Protein AF-A0A2E2Y4X9-F1 (afdb_monomer_lite)

Foldseek 3Di:
DDDDDDDDDDDDDDPDDDDDDDCVVCVVVVVVVCVVVVCCVVVLVVLQVQLVVLQVVLVVCVLVVVLVSSLVSLVSSCVSPVLPLVSLQVNLLSCVVVVVLVSSLVSLVVSCVPDDDLVVLLVSLLSNLSSCLSVLNLVVNVVSLVVNQVSCVVVVHCPPPQLVVQLCNLLSSLQSNLSNLPPLVVSLVSLQVSQVLLVGDQLLQLPQLNLLLLQLLVCVVVVVLVSNLVSLVRNLVSLVVSLVVLCVVLVDDPPADPVLVVVVVVSNLVSLLVSLLSLLSNLVSCVSVVVNVVSVVSCVSNVVSVHHSVPRDNPSVCSVSNCSLRVPPPDDNCSLSSLLSSLSSCVSVLRLSSSLSSLVRSLVVLVVVLVVLVVVLVVVCVVDPDSSVSVVVNLVSLLVSLSSLLSNLSSCVSVVNNVSSVVSQVSSVVSVDHRDDVSD

pLDDT: mean 87.09, std 14.37, range [34.72, 98.44]

Secondary structure (DSSP, 8-state):
---------------S------GGGGHHHHHHHHHHHHHHHHTSHHHHHHHHHHHHHHHHHHHTT-HHHHHHHHHHHHHH-TT-HHHHHHHHHHHHHTT-HHHHHHHHHHHHTT---HHHHHHHHHHHHHHHHHTT-HHHHHHHHHHHHHHHHHTT-STTS-HHHHHHHHHHHHHHHHHTT-SHHHHHHHHHHHHHHTT-HHHHH-TTHHHHHHHHHHHHHTT-HHHHHHHHHHHHHHHHHHHHHHHHHT---TTS-HHHHHHHHHHHHHHHHHHHHHHHHHHHHHHHTT-HHHHHHHHHHHHHTT--TTTS--GGGGHHHHHHTT--TTS---HHHHHHHHHHHHHHTT-HHHHHHHHHHHHHHHHHHHHHHHHHHHHHHTT-S--HHHHHHHHHHHHHHHHHHHHHHHHHHHTT-HHHHHHHHHHHHHTT---SGGG-

Sequence (440 aa):
MESMNESSSNQHLPTEPGEGAPWSRYYPSLGAILLVVWPLLSYGLIDTERARWQHAAARVAWEQGDLEKALELLDRAVELDPDNISAMADRAGWQGELGEHEKSRQDLESILERVGSLEQEIQLRQQLCDALLHLDRPDEVIRQWEMIGKAVAGYGGQENWHLQQQVLLLNNRAYQVALTGQQLQRVIEEADQAIALLGGVGIAWDYNGAPNYLAACQAYLEQHHGQALAFSSQATRHASKFLDSWERQFEPRSNWKASERKRHGEQQETMRRYVASVYKLHAMVLEKTGQVEKRDEALGKIRELGQQPDQLEGVIGRLDEIRLLMSLQGTLDLRDTVLDTRGFALLKNQQPNLALMDLLVAVRLCDARWHEMTVSIDQERNLAVDPAPLDRKEQQMTRQLAILLYHRSLAYEAVHQPARAREDLERVRNLGFTPGIGLF

Structure (mmCIF, N/CA/C/O backbone):
data_AF-A0A2E2Y4X9-F1
#
_entry.id   AF-A0A2E2Y4X9-F1
#
loop_
_atom_site.group_PDB
_atom_site.id
_atom_site.type_symbol
_atom_site.label_atom_id
_atom_site.label_alt_id
_atom_site.label_comp_id
_atom_site.label_asym_id
_atom_site.label_entity_id
_atom_site.label_seq_id
_atom_site.pdbx_PDB_ins_code
_atom_site.Cartn_x
_atom_site.Cartn_y
_atom_site.Cartn_z
_atom_site.occupancy
_atom_site.B_iso_or_equiv
_atom_site.auth_seq_id
_atom_site.auth_comp_id
_atom_site.auth_asym_id
_atom_site.auth_atom_id
_atom_site.pdbx_PDB_model_num
ATOM 1 N N . MET A 1 1 ? 37.306 71.933 -32.334 1.00 37.00 1 MET A N 1
ATOM 2 C CA . MET A 1 1 ? 38.577 72.564 -31.916 1.00 37.00 1 MET A CA 1
ATOM 3 C C . MET A 1 1 ? 39.060 71.723 -30.753 1.00 37.00 1 MET A C 1
ATOM 5 O O . MET A 1 1 ? 38.328 71.673 -29.781 1.00 37.00 1 MET A O 1
ATOM 9 N N . GLU A 1 2 ? 40.095 70.895 -30.811 1.00 40.69 2 GLU A N 1
ATOM 10 C CA . GLU A 1 2 ? 41.296 70.753 -31.657 1.00 40.69 2 GLU A CA 1
ATOM 11 C C . GLU A 1 2 ? 41.490 69.240 -31.905 1.00 40.69 2 GLU A C 1
ATOM 13 O O . GLU A 1 2 ? 41.341 68.441 -30.988 1.00 40.69 2 GLU A O 1
ATOM 18 N N . SER A 1 3 ? 41.442 68.757 -33.147 1.00 34.72 3 SER A N 1
ATOM 19 C CA . SER A 1 3 ? 42.568 68.553 -34.079 1.00 34.72 3 SER A CA 1
ATOM 20 C C . SER A 1 3 ? 43.689 67.644 -33.560 1.00 34.72 3 SER A C 1
ATOM 22 O O . SER A 1 3 ? 44.545 68.053 -32.781 1.00 34.72 3 SER A O 1
ATOM 24 N N . MET A 1 4 ? 43.670 66.426 -34.109 1.00 36.84 4 MET A N 1
ATOM 25 C CA . MET A 1 4 ? 44.790 65.511 -34.323 1.00 36.84 4 MET A CA 1
ATOM 26 C C . MET A 1 4 ? 46.090 66.238 -34.694 1.00 36.84 4 MET A C 1
ATOM 28 O O . MET A 1 4 ? 46.060 67.166 -35.502 1.00 36.84 4 MET A O 1
ATOM 32 N N . ASN A 1 5 ? 47.231 65.722 -34.228 1.00 36.16 5 ASN A N 1
ATOM 33 C CA . ASN A 1 5 ? 48.408 65.666 -35.087 1.00 36.16 5 ASN A CA 1
ATOM 34 C C . ASN A 1 5 ? 49.276 64.437 -34.791 1.00 36.16 5 ASN A C 1
ATOM 36 O O . ASN A 1 5 ? 49.454 64.027 -33.645 1.00 36.16 5 ASN A O 1
ATOM 40 N N . GLU A 1 6 ? 49.745 63.855 -35.882 1.00 39.44 6 GLU A N 1
ATOM 41 C CA . GLU A 1 6 ? 50.422 62.576 -36.032 1.00 39.44 6 GLU A CA 1
ATOM 42 C C . GLU A 1 6 ? 51.848 62.592 -35.460 1.00 39.44 6 GLU A C 1
ATOM 44 O O . GLU A 1 6 ? 52.572 63.582 -35.569 1.00 39.44 6 GLU A O 1
ATOM 49 N N . SER A 1 7 ? 52.311 61.446 -34.951 1.00 34.81 7 SER A N 1
ATOM 50 C CA . SER A 1 7 ? 53.719 61.082 -35.104 1.00 34.81 7 SER A CA 1
ATOM 51 C C . SER A 1 7 ? 53.803 59.683 -35.704 1.00 34.81 7 SER A C 1
ATOM 53 O O . SER A 1 7 ? 53.398 58.667 -35.140 1.00 34.81 7 SER A O 1
ATOM 55 N N . SER A 1 8 ? 54.264 59.675 -36.945 1.00 43.44 8 SER A N 1
ATOM 56 C CA . SER A 1 8 ? 54.559 58.518 -37.762 1.00 43.44 8 SER A CA 1
ATOM 57 C C . SER A 1 8 ? 55.748 57.749 -37.185 1.00 43.44 8 SER A C 1
ATOM 59 O O . SER A 1 8 ? 56.869 58.260 -37.170 1.00 43.44 8 SER A O 1
ATOM 61 N N . SER A 1 9 ? 55.531 56.496 -36.794 1.00 37.97 9 SER A N 1
ATOM 62 C CA . SER A 1 9 ? 56.592 55.492 -36.729 1.00 37.97 9 SER A CA 1
ATOM 63 C C . SER A 1 9 ? 56.244 54.386 -37.711 1.00 37.97 9 SER A C 1
ATOM 65 O O . SER A 1 9 ? 55.386 53.538 -37.475 1.00 37.97 9 SER A O 1
ATOM 67 N N . ASN A 1 10 ? 56.889 54.486 -38.866 1.00 45.47 10 ASN A N 1
ATOM 68 C CA . ASN A 1 10 ? 56.883 53.521 -39.947 1.00 45.47 10 ASN A CA 1
ATOM 69 C C . ASN A 1 10 ? 57.460 52.195 -39.414 1.00 45.47 10 ASN A C 1
ATOM 71 O O . ASN A 1 10 ? 58.678 52.029 -39.355 1.00 45.47 10 ASN A O 1
ATOM 75 N N . GLN A 1 11 ? 56.614 51.255 -38.988 1.00 42.12 11 GLN A N 1
ATOM 76 C CA . GLN A 1 11 ? 57.046 49.877 -38.758 1.00 42.12 11 GLN A CA 1
ATOM 77 C C . GLN A 1 11 ? 56.769 49.074 -40.021 1.00 42.12 11 GLN A C 1
ATOM 79 O O . GLN A 1 11 ? 55.640 48.680 -40.307 1.00 42.12 11 GLN A O 1
ATOM 84 N N . HIS A 1 12 ? 57.834 48.879 -40.797 1.00 44.56 12 HIS A N 1
ATOM 85 C CA . HIS A 1 12 ? 57.900 47.901 -41.870 1.00 44.56 12 HIS A CA 1
ATOM 86 C C . HIS A 1 12 ? 57.302 46.565 -41.407 1.00 44.56 12 HIS A C 1
ATOM 88 O O . HIS A 1 12 ? 57.803 45.944 -40.471 1.00 44.56 12 HIS A O 1
ATOM 94 N N . LEU A 1 13 ? 56.253 46.111 -42.096 1.00 38.69 13 LEU A N 1
ATOM 95 C CA . LEU A 1 13 ? 55.858 44.705 -42.095 1.00 38.69 13 LEU A CA 1
ATOM 96 C C . LEU A 1 13 ? 57.061 43.881 -42.589 1.00 38.69 13 LEU A C 1
ATOM 98 O O . LEU A 1 13 ? 57.549 44.157 -43.692 1.00 38.69 13 LEU A O 1
ATOM 102 N N . PRO A 1 14 ? 57.559 42.893 -41.821 1.00 44.88 14 PRO A N 1
ATOM 103 C CA . PRO A 1 14 ? 58.607 42.010 -42.304 1.00 44.88 14 PRO A CA 1
ATOM 104 C C . PRO A 1 14 ? 58.056 41.218 -43.488 1.00 44.88 14 PRO A C 1
ATOM 106 O O . PRO A 1 14 ? 57.099 40.456 -43.363 1.00 44.88 14 PRO A O 1
ATOM 109 N N . THR A 1 15 ? 58.649 41.445 -44.651 1.00 52.34 15 THR A N 1
ATOM 110 C CA . THR A 1 15 ? 58.346 40.772 -45.910 1.00 52.34 15 THR A CA 1
ATOM 111 C C . THR A 1 15 ? 59.417 39.725 -46.177 1.00 52.34 15 THR A C 1
ATOM 113 O O . THR A 1 15 ? 60.144 39.858 -47.141 1.00 52.34 15 THR A O 1
ATOM 116 N N . GLU A 1 16 ? 59.514 38.687 -45.339 1.00 46.81 16 GLU A N 1
ATOM 117 C CA . GLU A 1 16 ? 60.146 37.406 -45.704 1.00 46.81 16 GLU A CA 1
ATOM 118 C C . GLU A 1 16 ? 59.533 36.254 -44.881 1.00 46.81 16 GLU A C 1
ATOM 120 O O . GLU A 1 16 ? 59.313 36.414 -43.675 1.00 46.81 16 GLU A O 1
ATOM 125 N N . PRO A 1 17 ? 59.240 35.085 -45.487 1.00 44.44 17 PRO A N 1
ATOM 126 C CA . PRO A 1 17 ? 58.847 33.897 -44.746 1.00 44.44 17 PRO A CA 1
ATOM 127 C C . PRO A 1 17 ? 60.089 33.355 -44.035 1.00 44.44 17 PRO A C 1
ATOM 129 O O . PRO A 1 17 ? 60.881 32.623 -44.623 1.00 44.44 17 PRO A O 1
ATOM 132 N N . GLY A 1 18 ? 60.276 33.738 -42.770 1.00 46.88 18 GLY A N 1
ATOM 133 C CA . GLY A 1 18 ? 61.299 33.134 -41.922 1.00 46.88 18 GLY A CA 1
ATOM 134 C C . GLY A 1 18 ? 61.140 31.616 -41.943 1.00 46.88 18 GLY A C 1
ATOM 135 O O . GLY A 1 18 ? 60.029 31.121 -41.737 1.00 46.88 18 GLY A O 1
ATOM 136 N N . GLU A 1 19 ? 62.234 30.912 -42.249 1.00 52.84 19 GLU A N 1
ATOM 137 C CA . GLU A 1 19 ? 62.344 29.452 -42.276 1.00 52.84 19 GLU A CA 1
ATOM 138 C C . GLU A 1 19 ? 61.435 28.832 -41.215 1.00 52.84 19 GLU A C 1
ATOM 140 O O . GLU A 1 19 ? 61.597 29.080 -40.016 1.00 52.84 19 GLU A O 1
ATOM 145 N N . GLY A 1 20 ? 60.417 28.095 -41.671 1.00 54.69 20 GLY A N 1
ATOM 146 C CA . GLY A 1 20 ? 59.398 27.520 -40.806 1.00 54.69 20 GLY A CA 1
ATOM 147 C C . GLY A 1 20 ? 60.073 26.733 -39.696 1.00 54.69 20 GLY A C 1
ATOM 148 O O . GLY A 1 20 ? 60.664 25.685 -39.949 1.00 54.69 20 GLY A O 1
ATOM 149 N N . ALA A 1 21 ? 60.034 27.274 -38.479 1.00 58.91 21 ALA A N 1
ATOM 150 C CA . ALA A 1 21 ? 60.683 26.657 -37.339 1.00 58.91 21 ALA A CA 1
ATOM 151 C C . ALA A 1 21 ? 60.278 25.175 -37.263 1.00 58.91 21 ALA A C 1
ATOM 153 O O . ALA A 1 21 ? 59.090 24.864 -37.417 1.00 58.91 21 ALA A O 1
ATOM 154 N N . PRO A 1 22 ? 61.240 24.263 -37.055 1.00 71.25 22 PRO A N 1
ATOM 155 C CA . PRO A 1 22 ? 61.004 22.844 -37.241 1.00 71.25 22 PRO A CA 1
ATOM 156 C C . PRO A 1 22 ? 59.879 22.384 -36.315 1.00 71.25 22 PRO A C 1
ATOM 158 O O . PRO A 1 22 ? 59.839 22.755 -35.138 1.00 71.25 22 PRO A O 1
ATOM 161 N N . TRP A 1 23 ? 58.970 21.555 -36.841 1.00 62.00 23 TRP A N 1
ATOM 162 C CA . TRP A 1 23 ? 57.824 20.998 -36.105 1.00 62.00 23 TRP A CA 1
ATOM 163 C C . TRP A 1 23 ? 58.221 20.349 -34.768 1.00 62.00 23 TRP A C 1
ATOM 165 O O . TRP A 1 23 ? 57.402 20.248 -33.856 1.00 62.00 23 TRP A O 1
ATOM 175 N N . SER A 1 24 ? 59.504 20.007 -34.615 1.00 71.56 24 SER A N 1
ATOM 176 C CA . SER A 1 24 ? 60.103 19.516 -33.382 1.00 71.56 24 SER A CA 1
ATOM 177 C C . SER A 1 24 ? 59.931 20.417 -32.163 1.00 71.56 24 SER A C 1
ATOM 179 O O . SER A 1 24 ? 59.843 19.896 -31.052 1.00 71.56 24 SER A O 1
ATOM 181 N N . ARG A 1 25 ? 59.789 21.739 -32.336 1.00 76.25 25 ARG A N 1
ATOM 182 C CA . ARG A 1 25 ? 59.506 22.649 -31.211 1.00 76.25 25 ARG A CA 1
ATOM 183 C C . ARG A 1 25 ? 58.137 22.412 -30.569 1.00 76.25 25 ARG A C 1
ATOM 185 O O . ARG A 1 25 ? 57.936 22.786 -29.420 1.00 76.25 25 ARG A O 1
ATOM 192 N N . TYR A 1 26 ? 57.208 21.796 -31.303 1.00 78.62 26 TYR A N 1
ATOM 193 C CA . TYR A 1 26 ? 55.863 21.483 -30.828 1.00 78.62 26 TYR A CA 1
ATOM 194 C C . TYR A 1 26 ? 55.744 20.066 -30.261 1.00 78.62 26 TYR A C 1
ATOM 196 O O . TYR A 1 26 ? 54.732 19.767 -29.636 1.00 78.62 26 TYR A O 1
ATOM 204 N N . TYR A 1 27 ? 56.750 19.194 -30.425 1.00 82.19 27 TYR A N 1
ATOM 205 C CA . TYR A 1 27 ? 56.712 17.822 -29.896 1.00 82.19 27 TYR A CA 1
ATOM 206 C C . TYR A 1 27 ? 56.492 17.729 -28.379 1.00 82.19 27 TYR A C 1
ATOM 208 O O . TYR A 1 27 ? 55.724 16.859 -27.975 1.00 82.19 27 TYR A O 1
ATOM 216 N N . PRO A 1 28 ? 57.054 18.607 -27.524 1.00 81.69 28 PRO A N 1
ATOM 217 C CA . PRO A 1 28 ? 56.751 18.583 -26.093 1.00 81.69 28 PRO A CA 1
ATOM 218 C C . PRO A 1 28 ? 55.282 18.921 -25.808 1.00 81.69 28 PRO A C 1
ATOM 220 O O . PRO A 1 28 ? 54.646 18.272 -24.984 1.00 81.69 28 PRO A O 1
ATOM 223 N N . SER A 1 29 ? 54.720 19.900 -26.526 1.00 81.12 29 SER A N 1
ATOM 224 C CA . SER A 1 29 ? 53.316 20.309 -26.395 1.00 81.12 29 SER A CA 1
ATOM 225 C C . SER A 1 29 ? 52.356 19.253 -26.946 1.00 81.12 29 SER A C 1
ATOM 227 O O . SER A 1 29 ? 51.363 18.941 -26.301 1.00 81.12 29 SER A O 1
ATOM 229 N N . LEU A 1 30 ? 52.668 18.653 -28.099 1.00 80.56 30 LEU A N 1
ATOM 230 C CA . LEU A 1 30 ? 51.920 17.533 -28.680 1.00 80.56 30 LEU A CA 1
ATOM 231 C C . LEU A 1 30 ? 51.992 16.290 -27.790 1.00 80.56 30 LEU A C 1
ATOM 233 O O . LEU A 1 30 ? 50.978 15.635 -27.589 1.00 80.56 30 LEU A O 1
ATOM 237 N N . GLY A 1 31 ? 53.159 15.996 -27.212 1.00 82.25 31 GLY A N 1
ATOM 238 C CA . GLY A 1 31 ? 53.335 14.922 -26.238 1.00 82.25 31 GLY A CA 1
ATOM 239 C C . GLY A 1 31 ? 52.526 15.156 -24.962 1.00 82.25 31 GLY A C 1
ATOM 240 O O . GLY A 1 31 ? 51.877 14.235 -24.482 1.00 82.25 31 GLY A O 1
ATOM 241 N N . ALA A 1 32 ? 52.485 16.390 -24.452 1.00 80.75 32 ALA A N 1
ATOM 242 C CA . ALA A 1 32 ? 51.657 16.753 -23.301 1.00 80.75 32 ALA A CA 1
ATOM 243 C C . ALA A 1 32 ? 50.150 16.668 -23.607 1.00 80.75 32 ALA A C 1
ATOM 245 O O . ALA A 1 32 ? 49.394 16.145 -22.793 1.00 80.75 32 ALA A O 1
ATOM 246 N N . ILE A 1 33 ? 49.714 17.117 -24.791 1.00 82.88 33 ILE A N 1
ATOM 247 C CA . ILE A 1 33 ? 48.323 16.965 -25.245 1.00 82.88 33 ILE A CA 1
ATOM 248 C C . ILE A 1 33 ? 47.978 15.482 -25.379 1.00 82.88 33 ILE A C 1
ATOM 250 O O . ILE A 1 33 ? 46.949 15.060 -24.869 1.00 82.88 33 ILE A O 1
ATOM 254 N N . LEU A 1 34 ? 48.840 14.671 -25.998 1.00 80.19 34 LEU A N 1
ATOM 255 C CA . LEU A 1 34 ? 48.631 13.228 -26.118 1.00 80.19 34 LEU A CA 1
ATOM 256 C C . LEU A 1 34 ? 48.607 12.541 -24.749 1.00 80.19 34 LEU A C 1
ATOM 258 O O . LEU A 1 34 ? 47.780 11.668 -24.555 1.00 80.19 34 LEU A O 1
ATOM 262 N N . LEU A 1 35 ? 49.409 12.959 -23.768 1.00 80.75 35 LEU A N 1
ATOM 263 C CA . LEU A 1 35 ? 49.343 12.411 -22.406 1.00 80.75 35 LEU A CA 1
ATOM 264 C C . LEU A 1 35 ? 48.004 12.676 -21.700 1.00 80.75 35 LEU A C 1
ATOM 266 O O . LEU A 1 35 ? 47.634 11.904 -20.822 1.00 80.75 35 LEU A O 1
ATOM 270 N N . VAL A 1 36 ? 47.273 13.728 -22.081 1.00 75.81 36 VAL A N 1
ATOM 271 C CA . VAL A 1 36 ? 45.937 14.041 -21.541 1.00 75.81 36 VAL A CA 1
ATOM 272 C C . VAL A 1 36 ? 44.829 13.417 -22.394 1.00 75.81 36 VAL A C 1
ATOM 274 O O . VAL A 1 36 ? 43.899 12.815 -21.869 1.00 75.81 36 VAL A O 1
ATOM 277 N N . VAL A 1 37 ? 44.932 13.529 -23.717 1.00 76.25 37 VAL A N 1
ATOM 278 C CA . VAL A 1 37 ? 43.901 13.111 -24.676 1.00 76.25 37 VAL A CA 1
ATOM 279 C C . VAL A 1 37 ? 43.929 11.601 -24.917 1.00 76.25 37 VAL A C 1
ATOM 281 O O . VAL A 1 37 ? 42.878 10.997 -25.101 1.00 76.25 37 VAL A O 1
ATOM 284 N N . TRP A 1 38 ? 45.100 10.961 -24.874 1.00 75.38 38 TRP A N 1
ATOM 285 C CA . TRP A 1 38 ? 45.220 9.518 -25.081 1.00 75.38 38 TRP A CA 1
ATOM 286 C C . TRP A 1 38 ? 44.513 8.716 -23.989 1.00 75.38 38 TRP A C 1
ATOM 288 O O . TRP A 1 38 ? 43.743 7.838 -24.359 1.00 75.38 38 TRP A O 1
ATOM 298 N N . PRO A 1 39 ? 44.654 8.999 -22.678 1.00 72.00 39 PRO A N 1
ATOM 299 C CA . PRO A 1 39 ? 43.827 8.349 -21.662 1.00 72.00 39 PRO A CA 1
ATOM 300 C C . PRO A 1 39 ? 42.327 8.604 -21.862 1.00 72.00 39 PRO A C 1
ATOM 302 O O . PRO A 1 39 ? 41.534 7.677 -21.747 1.00 72.00 39 PRO A O 1
ATOM 305 N N . LEU A 1 40 ? 41.929 9.825 -22.238 1.00 64.31 40 LEU A N 1
ATOM 306 C CA . LEU A 1 40 ? 40.520 10.153 -22.494 1.00 64.31 40 LEU A CA 1
ATOM 307 C C . LEU A 1 40 ? 39.923 9.344 -23.660 1.00 64.31 40 LEU A C 1
ATOM 309 O O . LEU A 1 40 ? 38.771 8.925 -23.587 1.00 64.31 40 LEU A O 1
ATOM 313 N N . LEU A 1 41 ? 40.711 9.098 -24.711 1.00 67.06 41 LEU A N 1
ATOM 314 C CA . LEU A 1 41 ? 40.311 8.292 -25.868 1.00 67.06 41 LEU A CA 1
ATOM 315 C C . LEU A 1 41 ? 40.436 6.780 -25.622 1.00 67.06 41 LEU A C 1
ATOM 317 O O . LEU A 1 41 ? 39.603 6.015 -26.088 1.00 67.06 41 LEU A O 1
ATOM 321 N N . SER A 1 42 ? 41.480 6.337 -24.915 1.00 65.00 42 SER A N 1
ATOM 322 C CA . SER A 1 42 ? 41.811 4.910 -24.748 1.00 65.00 42 SER A CA 1
ATOM 323 C C . SER A 1 42 ? 41.061 4.222 -23.610 1.00 65.00 42 SER A C 1
ATOM 325 O O . SER A 1 42 ? 40.866 3.013 -23.680 1.00 65.00 42 SER A O 1
ATOM 327 N N . TYR A 1 43 ? 40.605 4.968 -22.598 1.00 65.81 43 TYR A N 1
ATOM 328 C CA . TYR A 1 43 ? 39.771 4.443 -21.509 1.00 65.81 43 TYR A CA 1
ATOM 329 C C . TYR A 1 43 ? 38.270 4.661 -21.740 1.00 65.81 43 TYR A C 1
ATOM 331 O O . TYR A 1 43 ? 37.493 4.543 -20.800 1.00 65.81 43 TYR A O 1
ATOM 339 N N . GLY A 1 44 ? 37.852 5.026 -22.959 1.00 70.19 44 GLY A N 1
ATOM 340 C CA . GLY A 1 44 ? 36.435 5.214 -23.288 1.00 70.19 44 GLY A CA 1
ATOM 341 C C . GLY A 1 44 ? 35.753 6.372 -22.550 1.00 70.19 44 GLY A C 1
ATOM 342 O O . GLY A 1 44 ? 34.543 6.511 -22.643 1.00 70.19 44 GLY A O 1
ATOM 343 N N . LEU A 1 45 ? 36.499 7.244 -21.855 1.00 74.75 45 LEU A N 1
ATOM 344 C CA . LEU A 1 45 ? 35.943 8.350 -21.058 1.00 74.75 45 LEU A CA 1
ATOM 345 C C . LEU A 1 45 ? 35.067 9.291 -21.896 1.00 74.75 45 LEU A C 1
ATOM 347 O O . LEU A 1 45 ? 34.070 9.809 -21.401 1.00 74.75 45 LEU A O 1
ATOM 351 N N . ILE A 1 46 ? 35.410 9.497 -23.170 1.00 81.19 46 ILE A N 1
ATOM 352 C CA . ILE A 1 46 ? 34.580 10.285 -24.091 1.00 81.19 46 ILE A CA 1
ATOM 353 C C . ILE A 1 46 ? 33.269 9.564 -24.418 1.00 81.19 46 ILE A C 1
ATOM 355 O O . ILE A 1 46 ? 32.231 10.220 -24.471 1.00 81.19 46 ILE A O 1
ATOM 359 N N . ASP A 1 47 ? 33.297 8.245 -24.609 1.00 85.44 47 ASP A N 1
ATOM 360 C CA . ASP A 1 47 ? 32.096 7.458 -24.897 1.00 85.44 47 ASP A CA 1
ATOM 361 C C . ASP A 1 47 ? 31.200 7.346 -23.659 1.00 85.44 47 ASP A C 1
ATOM 363 O O . ASP A 1 47 ? 30.002 7.583 -23.780 1.00 85.44 47 ASP A O 1
ATOM 367 N N . THR A 1 48 ? 31.765 7.152 -22.461 1.00 87.25 48 THR A N 1
ATOM 368 C CA . THR A 1 48 ? 31.041 7.213 -21.178 1.00 87.25 48 THR A CA 1
ATOM 369 C C . THR A 1 48 ? 30.371 8.571 -20.964 1.00 87.25 48 THR A C 1
ATOM 371 O O . THR A 1 48 ? 29.185 8.645 -20.641 1.00 87.25 48 THR A O 1
ATOM 374 N N . GLU A 1 49 ? 31.090 9.681 -21.157 1.00 88.19 49 GLU A N 1
ATOM 375 C CA . GLU A 1 49 ? 30.483 11.010 -21.017 1.00 88.19 49 GLU A CA 1
ATOM 376 C C . GLU A 1 49 ? 29.422 11.251 -22.093 1.00 88.19 49 GLU A C 1
ATOM 378 O O . GLU A 1 49 ? 28.328 11.728 -21.793 1.00 88.19 49 GLU A O 1
ATOM 383 N N . ARG A 1 50 ? 29.685 10.870 -23.347 1.00 90.38 50 ARG A N 1
ATOM 384 C CA . ARG A 1 50 ? 28.700 10.960 -24.429 1.00 90.38 50 ARG A CA 1
ATOM 385 C C . ARG A 1 50 ? 27.461 10.120 -24.120 1.00 90.38 50 ARG A C 1
ATOM 387 O O . ARG A 1 50 ? 26.361 10.611 -24.355 1.00 90.38 50 ARG A O 1
ATOM 394 N N . ALA A 1 51 ? 27.611 8.924 -23.557 1.00 93.38 51 ALA A N 1
ATOM 395 C CA . ALA A 1 51 ? 26.507 8.084 -23.112 1.00 93.38 51 ALA A CA 1
ATOM 396 C C . ALA A 1 51 ? 25.667 8.785 -22.039 1.00 93.38 51 ALA A C 1
ATOM 398 O O . ALA A 1 51 ? 24.444 8.807 -22.149 1.00 93.38 51 ALA A O 1
ATOM 399 N N . ARG A 1 52 ? 26.293 9.447 -21.055 1.00 91.81 52 ARG A N 1
ATOM 400 C CA . ARG A 1 52 ? 25.571 10.256 -20.053 1.00 91.81 52 ARG A CA 1
ATOM 401 C C . ARG A 1 52 ? 24.797 11.413 -20.681 1.00 91.81 52 ARG A C 1
ATOM 403 O O . ARG A 1 52 ? 23.659 11.658 -20.293 1.00 91.81 52 ARG A O 1
ATOM 410 N N . TRP A 1 53 ? 25.374 12.103 -21.665 1.00 93.19 53 TRP A N 1
ATOM 411 C CA . TRP A 1 53 ? 24.668 13.160 -22.398 1.00 93.19 53 TRP A CA 1
ATOM 412 C C . TRP A 1 53 ? 23.489 12.618 -23.207 1.00 93.19 53 TRP A C 1
ATOM 414 O O . TRP A 1 53 ? 22.425 13.232 -23.201 1.00 93.19 53 TRP A O 1
ATOM 424 N N . GLN A 1 54 ? 23.657 11.475 -23.879 1.00 95.75 54 GLN A N 1
ATOM 425 C CA . GLN A 1 54 ? 22.572 10.801 -24.597 1.00 95.75 54 GLN A CA 1
ATOM 426 C C . GLN A 1 54 ? 21.461 10.376 -23.631 1.00 95.75 54 GLN A C 1
ATOM 428 O O . GLN A 1 54 ? 20.299 10.667 -23.884 1.00 95.75 54 GLN A O 1
ATOM 433 N N . HIS A 1 55 ? 21.814 9.794 -22.482 1.00 96.56 55 HIS A N 1
ATOM 434 C CA . HIS A 1 55 ? 20.871 9.419 -21.428 1.00 96.56 55 HIS A CA 1
ATOM 435 C C . HIS A 1 55 ? 20.101 10.628 -20.881 1.00 96.56 55 HIS A C 1
ATOM 437 O O . HIS A 1 55 ? 18.876 10.601 -20.801 1.00 96.56 55 HIS A O 1
ATOM 443 N N . ALA A 1 56 ? 20.786 11.730 -20.573 1.00 94.00 56 ALA A N 1
ATOM 444 C CA . ALA A 1 56 ? 20.131 12.958 -20.126 1.00 94.00 56 ALA A CA 1
ATOM 445 C C . ALA A 1 56 ? 19.200 13.541 -21.204 1.00 94.00 56 ALA A C 1
ATOM 447 O O . ALA A 1 56 ? 18.070 13.924 -20.904 1.00 94.00 56 ALA A O 1
ATOM 448 N N . ALA A 1 57 ? 19.641 13.569 -22.465 1.00 94.69 57 ALA A N 1
ATOM 449 C CA . ALA A 1 57 ? 18.818 14.012 -23.587 1.00 94.69 57 ALA A CA 1
ATOM 450 C C . ALA A 1 57 ? 17.593 13.109 -23.790 1.00 94.69 57 ALA A C 1
ATOM 452 O O . ALA A 1 57 ? 16.519 13.607 -24.125 1.00 94.69 57 ALA A O 1
ATOM 453 N N . ALA A 1 58 ? 17.741 11.804 -23.554 1.00 95.88 58 ALA A N 1
ATOM 454 C CA . ALA A 1 58 ? 16.651 10.848 -23.612 1.00 95.88 58 ALA A CA 1
ATOM 455 C C . ALA A 1 58 ? 15.576 11.165 -22.572 1.00 95.88 58 ALA A C 1
ATOM 457 O O . ALA A 1 58 ? 14.398 11.194 -22.910 1.00 95.88 58 ALA A O 1
ATOM 458 N N . ARG A 1 59 ? 15.978 11.488 -21.333 1.00 92.88 59 ARG A N 1
ATOM 459 C CA . ARG A 1 59 ? 15.038 11.899 -20.278 1.00 92.88 59 ARG A CA 1
ATOM 460 C C . ARG A 1 59 ? 14.280 13.151 -20.692 1.00 92.88 59 ARG A C 1
ATOM 462 O O . ARG A 1 59 ? 13.064 13.154 -20.628 1.00 92.88 59 ARG A O 1
ATOM 469 N N . VAL A 1 60 ? 14.965 14.162 -21.221 1.00 90.50 60 VAL A N 1
ATOM 470 C CA . VAL A 1 60 ? 14.298 15.378 -21.716 1.00 90.50 60 VAL A CA 1
ATOM 471 C C . VAL A 1 60 ? 13.313 15.070 -22.852 1.00 90.50 60 VAL A C 1
ATOM 473 O O . VAL A 1 60 ? 12.208 15.603 -22.861 1.00 90.50 60 VAL A O 1
ATOM 476 N N . ALA A 1 61 ? 13.680 14.205 -23.803 1.00 90.44 61 ALA A N 1
ATOM 477 C CA . ALA A 1 61 ? 12.781 13.796 -24.886 1.00 90.44 61 ALA A CA 1
ATOM 478 C C . ALA A 1 61 ? 11.547 13.045 -24.356 1.00 90.44 61 ALA A C 1
ATOM 480 O O . ALA A 1 61 ? 10.428 13.341 -24.773 1.00 90.44 61 ALA A O 1
ATOM 481 N N . TRP A 1 62 ? 11.741 12.149 -23.383 1.00 89.25 62 TRP A N 1
ATOM 482 C CA . TRP A 1 62 ? 10.660 11.438 -22.700 1.00 89.25 62 TRP A CA 1
ATOM 483 C C . TRP A 1 62 ? 9.699 12.411 -22.017 1.00 89.25 62 TRP A C 1
ATOM 485 O O . TRP A 1 62 ? 8.485 12.324 -22.180 1.00 89.25 62 TRP A O 1
ATOM 495 N N . GLU A 1 63 ? 10.242 13.397 -21.304 1.00 83.25 63 GLU A N 1
ATOM 496 C CA . GLU A 1 63 ? 9.459 14.435 -20.634 1.00 83.25 63 GLU A CA 1
ATOM 497 C C . GLU A 1 63 ? 8.667 15.313 -21.613 1.00 83.25 63 GLU A C 1
ATOM 499 O O . GLU A 1 63 ? 7.592 15.794 -21.264 1.00 83.25 63 GLU A O 1
ATOM 504 N N . GLN A 1 64 ? 9.167 15.492 -22.836 1.00 84.56 64 GLN A N 1
ATOM 505 C CA . GLN A 1 64 ? 8.485 16.212 -23.917 1.00 84.56 64 GLN A CA 1
ATOM 506 C C . GLN A 1 64 ? 7.443 15.356 -24.656 1.00 84.56 64 GLN A C 1
ATOM 508 O O . GLN A 1 64 ? 6.747 15.873 -25.530 1.00 84.56 64 GLN A O 1
ATOM 513 N N . GLY A 1 65 ? 7.326 14.068 -24.319 1.00 85.56 65 GLY A N 1
ATOM 514 C CA . GLY A 1 65 ? 6.430 13.121 -24.981 1.00 85.56 65 GLY A CA 1
ATOM 515 C C . GLY A 1 65 ? 6.943 12.600 -26.327 1.00 85.56 65 GLY A C 1
ATOM 516 O O . GLY A 1 65 ? 6.187 11.951 -27.044 1.00 85.56 65 GLY A O 1
ATOM 517 N N . ASP A 1 66 ? 8.207 12.861 -26.680 1.00 91.25 66 ASP A N 1
ATOM 518 C CA . ASP A 1 66 ? 8.866 12.310 -27.872 1.00 91.25 66 ASP A CA 1
ATOM 519 C C . ASP A 1 66 ? 9.473 10.939 -27.523 1.00 91.25 66 ASP A C 1
ATOM 521 O O . ASP A 1 66 ? 10.685 10.785 -27.337 1.00 91.25 66 ASP A O 1
ATOM 525 N N . LEU A 1 67 ? 8.585 9.959 -27.322 1.00 91.69 67 LEU A N 1
ATOM 526 C CA . LEU A 1 67 ? 8.904 8.642 -26.759 1.00 91.69 67 LEU A CA 1
ATOM 527 C C . LEU A 1 67 ? 9.831 7.839 -27.683 1.00 91.69 67 LEU A C 1
ATOM 529 O O . LEU A 1 67 ? 10.770 7.196 -27.209 1.00 91.69 67 LEU A O 1
ATOM 533 N N . GLU A 1 68 ? 9.631 7.918 -29.001 1.00 93.12 68 GLU A N 1
ATOM 534 C CA . GLU A 1 68 ? 10.495 7.256 -29.981 1.00 93.12 68 GLU A CA 1
ATOM 535 C C . GLU A 1 68 ? 11.924 7.802 -29.935 1.00 93.12 68 GLU A C 1
ATOM 537 O O . GLU A 1 68 ? 12.890 7.033 -29.909 1.00 93.12 68 GLU A O 1
ATOM 542 N N . LYS A 1 69 ? 12.080 9.129 -29.883 1.00 94.31 69 LYS A N 1
ATOM 543 C CA . LYS A 1 69 ? 13.401 9.753 -29.777 1.00 94.31 69 LYS A CA 1
ATOM 544 C C . LYS A 1 69 ? 14.059 9.446 -28.440 1.00 94.31 69 LYS A C 1
ATOM 546 O O . LYS A 1 69 ? 15.271 9.242 -28.397 1.00 94.31 69 LYS A O 1
ATOM 551 N N . ALA A 1 70 ? 13.289 9.417 -27.356 1.00 95.62 70 ALA A N 1
ATOM 552 C CA . ALA A 1 70 ? 13.794 9.049 -26.041 1.00 95.62 70 ALA A CA 1
ATOM 553 C C . ALA A 1 70 ? 14.420 7.645 -26.061 1.00 95.62 70 ALA A C 1
ATOM 555 O O . ALA A 1 70 ? 15.562 7.481 -25.629 1.00 95.62 70 ALA A O 1
ATOM 556 N N . LEU A 1 71 ? 13.730 6.658 -26.642 1.00 95.44 71 LEU A N 1
ATOM 557 C CA . LEU A 1 71 ? 14.276 5.310 -26.804 1.00 95.44 71 LEU A CA 1
ATOM 558 C C . LEU A 1 71 ? 15.505 5.272 -27.721 1.00 95.44 71 LEU A C 1
ATOM 560 O O . LEU A 1 71 ? 16.500 4.656 -27.355 1.00 95.44 71 LEU A O 1
ATOM 564 N N . GLU A 1 72 ? 15.496 5.978 -28.857 1.00 95.75 72 GLU A N 1
ATOM 565 C CA . GLU A 1 72 ? 16.656 6.028 -29.765 1.00 95.75 72 GLU A CA 1
ATOM 566 C C . GLU A 1 72 ? 17.904 6.614 -29.0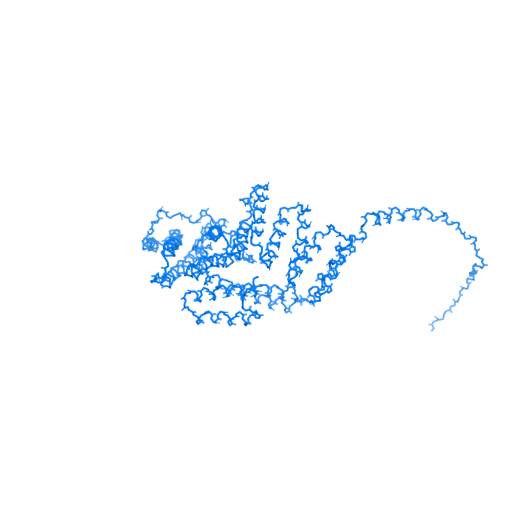72 1.00 95.75 72 GLU A C 1
ATOM 568 O O . GLU A 1 72 ? 19.033 6.158 -29.277 1.00 95.75 72 GLU A O 1
ATOM 573 N N . LEU A 1 73 ? 17.718 7.639 -28.236 1.00 97.31 73 LEU A N 1
ATOM 574 C CA . LEU A 1 73 ? 18.790 8.237 -27.441 1.00 97.31 73 LEU A CA 1
ATOM 575 C C . LEU A 1 73 ? 19.301 7.271 -26.360 1.00 97.31 73 LEU A C 1
ATOM 577 O O . LEU A 1 73 ? 20.508 7.224 -26.122 1.00 97.31 73 LEU A O 1
ATOM 581 N N . LEU A 1 74 ? 18.425 6.474 -25.740 1.00 96.50 74 LEU A N 1
ATOM 582 C CA . LEU A 1 74 ? 18.843 5.428 -24.805 1.00 96.50 74 LEU A CA 1
ATOM 583 C C . LEU A 1 74 ? 19.583 4.285 -25.491 1.00 96.50 74 LEU A C 1
ATOM 585 O O . LEU A 1 74 ? 20.600 3.842 -24.966 1.00 96.50 74 LEU A O 1
ATOM 589 N N . ASP A 1 75 ? 19.141 3.850 -26.669 1.00 95.50 75 ASP A N 1
ATOM 590 C CA . ASP A 1 75 ? 19.853 2.837 -27.450 1.00 95.50 75 ASP A CA 1
ATOM 591 C C . ASP A 1 75 ? 21.280 3.296 -27.751 1.00 95.50 75 ASP A C 1
ATOM 593 O O . ASP A 1 75 ? 22.236 2.579 -27.461 1.00 95.50 75 ASP A O 1
ATOM 597 N N . ARG A 1 76 ? 21.445 4.547 -28.195 1.00 95.69 76 ARG A N 1
ATOM 598 C CA . ARG A 1 76 ? 22.769 5.159 -28.381 1.00 95.69 76 ARG A CA 1
ATOM 599 C C . ARG A 1 76 ? 23.570 5.233 -27.084 1.00 95.69 76 ARG A C 1
ATOM 601 O O . ARG A 1 76 ? 24.781 5.041 -27.118 1.00 95.69 76 ARG A O 1
ATOM 608 N N . ALA A 1 77 ? 22.937 5.559 -25.957 1.00 95.94 77 ALA A N 1
ATOM 609 C CA . ALA A 1 77 ? 23.621 5.628 -24.667 1.00 95.94 77 ALA A CA 1
ATOM 610 C C . ALA A 1 77 ? 24.168 4.254 -24.248 1.00 95.94 77 ALA A C 1
ATOM 612 O O . ALA A 1 77 ? 25.330 4.162 -23.861 1.00 95.94 77 ALA A O 1
ATOM 613 N N . VAL A 1 78 ? 23.359 3.201 -24.383 1.00 94.12 78 VAL A N 1
ATOM 614 C CA . VAL A 1 78 ? 23.730 1.819 -24.045 1.00 94.12 78 VAL A CA 1
ATOM 615 C C . VAL A 1 78 ? 24.752 1.247 -25.035 1.00 94.12 78 VAL A C 1
ATOM 617 O O . VAL A 1 78 ? 25.635 0.498 -24.634 1.00 94.12 78 VAL A O 1
ATOM 620 N N . GLU A 1 79 ? 24.692 1.617 -26.318 1.00 93.75 79 GLU A N 1
ATOM 621 C CA . GLU A 1 79 ? 25.720 1.252 -27.306 1.00 93.75 79 GLU A CA 1
ATOM 622 C C . GLU A 1 79 ? 27.090 1.864 -26.983 1.00 93.75 79 GLU A C 1
ATOM 624 O O . GLU A 1 79 ? 28.120 1.223 -27.193 1.00 93.75 79 GLU A O 1
ATOM 629 N N . LEU A 1 80 ? 27.109 3.110 -26.499 1.00 92.94 80 LEU A N 1
ATOM 630 C CA . LEU A 1 80 ? 28.338 3.830 -26.156 1.00 92.94 80 LEU A CA 1
ATOM 631 C C . LEU A 1 80 ? 28.938 3.380 -24.830 1.00 92.94 80 LEU A C 1
ATOM 633 O O . LEU A 1 80 ? 30.158 3.322 -24.700 1.00 92.94 80 LEU A O 1
ATOM 637 N N . ASP A 1 81 ? 28.085 3.083 -23.856 1.00 90.88 81 ASP A N 1
ATOM 638 C CA . ASP A 1 81 ? 28.484 2.600 -22.543 1.00 90.88 81 ASP A CA 1
ATOM 639 C C . ASP A 1 81 ? 27.568 1.445 -22.107 1.00 90.88 81 ASP A C 1
ATOM 641 O O . ASP A 1 81 ? 26.561 1.668 -21.425 1.00 90.88 81 ASP A O 1
ATOM 645 N N . PRO A 1 82 ? 27.913 0.197 -22.483 1.00 89.25 82 PRO A N 1
ATOM 646 C CA . PRO A 1 82 ? 27.146 -0.992 -22.110 1.00 89.25 82 PRO A CA 1
ATOM 647 C C . PRO A 1 82 ? 27.133 -1.292 -20.606 1.00 89.25 82 PRO A C 1
ATOM 649 O O . PRO A 1 82 ? 26.439 -2.220 -20.190 1.00 89.25 82 PRO A O 1
ATOM 652 N N . ASP A 1 83 ? 27.921 -0.568 -19.805 1.00 86.81 83 ASP A N 1
ATOM 653 C CA . ASP A 1 83 ? 27.969 -0.676 -18.344 1.00 86.81 83 ASP A CA 1
ATOM 654 C C . ASP A 1 83 ? 27.171 0.442 -17.649 1.00 86.81 83 ASP A C 1
ATOM 656 O O . ASP A 1 83 ? 27.086 0.479 -16.416 1.00 86.81 83 ASP A O 1
ATOM 660 N N . ASN A 1 84 ? 26.525 1.334 -18.410 1.00 88.50 84 ASN A N 1
ATOM 661 C CA . ASN A 1 84 ? 25.648 2.360 -17.862 1.00 88.50 84 ASN A CA 1
ATOM 662 C C . ASN A 1 84 ? 24.310 1.759 -17.398 1.00 88.50 84 ASN A C 1
ATOM 664 O O . ASN A 1 84 ? 23.286 1.840 -18.083 1.00 88.50 84 ASN A O 1
ATOM 668 N N . ILE A 1 85 ? 24.321 1.201 -16.183 1.00 88.94 85 ILE A N 1
ATOM 669 C CA . ILE A 1 85 ? 23.154 0.585 -15.538 1.00 88.94 85 ILE A CA 1
ATOM 670 C C . ILE A 1 85 ? 21.950 1.535 -15.518 1.00 88.94 85 ILE A C 1
ATOM 672 O O . ILE A 1 85 ? 20.828 1.098 -15.752 1.00 88.94 85 ILE A O 1
ATOM 676 N N . SER A 1 86 ? 22.161 2.828 -15.265 1.00 89.50 86 SER A N 1
ATOM 677 C CA . SER A 1 86 ? 21.065 3.799 -15.188 1.00 89.50 86 SER A CA 1
ATOM 678 C C . SER A 1 86 ? 20.373 4.002 -16.537 1.00 89.50 86 SER A C 1
ATOM 680 O O . SER A 1 86 ? 19.149 4.057 -16.583 1.00 89.50 86 SER A O 1
ATOM 682 N N . ALA A 1 87 ? 21.132 4.080 -17.636 1.00 92.56 87 ALA A N 1
ATOM 683 C CA . ALA A 1 87 ? 20.554 4.192 -18.975 1.00 92.56 87 ALA A CA 1
ATOM 684 C C . ALA A 1 87 ? 19.809 2.912 -19.377 1.00 92.56 87 ALA A C 1
ATOM 686 O O . ALA A 1 87 ? 18.714 2.993 -19.929 1.00 92.56 87 ALA A O 1
ATOM 687 N N . MET A 1 88 ? 20.364 1.738 -19.059 1.00 93.50 88 MET A N 1
ATOM 688 C CA . MET A 1 88 ? 19.696 0.458 -19.319 1.00 93.50 88 MET A CA 1
ATOM 689 C C . MET A 1 88 ? 18.420 0.293 -18.483 1.00 93.50 88 MET A C 1
ATOM 691 O O . MET A 1 88 ? 17.413 -0.179 -19.001 1.00 93.50 88 MET A O 1
ATOM 695 N N . ALA A 1 89 ? 18.435 0.700 -17.210 1.00 92.25 89 ALA A N 1
ATOM 696 C CA . ALA A 1 89 ? 17.272 0.623 -16.327 1.00 92.25 89 ALA A CA 1
ATOM 697 C C . ALA A 1 89 ? 16.146 1.563 -16.786 1.00 92.25 89 ALA A C 1
ATOM 699 O O . ALA A 1 89 ? 14.992 1.141 -16.846 1.00 92.25 89 ALA A O 1
ATOM 700 N N . ASP A 1 90 ? 16.477 2.801 -17.172 1.00 93.50 90 ASP A N 1
ATOM 701 C CA . ASP A 1 90 ? 15.502 3.725 -17.763 1.00 93.50 90 ASP A CA 1
ATOM 702 C C . ASP A 1 90 ? 14.958 3.159 -19.083 1.00 93.50 90 ASP A C 1
ATOM 704 O O . ASP A 1 90 ? 13.750 3.201 -19.315 1.00 93.50 90 ASP A O 1
ATOM 708 N N . ARG A 1 91 ? 15.814 2.538 -19.911 1.00 95.62 91 ARG A N 1
ATOM 709 C CA . ARG A 1 91 ? 15.387 1.913 -21.173 1.00 95.62 91 ARG A CA 1
ATOM 710 C C . ARG A 1 91 ? 14.407 0.785 -20.930 1.00 95.62 91 ARG A C 1
ATOM 712 O O . ARG A 1 91 ? 13.346 0.769 -21.545 1.00 95.62 91 ARG A O 1
ATOM 719 N N . ALA A 1 92 ? 14.734 -0.117 -20.013 1.00 95.38 92 ALA A N 1
ATOM 720 C CA . ALA A 1 92 ? 13.862 -1.222 -19.668 1.00 95.38 92 ALA A CA 1
ATOM 721 C C . ALA A 1 92 ? 12.530 -0.739 -19.081 1.00 95.38 92 ALA A C 1
ATOM 723 O O . ALA A 1 92 ? 11.478 -1.276 -19.433 1.00 95.38 92 ALA A O 1
ATOM 724 N N . GLY A 1 93 ? 12.553 0.284 -18.221 1.00 92.19 93 GLY A N 1
ATOM 725 C CA . GLY A 1 93 ? 11.343 0.893 -17.669 1.00 92.19 93 GLY A CA 1
ATOM 726 C C . GLY A 1 93 ? 10.438 1.460 -18.763 1.00 92.19 93 GLY A C 1
ATOM 727 O O . GLY A 1 93 ? 9.268 1.094 -18.851 1.00 92.19 93 GLY A O 1
ATOM 728 N N . TRP A 1 94 ? 10.994 2.278 -19.657 1.00 93.69 94 TRP A N 1
ATOM 729 C CA . TRP A 1 94 ? 10.251 2.918 -20.748 1.00 93.69 94 TRP A CA 1
ATOM 730 C C . TRP A 1 94 ? 9.762 1.930 -21.806 1.00 93.69 94 TRP A C 1
ATOM 732 O O . TRP A 1 94 ? 8.634 2.042 -22.280 1.00 93.69 94 TRP A O 1
ATOM 742 N N . GLN A 1 95 ? 10.565 0.918 -22.138 1.00 94.94 95 GLN A N 1
ATOM 743 C CA . GLN A 1 95 ? 10.126 -0.214 -22.955 1.00 94.94 95 GLN A CA 1
ATOM 744 C C . GLN A 1 95 ? 8.921 -0.913 -22.318 1.00 94.94 95 GLN A C 1
ATOM 746 O O . GLN A 1 95 ? 7.958 -1.223 -23.013 1.00 94.94 95 GLN A O 1
ATOM 751 N N . GLY A 1 96 ? 8.944 -1.122 -20.997 1.00 91.25 96 GLY A N 1
ATOM 752 C CA . GLY A 1 96 ? 7.817 -1.672 -20.248 1.00 91.25 96 GLY A CA 1
ATOM 753 C C . GLY A 1 96 ? 6.554 -0.815 -20.369 1.00 91.25 96 GLY A C 1
ATOM 754 O O . GLY A 1 96 ? 5.493 -1.350 -20.679 1.00 91.25 96 GLY A O 1
ATOM 755 N N . GLU A 1 97 ? 6.670 0.507 -20.207 1.00 87.31 97 GLU A N 1
ATOM 756 C CA . GLU A 1 97 ? 5.547 1.449 -20.364 1.00 87.31 97 GLU A CA 1
ATOM 757 C C . GLU A 1 97 ? 4.962 1.455 -21.786 1.00 87.31 97 GLU A C 1
ATOM 759 O O . GLU A 1 97 ? 3.756 1.629 -21.967 1.00 87.31 97 GLU A O 1
ATOM 764 N N . LEU A 1 98 ? 5.797 1.208 -22.796 1.00 90.31 98 LEU A N 1
ATOM 765 C CA . LEU A 1 98 ? 5.400 1.118 -24.203 1.00 90.31 98 LEU A CA 1
ATOM 766 C C . LEU A 1 98 ? 4.901 -0.278 -24.618 1.00 90.31 98 LEU A C 1
ATOM 768 O O . LEU A 1 98 ? 4.570 -0.498 -25.784 1.00 90.31 98 LEU A O 1
ATOM 772 N N . GLY A 1 99 ? 4.828 -1.229 -23.683 1.00 90.88 99 GLY A N 1
ATOM 773 C CA . GLY A 1 99 ? 4.365 -2.594 -23.940 1.00 90.88 99 GLY A CA 1
ATOM 774 C C . GLY A 1 99 ? 5.431 -3.535 -24.513 1.00 90.88 99 GLY A C 1
ATOM 775 O O . GLY A 1 99 ? 5.140 -4.692 -24.826 1.00 90.88 99 GLY A O 1
ATOM 776 N N . GLU A 1 100 ? 6.683 -3.091 -24.629 1.00 95.50 100 GLU A N 1
ATOM 777 C CA . GLU A 1 100 ? 7.827 -3.890 -25.081 1.00 95.50 100 GLU A CA 1
ATOM 778 C C . GLU A 1 100 ? 8.410 -4.756 -23.943 1.00 95.50 100 GLU A C 1
ATOM 780 O O . GLU A 1 100 ? 9.621 -4.804 -23.710 1.00 95.50 100 GLU A O 1
ATOM 785 N N . HIS A 1 101 ? 7.540 -5.473 -23.224 1.00 95.88 101 HIS A N 1
ATOM 786 C CA . HIS A 1 101 ? 7.879 -6.181 -21.983 1.00 95.88 101 HIS A CA 1
ATOM 787 C C . HIS A 1 101 ? 8.984 -7.235 -22.142 1.00 95.88 101 HIS A C 1
ATOM 789 O O . HIS A 1 101 ? 9.760 -7.454 -21.219 1.00 95.88 101 HIS A O 1
ATOM 795 N N . GLU A 1 102 ? 9.098 -7.872 -23.310 1.00 97.44 102 GLU A N 1
ATOM 796 C CA . GLU A 1 102 ? 10.143 -8.871 -23.563 1.00 97.44 102 GLU A CA 1
ATOM 797 C C . GLU A 1 102 ? 11.540 -8.239 -23.682 1.00 97.44 102 GLU A C 1
ATOM 799 O O . GLU A 1 102 ? 12.508 -8.811 -23.186 1.00 97.44 102 GLU A O 1
ATOM 804 N N . LYS A 1 103 ? 11.653 -7.046 -24.286 1.00 96.12 103 LYS A N 1
ATOM 805 C CA . LYS A 1 103 ? 12.925 -6.305 -24.330 1.00 96.12 103 LYS A CA 1
ATOM 806 C C . LYS A 1 103 ? 13.284 -5.772 -22.944 1.00 96.12 103 LYS A C 1
ATOM 808 O O . LYS A 1 103 ? 14.408 -5.964 -22.494 1.00 96.12 103 LYS A O 1
ATOM 813 N N . SER A 1 104 ? 12.287 -5.230 -22.238 1.00 97.00 104 SER A N 1
ATOM 814 C CA . SER A 1 104 ? 12.421 -4.786 -20.849 1.00 97.00 104 SER A CA 1
ATOM 815 C C . SER A 1 104 ? 12.955 -5.907 -19.949 1.00 97.00 104 SER A C 1
ATOM 817 O O . SER A 1 104 ? 13.942 -5.723 -19.239 1.00 97.00 104 SER A O 1
ATOM 819 N N . ARG A 1 105 ? 12.372 -7.111 -20.052 1.00 97.50 105 ARG A N 1
ATOM 820 C CA . ARG A 1 105 ? 12.823 -8.317 -19.341 1.00 97.50 105 ARG A CA 1
ATOM 821 C C . ARG A 1 105 ? 14.296 -8.630 -19.621 1.00 97.50 105 ARG A C 1
ATOM 823 O O . ARG A 1 105 ? 15.049 -8.861 -18.680 1.00 97.50 105 ARG A O 1
ATOM 830 N N . GLN A 1 106 ? 14.703 -8.633 -20.893 1.00 95.00 106 GLN A N 1
ATOM 831 C CA . GLN A 1 106 ? 16.080 -8.940 -21.304 1.00 95.00 106 GLN A CA 1
ATOM 832 C C . GLN A 1 106 ? 17.086 -7.924 -20.754 1.00 95.00 106 GLN A C 1
ATOM 834 O O . GLN A 1 106 ? 18.122 -8.318 -20.215 1.00 95.00 106 GLN A O 1
ATOM 839 N N . ASP A 1 107 ? 16.765 -6.632 -20.837 1.00 94.50 107 ASP A N 1
ATOM 840 C CA . ASP A 1 107 ? 17.609 -5.576 -20.284 1.00 94.50 107 ASP A CA 1
ATOM 841 C C . ASP A 1 107 ? 17.739 -5.724 -18.763 1.00 94.50 107 ASP A C 1
ATOM 843 O O . ASP A 1 107 ? 18.857 -5.776 -18.251 1.00 94.50 107 ASP A O 1
ATOM 847 N N . LEU A 1 108 ? 16.629 -5.892 -18.037 1.00 96.12 108 LEU A N 1
ATOM 848 C CA . LEU A 1 108 ? 16.637 -6.051 -16.577 1.00 96.12 108 LEU A CA 1
ATOM 849 C C . LEU A 1 108 ? 17.446 -7.269 -16.123 1.00 96.12 108 LEU A C 1
ATOM 851 O O . LEU A 1 108 ? 18.223 -7.169 -15.173 1.00 96.12 108 LEU A O 1
ATOM 855 N N . GLU A 1 109 ? 17.313 -8.405 -16.807 1.00 94.94 109 GLU A N 1
ATOM 856 C CA . GLU A 1 109 ? 18.106 -9.604 -16.522 1.00 94.94 109 GLU A CA 1
ATOM 857 C C . GLU A 1 109 ? 19.601 -9.370 -16.741 1.00 94.94 109 GLU A C 1
ATOM 859 O O . GLU A 1 109 ? 20.406 -9.769 -15.900 1.00 94.94 109 GLU A O 1
ATOM 864 N N . SER A 1 110 ? 19.971 -8.672 -17.817 1.00 91.75 110 SER A N 1
ATOM 865 C CA . SER A 1 110 ? 21.373 -8.352 -18.100 1.00 91.75 110 SER A CA 1
ATOM 866 C C . SER A 1 110 ? 21.984 -7.407 -17.057 1.00 91.75 110 SER A C 1
ATOM 868 O O . SER A 1 110 ? 23.143 -7.574 -16.674 1.00 91.75 110 SER A O 1
ATOM 870 N N . ILE A 1 111 ? 21.202 -6.449 -16.541 1.00 92.75 111 ILE A N 1
ATOM 871 C CA . ILE A 1 111 ? 21.641 -5.532 -15.483 1.00 92.75 111 ILE A CA 1
ATOM 872 C C . ILE A 1 111 ? 21.832 -6.292 -14.167 1.00 92.75 111 ILE A C 1
ATOM 874 O O . ILE A 1 111 ? 22.803 -6.042 -13.451 1.00 92.75 111 ILE A O 1
ATOM 878 N N . LEU A 1 112 ? 20.930 -7.228 -13.844 1.00 92.38 112 LEU A N 1
ATOM 879 C CA . LEU A 1 112 ? 20.948 -7.987 -12.588 1.00 92.38 112 LEU A CA 1
ATOM 880 C C . LEU A 1 112 ? 22.242 -8.793 -12.376 1.00 92.38 112 LEU A C 1
ATOM 882 O O . LEU A 1 112 ? 22.603 -9.053 -11.230 1.00 92.38 112 LEU A O 1
ATOM 886 N N . GLU A 1 113 ? 22.974 -9.134 -13.440 1.00 86.06 113 GLU A N 1
ATOM 887 C CA . GLU A 1 113 ? 24.293 -9.783 -13.354 1.00 86.06 113 GLU A CA 1
ATOM 888 C C . GLU A 1 113 ? 25.398 -8.866 -12.795 1.00 86.06 113 GLU A C 1
ATOM 890 O O . GLU A 1 113 ? 26.442 -9.354 -12.358 1.00 86.06 113 GLU A O 1
ATOM 895 N N . ARG A 1 114 ? 25.185 -7.544 -12.805 1.00 85.44 114 ARG A N 1
ATOM 896 C CA . ARG A 1 114 ? 26.201 -6.515 -12.508 1.00 85.44 114 ARG A CA 1
ATOM 897 C C . ARG A 1 114 ? 25.848 -5.628 -11.311 1.00 85.44 114 ARG A C 1
ATOM 899 O O . ARG A 1 114 ? 26.518 -4.627 -11.066 1.00 85.44 114 ARG A O 1
ATOM 906 N N . VAL A 1 115 ? 24.795 -5.965 -10.570 1.00 83.50 115 VAL A N 1
ATOM 907 C CA . VAL A 1 115 ? 24.281 -5.125 -9.481 1.00 83.50 115 VAL A CA 1
ATOM 908 C C . VAL A 1 115 ? 25.268 -5.029 -8.317 1.00 83.50 115 VAL A C 1
ATOM 910 O O . VAL A 1 115 ? 25.797 -6.031 -7.843 1.00 83.50 115 VAL A O 1
ATOM 913 N N . GLY A 1 116 ? 25.486 -3.800 -7.837 1.00 81.75 116 GLY A N 1
ATOM 914 C CA . GLY A 1 116 ? 26.429 -3.504 -6.754 1.00 81.75 116 GLY A CA 1
ATOM 915 C C . GLY A 1 116 ? 25.797 -3.261 -5.380 1.00 81.75 116 GLY A C 1
ATOM 916 O O . GLY A 1 116 ? 26.528 -3.158 -4.393 1.00 81.75 116 GLY A O 1
ATOM 917 N N . SER A 1 117 ? 24.468 -3.141 -5.283 1.00 90.31 117 SER A N 1
ATOM 918 C CA . SER A 1 117 ? 23.778 -2.837 -4.023 1.00 90.31 117 SER A CA 1
ATOM 919 C C . SER A 1 117 ? 22.438 -3.561 -3.877 1.00 90.31 117 SER A C 1
ATOM 921 O O . SER A 1 117 ? 21.736 -3.815 -4.853 1.00 90.31 117 SER A O 1
ATOM 923 N N . LEU A 1 118 ? 22.059 -3.845 -2.627 1.00 91.12 118 LEU A N 1
ATOM 924 C CA . LEU A 1 118 ? 20.780 -4.478 -2.294 1.00 91.12 118 LEU A CA 1
ATOM 925 C C . LEU A 1 118 ? 19.576 -3.647 -2.758 1.00 91.12 118 LEU A C 1
ATOM 927 O O . LEU A 1 118 ? 18.599 -4.197 -3.252 1.00 91.12 118 LEU A O 1
ATOM 931 N N . GLU A 1 119 ? 19.643 -2.325 -2.600 1.00 91.12 119 GLU A N 1
ATOM 932 C CA . GLU A 1 119 ? 18.573 -1.411 -3.011 1.00 91.12 119 GLU A CA 1
ATOM 933 C C . GLU A 1 119 ? 18.326 -1.484 -4.521 1.00 91.12 119 GLU A C 1
ATOM 935 O O . GLU A 1 119 ? 17.189 -1.665 -4.957 1.00 91.12 119 GLU A O 1
ATOM 940 N N . GLN A 1 120 ? 19.402 -1.432 -5.310 1.00 90.75 120 GLN A N 1
ATOM 941 C CA . GLN A 1 120 ? 19.328 -1.543 -6.761 1.00 90.75 120 GLN A CA 1
ATOM 942 C C . GLN A 1 120 ? 18.830 -2.930 -7.189 1.00 90.75 120 GLN A C 1
ATOM 944 O O . GLN A 1 120 ? 18.022 -3.030 -8.109 1.00 90.75 120 GLN A O 1
ATOM 949 N N . GLU A 1 121 ? 19.245 -3.997 -6.497 1.00 93.81 121 GLU A N 1
ATOM 950 C CA . GLU A 1 121 ? 18.755 -5.352 -6.769 1.00 93.81 121 GLU A CA 1
ATOM 951 C C . GLU A 1 121 ? 17.241 -5.457 -6.548 1.00 93.81 121 GLU A C 1
ATOM 953 O O . GLU 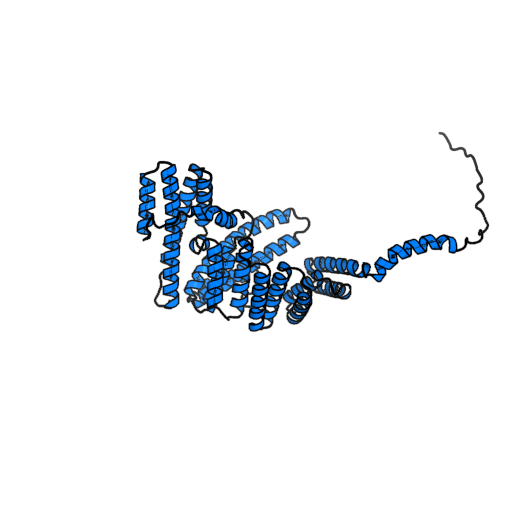A 1 121 ? 16.529 -5.993 -7.398 1.00 93.81 121 GLU A O 1
ATOM 958 N N . ILE A 1 122 ? 16.735 -4.927 -5.430 1.00 95.19 122 ILE A N 1
ATOM 959 C CA . ILE A 1 122 ? 15.301 -4.930 -5.117 1.00 95.19 122 ILE A CA 1
ATOM 960 C C . ILE A 1 122 ? 14.524 -4.163 -6.184 1.00 95.19 122 ILE A C 1
ATOM 962 O O . ILE A 1 122 ? 13.533 -4.683 -6.695 1.00 95.19 122 ILE A O 1
ATOM 966 N N . GLN A 1 123 ? 14.978 -2.958 -6.538 1.00 93.25 123 GLN A N 1
ATOM 967 C CA . GLN A 1 123 ? 14.312 -2.116 -7.529 1.00 93.25 123 GLN A CA 1
ATOM 968 C C . GLN A 1 123 ? 14.233 -2.807 -8.898 1.00 93.25 123 GLN A C 1
ATOM 970 O O . GLN A 1 123 ? 13.150 -2.909 -9.474 1.00 93.25 123 GLN A O 1
ATOM 975 N N . LEU A 1 124 ? 15.354 -3.329 -9.401 1.00 95.12 124 LEU A N 1
ATOM 976 C CA . LEU A 1 124 ? 15.409 -3.981 -10.712 1.00 95.12 124 LEU A CA 1
ATOM 977 C C . LEU A 1 124 ? 14.592 -5.275 -10.747 1.00 95.12 124 LEU A C 1
ATOM 979 O O . LEU A 1 124 ? 13.899 -5.543 -11.726 1.00 95.12 124 LEU A O 1
ATOM 983 N N . ARG A 1 125 ? 14.619 -6.075 -9.673 1.00 97.25 125 ARG A N 1
ATOM 984 C CA . ARG A 1 125 ? 13.786 -7.283 -9.588 1.00 97.25 125 ARG A CA 1
ATOM 985 C C . ARG A 1 125 ? 12.296 -6.951 -9.519 1.00 97.25 125 ARG A C 1
ATOM 987 O O . ARG A 1 125 ? 11.507 -7.691 -10.092 1.00 97.25 125 ARG A O 1
ATOM 994 N N . GLN A 1 126 ? 11.904 -5.856 -8.863 1.00 96.44 126 GLN A N 1
ATOM 995 C CA . GLN A 1 126 ? 10.511 -5.394 -8.860 1.00 96.44 126 GLN A CA 1
ATOM 996 C C . GLN A 1 126 ? 10.058 -4.964 -10.260 1.00 96.44 126 GLN A C 1
ATOM 998 O O . GLN A 1 126 ? 9.000 -5.410 -10.696 1.00 96.44 126 GLN A O 1
ATOM 1003 N N . GLN A 1 127 ? 10.880 -4.206 -10.993 1.00 95.19 127 GLN A N 1
ATOM 1004 C CA . GLN A 1 127 ? 10.605 -3.862 -12.396 1.00 95.19 127 GLN A CA 1
ATOM 1005 C C . GLN A 1 127 ? 10.527 -5.114 -13.285 1.00 95.19 127 GLN A C 1
ATOM 1007 O O . GLN A 1 127 ? 9.667 -5.216 -14.158 1.00 95.19 127 GLN A O 1
ATOM 1012 N N . LEU A 1 128 ? 11.386 -6.108 -13.032 1.00 97.50 128 LEU A N 1
ATOM 1013 C CA . LEU A 1 128 ? 11.359 -7.379 -13.754 1.00 97.50 128 LEU A CA 1
ATOM 1014 C C . LEU A 1 128 ? 10.065 -8.145 -13.468 1.00 97.50 128 LEU A C 1
ATOM 1016 O O . LEU A 1 128 ? 9.466 -8.692 -14.389 1.00 97.50 128 LEU A O 1
ATOM 1020 N N . CYS A 1 129 ? 9.596 -8.155 -12.219 1.00 97.75 129 CYS A N 1
ATOM 1021 C CA . CYS A 1 129 ? 8.291 -8.712 -11.875 1.00 97.75 129 CYS A CA 1
ATOM 1022 C C . CYS A 1 129 ? 7.152 -8.028 -12.642 1.00 97.75 129 CYS A C 1
ATOM 1024 O O . CYS A 1 129 ? 6.277 -8.739 -13.131 1.00 97.75 129 CYS A O 1
ATOM 1026 N N . ASP A 1 130 ? 7.167 -6.700 -12.793 1.00 94.88 130 ASP A N 1
ATOM 1027 C CA . ASP A 1 130 ? 6.145 -5.981 -13.568 1.00 94.88 130 ASP A CA 1
ATOM 1028 C C . ASP A 1 130 ? 6.144 -6.434 -15.038 1.00 94.88 130 ASP A C 1
ATOM 1030 O O . ASP A 1 130 ? 5.103 -6.821 -15.573 1.00 94.88 130 ASP A O 1
ATOM 1034 N N . ALA A 1 131 ? 7.318 -6.510 -15.676 1.00 96.00 131 ALA A N 1
ATOM 1035 C CA . ALA A 1 131 ? 7.438 -7.034 -17.039 1.00 96.00 131 ALA A CA 1
ATOM 1036 C C . ALA A 1 131 ? 6.943 -8.492 -17.150 1.00 96.00 131 ALA A C 1
ATOM 1038 O O . ALA A 1 131 ? 6.204 -8.838 -18.072 1.00 96.00 131 ALA A O 1
ATOM 1039 N N . LEU A 1 132 ? 7.299 -9.350 -16.189 1.00 97.50 132 LEU A N 1
ATOM 1040 C CA . LEU A 1 132 ? 6.884 -10.756 -16.150 1.00 97.50 132 LEU A CA 1
ATOM 1041 C C . LEU A 1 132 ? 5.372 -10.931 -15.943 1.00 97.50 132 LEU A C 1
ATOM 1043 O O . LEU A 1 132 ? 4.796 -11.877 -16.484 1.00 97.50 132 LEU A O 1
ATOM 1047 N N . LEU A 1 133 ? 4.722 -10.035 -15.195 1.00 95.50 133 LEU A N 1
ATOM 1048 C CA . LEU A 1 133 ? 3.266 -10.024 -15.035 1.00 95.50 133 LEU A CA 1
ATOM 1049 C C . LEU A 1 133 ? 2.567 -9.760 -16.372 1.00 95.50 133 LEU A C 1
ATOM 1051 O O . LEU A 1 133 ? 1.634 -10.484 -16.720 1.00 95.50 133 LEU A O 1
ATOM 1055 N N . HIS A 1 134 ? 3.055 -8.798 -17.160 1.00 94.19 134 HIS A N 1
ATOM 1056 C CA . HIS A 1 134 ? 2.520 -8.535 -18.499 1.00 94.19 134 HIS A CA 1
ATOM 1057 C C . HIS A 1 134 ? 2.807 -9.659 -19.507 1.00 94.19 134 HIS A C 1
ATOM 1059 O O . HIS A 1 134 ? 2.049 -9.843 -20.460 1.00 94.19 134 HIS A O 1
ATOM 1065 N N . LEU A 1 135 ? 3.871 -10.437 -19.289 1.00 95.88 135 LEU A N 1
ATOM 1066 C CA . LEU A 1 135 ? 4.227 -11.610 -20.096 1.00 95.88 135 LEU A CA 1
ATOM 1067 C C . LEU A 1 135 ? 3.531 -12.910 -19.645 1.00 95.88 135 LEU A C 1
ATOM 1069 O O . LEU A 1 135 ? 3.827 -13.971 -20.199 1.00 95.88 135 LEU A O 1
ATOM 1073 N N . ASP A 1 136 ? 2.636 -12.849 -18.652 1.00 95.38 136 ASP A N 1
ATOM 1074 C CA . ASP A 1 136 ? 1.948 -14.008 -18.062 1.00 95.38 136 ASP A CA 1
ATOM 1075 C C . ASP A 1 136 ? 2.932 -15.098 -17.576 1.00 95.38 136 ASP A C 1
ATOM 1077 O O . ASP A 1 136 ? 2.811 -16.292 -17.866 1.00 95.38 136 ASP A O 1
ATOM 1081 N N . ARG A 1 137 ? 3.969 -14.672 -16.836 1.00 97.25 137 ARG A N 1
ATOM 1082 C CA . ARG A 1 137 ? 5.014 -15.531 -16.244 1.00 97.25 137 ARG A CA 1
ATOM 1083 C C . ARG A 1 137 ? 4.933 -15.567 -14.706 1.00 97.25 137 ARG A C 1
ATOM 1085 O O . ARG A 1 137 ? 5.874 -15.154 -14.024 1.00 97.25 137 ARG A O 1
ATOM 1092 N N . PRO A 1 138 ? 3.842 -16.082 -14.110 1.00 96.62 138 PRO A N 1
ATOM 1093 C CA . PRO A 1 138 ? 3.606 -15.981 -12.666 1.00 96.62 138 PRO A CA 1
ATOM 1094 C C . PRO A 1 138 ? 4.654 -16.714 -11.814 1.00 96.62 138 PRO A C 1
ATOM 1096 O O . PRO A 1 138 ? 5.066 -16.218 -10.765 1.00 96.62 138 PRO A O 1
ATOM 1099 N N . ASP A 1 139 ? 5.144 -17.865 -12.278 1.00 97.56 139 ASP A N 1
ATOM 1100 C CA . ASP A 1 139 ? 6.156 -18.633 -11.546 1.00 97.56 139 ASP A CA 1
ATOM 1101 C C . ASP A 1 139 ? 7.501 -17.892 -11.488 1.00 97.56 139 ASP A C 1
ATOM 1103 O O . ASP A 1 139 ? 8.262 -18.050 -10.533 1.00 97.56 139 ASP A O 1
ATOM 1107 N N . GLU A 1 140 ? 7.807 -17.074 -12.498 1.00 98.19 140 GLU A N 1
ATOM 1108 C CA . GLU A 1 140 ? 9.017 -16.250 -12.526 1.00 98.19 140 GLU A CA 1
ATOM 1109 C C . GLU A 1 140 ? 8.909 -15.069 -11.567 1.00 98.19 140 GLU A C 1
ATOM 1111 O O . GLU A 1 140 ? 9.859 -14.824 -10.830 1.00 98.19 140 GLU A O 1
ATOM 1116 N N . VAL A 1 141 ? 7.744 -14.416 -11.486 1.00 98.31 141 VAL A N 1
ATOM 1117 C CA . VAL A 1 141 ? 7.469 -13.356 -10.495 1.00 98.31 141 VAL A CA 1
ATOM 1118 C C . VAL A 1 141 ? 7.741 -13.864 -9.077 1.00 98.31 141 VAL A C 1
ATOM 1120 O O . VAL A 1 141 ? 8.463 -13.236 -8.302 1.00 98.31 141 VAL A O 1
ATOM 1123 N N . ILE A 1 142 ? 7.221 -15.047 -8.740 1.00 97.69 142 ILE A N 1
ATOM 1124 C CA . ILE A 1 142 ? 7.438 -15.659 -7.423 1.00 97.69 142 ILE A CA 1
ATOM 1125 C C . ILE A 1 142 ? 8.927 -15.956 -7.200 1.00 97.69 142 ILE A C 1
ATOM 1127 O O . ILE A 1 142 ? 9.453 -15.640 -6.130 1.00 97.69 142 ILE A O 1
ATOM 1131 N N . ARG A 1 143 ? 9.629 -16.504 -8.205 1.00 97.94 143 ARG A N 1
ATOM 1132 C CA . ARG A 1 143 ? 11.079 -16.754 -8.121 1.00 97.94 143 ARG A CA 1
ATOM 1133 C C . ARG A 1 143 ? 11.872 -15.472 -7.870 1.00 97.94 143 ARG A C 1
ATOM 1135 O O . ARG A 1 143 ? 12.770 -15.485 -7.031 1.00 97.94 143 ARG A O 1
ATOM 1142 N N . GLN A 1 144 ? 11.537 -14.368 -8.535 1.00 98.19 144 GLN A N 1
ATOM 1143 C CA . GLN A 1 144 ? 12.209 -13.086 -8.303 1.00 98.19 144 GLN A CA 1
ATOM 1144 C C . GLN A 1 144 ? 12.006 -12.598 -6.862 1.00 98.19 144 GLN A C 1
ATOM 1146 O O . GLN A 1 144 ? 12.971 -12.201 -6.209 1.00 98.19 144 GLN A O 1
ATOM 1151 N N . TRP A 1 145 ? 10.799 -12.727 -6.304 1.00 97.50 145 TRP A N 1
ATOM 1152 C CA . TRP A 1 145 ? 10.537 -12.398 -4.897 1.00 97.50 145 TRP A CA 1
ATOM 1153 C C . TRP A 1 145 ? 11.249 -13.314 -3.895 1.00 97.50 145 TRP A C 1
ATOM 1155 O O . TRP A 1 145 ? 11.619 -12.878 -2.800 1.00 97.50 145 TRP A O 1
ATOM 1165 N N . GLU A 1 146 ? 11.481 -14.578 -4.246 1.00 96.69 146 GLU A N 1
ATOM 1166 C CA . GLU A 1 146 ? 12.339 -15.470 -3.462 1.00 96.69 146 GLU A CA 1
ATOM 1167 C C . GLU A 1 146 ? 13.809 -15.037 -3.505 1.00 96.69 146 GLU A C 1
ATOM 1169 O O . GLU A 1 146 ? 14.491 -15.104 -2.480 1.00 96.69 146 GLU A O 1
ATOM 1174 N N . MET A 1 147 ? 14.300 -14.563 -4.655 1.00 96.69 147 MET A N 1
ATOM 1175 C CA . MET A 1 147 ? 15.653 -14.009 -4.786 1.00 96.69 147 MET A CA 1
ATOM 1176 C C . MET A 1 147 ? 15.810 -12.719 -3.976 1.00 96.69 147 MET A C 1
ATOM 1178 O O . MET A 1 147 ? 16.770 -12.618 -3.215 1.00 96.69 147 MET A O 1
ATOM 1182 N N . ILE A 1 148 ? 14.830 -11.807 -4.032 1.00 96.56 148 ILE A N 1
ATOM 1183 C CA . ILE A 1 148 ? 14.784 -10.611 -3.174 1.00 96.56 148 ILE A CA 1
ATOM 1184 C C . ILE A 1 148 ? 14.877 -11.016 -1.697 1.00 96.56 148 ILE A C 1
ATOM 1186 O O . ILE A 1 148 ? 15.717 -10.500 -0.965 1.00 96.56 148 ILE A O 1
ATOM 1190 N N . GLY A 1 149 ? 14.063 -11.980 -1.254 1.00 94.81 149 GLY A N 1
ATOM 1191 C CA . GLY A 1 149 ? 14.082 -12.444 0.136 1.00 94.81 149 GLY A CA 1
ATOM 1192 C C . GLY A 1 149 ? 15.442 -13.008 0.568 1.00 94.81 149 GLY A C 1
ATOM 1193 O O . GLY A 1 149 ? 15.900 -12.731 1.677 1.00 94.81 149 GLY A O 1
ATOM 1194 N N . LYS A 1 150 ? 16.117 -13.761 -0.312 1.00 95.06 150 LYS A N 1
ATOM 1195 C CA . LYS A 1 150 ? 17.474 -14.277 -0.062 1.00 95.06 150 LYS A CA 1
ATOM 1196 C C . LYS A 1 150 ? 18.510 -13.158 0.020 1.00 95.06 150 LYS A C 1
ATOM 1198 O O . LYS A 1 150 ? 19.336 -13.190 0.928 1.00 95.06 150 LYS A O 1
ATOM 1203 N N . ALA A 1 151 ? 18.454 -12.182 -0.887 1.00 93.38 151 ALA A N 1
ATOM 1204 C CA . ALA A 1 151 ? 19.345 -11.027 -0.870 1.00 93.38 151 ALA A CA 1
ATOM 1205 C C . ALA A 1 151 ? 19.174 -10.242 0.439 1.00 93.38 151 ALA A C 1
ATOM 1207 O O . ALA A 1 151 ? 20.134 -10.060 1.181 1.00 93.38 151 ALA A O 1
ATOM 1208 N N . VAL A 1 152 ? 17.937 -9.903 0.808 1.00 94.38 152 VAL A N 1
ATOM 1209 C CA . VAL A 1 152 ? 17.621 -9.201 2.063 1.00 94.38 152 VAL A CA 1
ATOM 1210 C C . VAL A 1 152 ? 18.140 -9.956 3.288 1.00 94.38 152 VAL A C 1
ATOM 1212 O O . VAL A 1 152 ? 18.756 -9.353 4.165 1.00 94.38 152 VAL A O 1
ATOM 1215 N N . ALA A 1 153 ? 17.959 -11.279 3.341 1.00 92.50 153 ALA A N 1
ATOM 1216 C CA . ALA A 1 153 ? 18.506 -12.102 4.419 1.00 92.50 153 ALA A CA 1
ATOM 1217 C C . ALA A 1 153 ? 20.047 -12.078 4.456 1.00 92.50 153 ALA A C 1
ATOM 1219 O O . ALA A 1 153 ? 20.633 -11.998 5.536 1.00 92.50 153 ALA A O 1
ATOM 1220 N N . GLY A 1 154 ? 20.705 -12.096 3.292 1.00 90.75 154 GLY A N 1
ATOM 1221 C CA . GLY A 1 154 ? 22.163 -11.987 3.169 1.00 90.75 154 GLY A CA 1
ATOM 1222 C C . GLY A 1 154 ? 22.731 -10.660 3.686 1.00 90.75 154 GLY A C 1
ATOM 1223 O O . GLY A 1 154 ? 23.850 -10.633 4.191 1.00 90.75 154 GLY A O 1
ATOM 1224 N N . TYR A 1 155 ? 21.940 -9.586 3.640 1.00 88.00 155 TYR A N 1
ATOM 1225 C CA . TYR A 1 155 ? 22.289 -8.255 4.149 1.00 88.00 155 TYR A CA 1
ATOM 1226 C C . TYR A 1 155 ? 21.801 -7.995 5.589 1.00 88.00 155 TYR A C 1
ATOM 1228 O O . TYR A 1 155 ? 21.652 -6.847 6.005 1.00 88.00 155 TYR A O 1
ATOM 1236 N N . GLY A 1 156 ? 21.573 -9.049 6.379 1.00 84.25 156 GLY A N 1
ATOM 1237 C CA . GLY A 1 156 ? 21.214 -8.930 7.799 1.00 84.25 156 GLY A CA 1
ATOM 1238 C C . GLY A 1 156 ? 19.714 -8.809 8.077 1.00 84.25 156 GLY A C 1
ATOM 1239 O O . GLY A 1 156 ? 19.332 -8.533 9.212 1.00 84.25 156 GLY A O 1
ATOM 1240 N N . GLY A 1 157 ? 18.869 -9.051 7.071 1.00 86.88 157 GLY A N 1
ATOM 1241 C CA . GLY A 1 157 ? 17.415 -9.029 7.198 1.00 86.88 157 GLY A CA 1
ATOM 1242 C C . GLY A 1 157 ? 16.810 -7.623 7.169 1.00 86.88 157 GLY A C 1
ATOM 1243 O O . GLY A 1 157 ? 17.498 -6.610 7.271 1.00 86.88 157 GLY A O 1
ATOM 1244 N N . GLN A 1 158 ? 15.483 -7.570 7.030 1.00 84.94 158 GLN A N 1
ATOM 1245 C CA . GLN A 1 158 ? 14.725 -6.312 6.975 1.00 84.94 158 GLN A CA 1
ATOM 1246 C C . GLN A 1 158 ? 14.406 -5.718 8.356 1.00 84.94 158 GLN A C 1
ATOM 1248 O O . GLN A 1 158 ? 13.939 -4.589 8.430 1.00 84.94 158 GLN A O 1
ATOM 1253 N N . GLU A 1 159 ? 14.644 -6.447 9.453 1.00 81.94 159 GLU A N 1
ATOM 1254 C CA . GLU A 1 159 ? 14.233 -6.036 10.810 1.00 81.94 159 GLU A CA 1
ATOM 1255 C C . GLU A 1 159 ? 14.875 -4.712 11.255 1.00 81.94 159 GLU A C 1
ATOM 1257 O O . GLU A 1 159 ? 14.272 -3.955 12.011 1.00 81.94 159 GLU A O 1
ATOM 1262 N N . ASN A 1 160 ? 16.068 -4.403 10.737 1.00 79.50 160 ASN A N 1
ATOM 1263 C CA . ASN A 1 160 ? 16.791 -3.162 11.027 1.00 79.50 160 ASN A CA 1
ATOM 1264 C C . ASN A 1 160 ? 16.465 -2.016 10.054 1.00 79.50 160 ASN A C 1
ATOM 1266 O O . ASN A 1 160 ? 17.013 -0.923 10.194 1.00 79.50 160 ASN A O 1
ATOM 1270 N N . TRP A 1 161 ? 15.635 -2.253 9.036 1.00 85.25 161 TRP A N 1
ATOM 1271 C CA . TRP A 1 161 ? 15.272 -1.218 8.070 1.00 85.25 161 TRP A CA 1
ATOM 1272 C C . TRP A 1 161 ? 14.294 -0.225 8.680 1.00 85.25 161 TRP A C 1
ATOM 1274 O O . TRP A 1 161 ? 13.577 -0.540 9.634 1.00 85.25 161 TRP A O 1
ATOM 1284 N N . HIS A 1 162 ? 14.192 0.961 8.080 1.00 82.88 162 HIS A N 1
ATOM 1285 C CA . HIS A 1 162 ? 13.129 1.886 8.447 1.00 82.88 162 HIS A CA 1
ATOM 1286 C C . HIS A 1 162 ? 11.763 1.217 8.259 1.00 82.88 162 HIS A C 1
ATOM 1288 O O . HIS A 1 162 ? 11.531 0.518 7.273 1.00 82.88 162 HIS A O 1
ATOM 1294 N N . LEU A 1 163 ? 10.837 1.472 9.185 1.00 79.06 163 LEU A N 1
ATOM 1295 C CA . LEU A 1 163 ? 9.502 0.867 9.195 1.00 79.06 163 LEU A CA 1
ATOM 1296 C C . LEU A 1 163 ? 8.784 1.002 7.841 1.00 79.06 163 LEU A C 1
ATOM 1298 O O . LEU A 1 163 ? 8.186 0.049 7.351 1.00 79.06 163 LEU A O 1
ATOM 1302 N N . GLN A 1 164 ? 8.916 2.164 7.195 1.00 81.44 164 GLN A N 1
ATOM 1303 C CA . GLN A 1 164 ? 8.365 2.418 5.864 1.00 81.44 164 GLN A CA 1
ATOM 1304 C C . GLN A 1 164 ? 8.913 1.449 4.804 1.00 81.44 164 GLN A C 1
ATOM 1306 O O . GLN A 1 164 ? 8.151 0.943 3.985 1.00 81.44 164 GLN A O 1
ATOM 1311 N N . GLN A 1 165 ? 10.217 1.163 4.827 1.00 86.56 165 GLN A N 1
ATOM 1312 C CA . GLN A 1 165 ? 10.853 0.239 3.885 1.00 86.56 165 GLN A CA 1
ATOM 1313 C C . GLN A 1 165 ? 10.370 -1.196 4.115 1.00 86.56 165 GLN A C 1
ATOM 1315 O O . GLN A 1 165 ? 10.106 -1.908 3.150 1.00 86.56 165 GLN A O 1
ATOM 1320 N N . GLN A 1 166 ? 10.185 -1.601 5.377 1.00 89.44 166 GLN A N 1
ATOM 1321 C CA . GLN A 1 166 ? 9.627 -2.915 5.718 1.00 89.44 166 GLN A CA 1
ATOM 1322 C C . GLN A 1 166 ? 8.194 -3.068 5.186 1.00 89.44 166 GLN A C 1
ATOM 1324 O O . GLN A 1 166 ? 7.871 -4.059 4.532 1.00 89.44 166 GLN A O 1
ATOM 1329 N N . VAL A 1 167 ? 7.341 -2.060 5.413 1.00 90.19 167 VAL A N 1
ATOM 1330 C CA . VAL A 1 167 ? 5.950 -2.052 4.932 1.00 90.19 167 VAL A CA 1
ATOM 1331 C C . VAL A 1 167 ? 5.895 -2.079 3.406 1.00 90.19 167 VAL A C 1
ATOM 1333 O O . VAL A 1 167 ? 5.143 -2.873 2.845 1.00 90.19 167 VAL A O 1
ATOM 1336 N N . LEU A 1 168 ? 6.697 -1.253 2.728 1.00 91.31 168 LEU A N 1
ATOM 1337 C CA . LEU A 1 168 ? 6.744 -1.209 1.265 1.00 91.31 168 LEU A CA 1
ATOM 1338 C C . LEU A 1 168 ? 7.228 -2.529 0.665 1.00 91.31 168 LEU A C 1
ATOM 1340 O O . LEU A 1 168 ? 6.631 -3.005 -0.295 1.00 91.31 168 LEU A O 1
ATOM 1344 N N . LEU A 1 169 ? 8.261 -3.154 1.237 1.00 93.38 169 LEU A N 1
ATOM 1345 C CA . LEU A 1 169 ? 8.770 -4.428 0.734 1.00 93.38 169 LEU A CA 1
ATOM 1346 C C . LEU A 1 169 ? 7.711 -5.537 0.841 1.00 93.38 169 LEU A C 1
ATOM 1348 O O . LEU A 1 169 ? 7.468 -6.246 -0.137 1.00 93.38 169 LEU A O 1
ATOM 1352 N N . LEU A 1 170 ? 7.053 -5.652 2.001 1.00 94.31 170 LEU A N 1
ATOM 1353 C CA . LEU A 1 170 ? 5.957 -6.603 2.217 1.00 94.31 170 LEU A CA 1
ATOM 1354 C C . LEU A 1 170 ? 4.777 -6.325 1.282 1.00 94.31 170 LEU A C 1
ATOM 1356 O O . LEU A 1 170 ? 4.245 -7.248 0.667 1.00 94.31 170 LEU A O 1
ATOM 1360 N N . ASN A 1 171 ? 4.385 -5.058 1.146 1.00 95.50 171 ASN A N 1
ATOM 1361 C CA . ASN A 1 171 ? 3.269 -4.661 0.300 1.00 95.50 171 ASN A CA 1
ATOM 1362 C C . ASN A 1 171 ? 3.537 -4.931 -1.183 1.00 95.50 171 ASN A C 1
ATOM 1364 O O . ASN A 1 171 ? 2.690 -5.516 -1.848 1.00 95.50 171 ASN A O 1
ATOM 1368 N N . ASN A 1 172 ? 4.699 -4.530 -1.703 1.00 95.31 172 ASN A N 1
ATOM 1369 C CA . ASN A 1 172 ? 5.031 -4.693 -3.119 1.00 95.31 172 ASN A CA 1
ATOM 1370 C C . ASN A 1 172 ? 5.059 -6.177 -3.500 1.00 95.31 172 ASN A C 1
ATOM 1372 O O . ASN A 1 172 ? 4.527 -6.560 -4.542 1.00 95.31 172 ASN A O 1
ATOM 1376 N N . ARG A 1 173 ? 5.596 -7.022 -2.610 1.00 96.56 173 ARG A N 1
ATOM 1377 C CA . ARG A 1 173 ? 5.555 -8.479 -2.752 1.00 96.56 173 ARG A CA 1
ATOM 1378 C C . ARG A 1 173 ? 4.133 -9.000 -2.785 1.00 96.56 173 ARG A C 1
ATOM 1380 O O . ARG A 1 173 ? 3.759 -9.698 -3.726 1.00 96.56 173 ARG A O 1
ATOM 1387 N N . ALA A 1 174 ? 3.353 -8.659 -1.765 1.00 97.25 174 ALA A N 1
ATOM 1388 C CA . ALA A 1 174 ? 1.973 -9.088 -1.651 1.00 97.25 174 ALA A CA 1
ATOM 1389 C C . ALA A 1 174 ? 1.171 -8.674 -2.896 1.00 97.25 174 ALA A C 1
ATOM 1391 O O . ALA A 1 174 ? 0.463 -9.499 -3.463 1.00 97.25 174 ALA A O 1
ATOM 1392 N N . TYR A 1 175 ? 1.346 -7.444 -3.379 1.00 96.62 175 TYR A N 1
ATOM 1393 C CA . TYR A 1 175 ? 0.646 -6.912 -4.543 1.00 96.62 175 TYR A CA 1
ATOM 1394 C C . TYR A 1 175 ? 1.018 -7.633 -5.845 1.00 96.62 175 TYR A C 1
ATOM 1396 O O . TYR A 1 175 ? 0.141 -8.185 -6.511 1.00 96.62 175 TYR A O 1
ATOM 1404 N N . GLN A 1 176 ? 2.310 -7.715 -6.182 1.00 96.50 176 GLN A N 1
ATOM 1405 C CA . GLN A 1 176 ? 2.752 -8.380 -7.413 1.00 96.50 176 GLN A CA 1
ATOM 1406 C C . GLN A 1 176 ? 2.411 -9.877 -7.410 1.00 96.50 176 GLN A C 1
ATOM 1408 O O . GLN A 1 176 ? 1.975 -10.417 -8.426 1.00 96.50 176 GLN A O 1
ATOM 1413 N N . VAL A 1 177 ? 2.523 -10.559 -6.264 1.00 96.94 177 VAL A N 1
ATOM 1414 C CA . VAL A 1 177 ? 2.110 -11.966 -6.155 1.00 96.94 177 VAL A CA 1
ATOM 1415 C C . VAL A 1 177 ? 0.581 -12.102 -6.216 1.00 96.94 177 VAL A C 1
ATOM 1417 O O . VAL A 1 177 ? 0.094 -13.030 -6.859 1.00 96.94 177 VAL A O 1
ATOM 1420 N N . ALA A 1 178 ? -0.203 -11.173 -5.652 1.00 96.56 178 ALA A N 1
ATOM 1421 C CA . ALA A 1 178 ? -1.668 -11.175 -5.774 1.00 96.56 178 ALA A CA 1
ATOM 1422 C C . ALA A 1 178 ? -2.135 -11.113 -7.235 1.00 96.56 178 ALA A C 1
ATOM 1424 O O . ALA A 1 178 ? -3.103 -11.789 -7.601 1.00 96.56 178 ALA A O 1
ATOM 1425 N N . LEU A 1 179 ? -1.445 -10.328 -8.072 1.00 94.94 179 LEU A N 1
ATOM 1426 C CA . LEU A 1 179 ? -1.747 -10.194 -9.500 1.00 94.94 179 LEU A CA 1
ATOM 1427 C C . LEU A 1 179 ? -1.630 -11.532 -10.245 1.00 94.94 179 LEU A C 1
ATOM 1429 O O . LEU A 1 179 ? -2.455 -11.807 -11.116 1.00 94.94 179 LEU A O 1
ATOM 1433 N N . THR A 1 180 ? -0.715 -12.414 -9.825 1.00 95.38 180 THR A N 1
ATOM 1434 C CA . THR A 1 180 ? -0.585 -13.776 -10.383 1.00 95.38 180 THR A CA 1
ATOM 1435 C C . THR A 1 180 ? -1.766 -14.698 -10.053 1.00 95.38 180 THR A C 1
ATOM 1437 O O . THR A 1 180 ? -1.934 -15.746 -10.673 1.00 95.38 180 THR A O 1
ATOM 1440 N N . GLY A 1 181 ? -2.571 -14.362 -9.037 1.00 94.50 181 GLY A N 1
ATOM 1441 C CA . GLY A 1 181 ? -3.616 -15.241 -8.504 1.00 94.50 181 GLY A CA 1
ATOM 1442 C C . GLY A 1 181 ? -3.094 -16.450 -7.712 1.00 94.50 181 GLY A C 1
ATOM 1443 O O . GLY A 1 181 ? -3.898 -17.266 -7.259 1.00 94.50 181 GLY A O 1
ATOM 1444 N N . GLN A 1 182 ? -1.777 -16.577 -7.520 1.00 95.12 182 GLN A N 1
ATOM 1445 C CA . GLN A 1 182 ? -1.152 -17.657 -6.759 1.00 95.12 182 GLN A CA 1
ATOM 1446 C C . GLN A 1 182 ? -0.840 -17.234 -5.314 1.00 95.12 182 GLN A C 1
ATOM 1448 O O . GLN A 1 182 ? -0.784 -16.055 -4.981 1.00 95.12 182 GLN A O 1
ATOM 1453 N N . GLN A 1 183 ? -0.642 -18.218 -4.428 1.00 95.88 183 GLN A N 1
ATOM 1454 C CA . GLN A 1 183 ? -0.242 -18.021 -3.021 1.00 95.88 183 GLN A CA 1
ATOM 1455 C C . GLN A 1 183 ? -1.099 -17.003 -2.230 1.00 95.88 183 GLN A C 1
ATOM 1457 O O . GLN A 1 183 ? -0.626 -16.408 -1.265 1.00 95.88 183 GLN A O 1
ATOM 1462 N N . LEU A 1 184 ? -2.380 -16.833 -2.585 1.00 96.19 184 LEU A N 1
ATOM 1463 C CA . LEU A 1 184 ? -3.239 -15.757 -2.063 1.00 96.19 184 LEU A CA 1
ATOM 1464 C C . LEU A 1 184 ? -3.367 -15.735 -0.534 1.00 96.19 184 LEU A C 1
ATOM 1466 O O . LEU A 1 184 ? -3.439 -14.668 0.063 1.00 96.19 184 LEU A O 1
ATOM 1470 N N . GLN A 1 185 ? -3.368 -16.900 0.117 1.00 95.19 185 GLN A N 1
ATOM 1471 C CA . GLN A 1 185 ? -3.421 -16.970 1.578 1.00 95.19 185 GLN A CA 1
ATOM 1472 C C . GLN A 1 185 ? -2.161 -16.373 2.225 1.00 95.19 185 GLN A C 1
ATOM 1474 O O . GLN A 1 185 ? -2.268 -15.578 3.154 1.00 95.19 185 GLN A O 1
ATOM 1479 N N . ARG A 1 186 ? -0.983 -16.687 1.675 1.00 95.19 186 ARG A N 1
ATOM 1480 C CA . ARG A 1 186 ? 0.296 -16.116 2.111 1.00 95.19 186 ARG A CA 1
ATOM 1481 C C . ARG A 1 186 ? 0.343 -14.611 1.852 1.00 95.19 186 ARG A C 1
ATOM 1483 O O . ARG A 1 186 ? 0.778 -13.861 2.711 1.00 95.19 186 ARG A O 1
ATOM 1490 N N . VAL A 1 187 ? -0.145 -14.171 0.693 1.00 96.56 187 VAL A N 1
ATOM 1491 C CA . VAL A 1 187 ? -0.251 -12.745 0.349 1.00 96.56 187 VAL A CA 1
ATOM 1492 C C . VAL A 1 187 ? -1.099 -11.987 1.374 1.00 96.56 187 VAL A C 1
ATOM 1494 O O . VAL A 1 187 ? -0.712 -10.912 1.823 1.00 96.56 187 VAL A O 1
ATOM 1497 N N . ILE A 1 188 ? -2.243 -12.550 1.777 1.00 96.50 188 ILE A N 1
ATOM 1498 C CA . ILE A 1 188 ? -3.110 -11.950 2.802 1.00 96.50 188 ILE A CA 1
ATOM 1499 C C . ILE A 1 188 ? -2.377 -11.853 4.148 1.00 96.50 188 ILE A C 1
ATOM 1501 O O . ILE A 1 188 ? -2.494 -10.835 4.825 1.00 96.50 188 ILE A O 1
ATOM 1505 N N . GLU A 1 189 ? -1.606 -12.874 4.523 1.00 95.06 189 GLU A N 1
ATOM 1506 C CA . GLU A 1 189 ? -0.796 -12.876 5.749 1.00 95.06 189 GLU A CA 1
ATOM 1507 C C . GLU A 1 189 ? 0.338 -11.839 5.703 1.00 95.06 189 GLU A C 1
ATOM 1509 O O . GLU A 1 189 ? 0.570 -11.142 6.688 1.00 95.06 189 GLU A O 1
ATOM 1514 N N . GLU A 1 190 ? 1.016 -11.684 4.564 1.00 94.25 190 GLU A N 1
ATOM 1515 C CA . GLU A 1 190 ? 2.049 -10.658 4.357 1.00 94.25 190 GLU A CA 1
ATOM 1516 C C . GLU A 1 190 ? 1.446 -9.241 4.417 1.00 94.25 190 GLU A C 1
ATOM 1518 O O . GLU A 1 190 ? 2.009 -8.347 5.052 1.00 94.25 190 GLU A O 1
ATOM 1523 N N . ALA A 1 191 ? 0.250 -9.039 3.857 1.00 95.88 191 ALA A N 1
ATOM 1524 C CA . ALA A 1 191 ? -0.474 -7.777 3.989 1.00 95.88 191 ALA A CA 1
ATOM 1525 C C . ALA A 1 191 ? -0.950 -7.521 5.437 1.00 95.88 191 ALA A C 1
ATOM 1527 O O . ALA A 1 191 ? -0.910 -6.385 5.909 1.00 95.88 191 ALA A O 1
ATOM 1528 N N . ASP A 1 192 ? -1.346 -8.561 6.182 1.00 93.56 192 ASP A N 1
ATOM 1529 C CA . ASP A 1 192 ? -1.658 -8.452 7.615 1.00 93.56 192 ASP A CA 1
ATOM 1530 C C . ASP A 1 192 ? -0.422 -8.045 8.437 1.00 93.56 192 ASP A C 1
ATOM 1532 O O . ASP A 1 192 ? -0.543 -7.231 9.355 1.00 93.56 192 ASP A O 1
ATOM 1536 N N . GLN A 1 193 ? 0.767 -8.551 8.092 1.00 92.38 193 GLN A N 1
ATOM 1537 C CA . GLN A 1 193 ? 2.032 -8.138 8.713 1.00 92.38 193 GLN A CA 1
ATOM 1538 C C . GLN A 1 193 ? 2.340 -6.665 8.432 1.00 92.38 193 GLN A C 1
ATOM 1540 O O . GLN A 1 193 ? 2.649 -5.920 9.361 1.00 92.38 193 GLN A O 1
ATOM 1545 N N . ALA A 1 194 ? 2.182 -6.217 7.183 1.00 91.38 194 ALA A N 1
ATOM 1546 C CA . ALA A 1 194 ? 2.336 -4.809 6.827 1.00 91.38 194 ALA A CA 1
ATOM 1547 C C . ALA A 1 194 ? 1.363 -3.914 7.622 1.00 91.38 194 ALA A C 1
ATOM 1549 O O . ALA A 1 194 ? 1.767 -2.896 8.178 1.00 91.38 194 ALA A O 1
ATOM 1550 N N . ILE A 1 195 ? 0.101 -4.326 7.782 1.00 89.31 195 ILE A N 1
ATOM 1551 C CA . ILE A 1 195 ? -0.881 -3.602 8.609 1.00 89.31 195 ILE A CA 1
ATOM 1552 C C . ILE A 1 195 ? -0.492 -3.606 10.090 1.00 89.31 195 ILE A C 1
ATOM 1554 O O . ILE A 1 195 ? -0.674 -2.597 10.770 1.00 89.31 195 ILE A O 1
ATOM 1558 N N . ALA A 1 196 ? 0.047 -4.708 10.612 1.00 86.75 196 ALA A N 1
ATOM 1559 C CA . ALA A 1 196 ? 0.516 -4.783 11.993 1.00 86.75 196 ALA A CA 1
ATOM 1560 C C . ALA A 1 196 ? 1.672 -3.804 12.262 1.00 86.75 196 ALA A C 1
ATOM 1562 O O . ALA A 1 196 ? 1.669 -3.143 13.304 1.00 86.75 196 ALA A O 1
ATOM 1563 N N . LEU A 1 197 ? 2.598 -3.661 11.306 1.00 82.75 197 LEU A N 1
ATOM 1564 C CA . LEU A 1 197 ? 3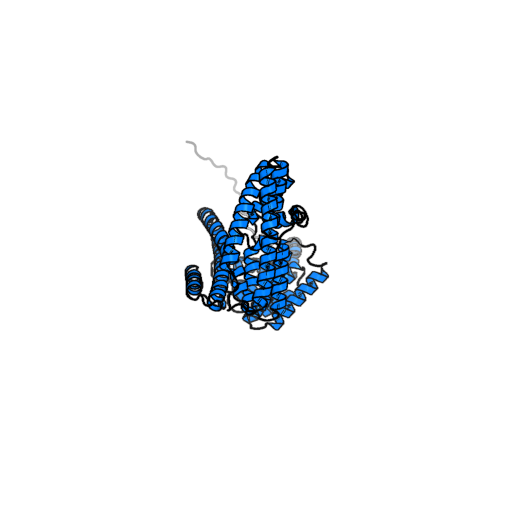.665 -2.656 11.331 1.00 82.75 197 LEU A CA 1
ATOM 1565 C C . LEU A 1 197 ? 3.109 -1.225 11.294 1.00 82.75 197 LEU A C 1
ATOM 1567 O O . LEU A 1 197 ? 3.660 -0.351 11.951 1.00 82.75 197 LEU A O 1
ATOM 1571 N N . LEU A 1 198 ? 1.977 -0.998 10.616 1.00 79.00 198 LEU A N 1
ATOM 1572 C CA . LEU A 1 198 ? 1.252 0.281 10.606 1.00 79.00 198 LEU A CA 1
ATOM 1573 C C . LEU A 1 198 ? 0.431 0.554 11.891 1.00 79.00 198 LEU A C 1
ATOM 1575 O O . LEU A 1 198 ? -0.417 1.446 11.916 1.00 79.00 198 LEU A O 1
ATOM 1579 N N . GLY A 1 199 ? 0.640 -0.210 12.968 1.00 77.44 199 GLY A N 1
ATOM 1580 C CA . GLY A 1 199 ? -0.105 -0.067 14.226 1.00 77.44 199 GLY A CA 1
ATOM 1581 C C . GLY A 1 199 ? -1.371 -0.931 14.316 1.00 77.44 199 GLY A C 1
ATOM 1582 O O . GLY A 1 199 ? -2.092 -0.880 15.315 1.00 77.44 199 GLY A O 1
ATOM 1583 N N . GLY A 1 200 ? -1.623 -1.776 13.315 1.00 83.69 200 GLY A N 1
ATOM 1584 C CA . GLY A 1 200 ? -2.701 -2.759 13.296 1.00 83.69 200 GLY A CA 1
ATOM 1585 C C . GLY A 1 200 ? -3.987 -2.279 12.625 1.00 83.69 200 GLY A C 1
ATOM 1586 O O . GLY A 1 200 ? -4.153 -1.120 12.249 1.00 83.69 200 GLY A O 1
ATOM 1587 N N . VAL A 1 201 ? -4.935 -3.212 12.490 1.00 83.06 201 VAL A N 1
ATOM 1588 C CA . VAL A 1 201 ? -6.169 -3.033 11.700 1.00 83.06 201 VAL A CA 1
ATOM 1589 C C . VAL A 1 201 ? -7.010 -1.843 12.173 1.00 83.06 201 VAL A C 1
ATOM 1591 O O . VAL A 1 201 ? -7.578 -1.141 11.344 1.00 83.06 201 VAL A O 1
ATOM 1594 N N . GLY A 1 202 ? -7.058 -1.573 13.482 1.00 84.12 202 GLY A N 1
ATOM 1595 C CA . GLY A 1 202 ? -7.805 -0.433 14.019 1.00 84.12 202 GLY A CA 1
ATOM 1596 C C . GLY A 1 202 ? -7.288 0.916 13.515 1.00 84.12 202 GLY A C 1
ATOM 1597 O O . GLY A 1 202 ? -8.071 1.723 13.025 1.00 84.12 202 GLY A O 1
ATOM 1598 N N . ILE A 1 203 ? -5.966 1.128 13.549 1.00 82.25 203 ILE A N 1
ATOM 1599 C CA . ILE A 1 203 ? -5.322 2.343 13.017 1.00 82.25 203 ILE A CA 1
ATOM 1600 C C . ILE A 1 203 ? -5.434 2.401 11.488 1.00 82.25 203 ILE A C 1
ATOM 1602 O O . ILE A 1 203 ? -5.638 3.479 10.921 1.00 82.25 203 ILE A O 1
ATOM 1606 N N . ALA A 1 204 ? -5.326 1.248 10.822 1.00 85.25 204 ALA A N 1
ATOM 1607 C CA . ALA A 1 204 ? -5.474 1.162 9.375 1.00 85.25 204 ALA A CA 1
ATOM 1608 C C . ALA A 1 204 ? -6.875 1.603 8.916 1.00 85.25 204 ALA A C 1
ATOM 1610 O O . ALA A 1 204 ? -6.992 2.361 7.956 1.00 85.25 204 ALA A O 1
ATOM 1611 N N . TRP A 1 205 ? -7.929 1.173 9.616 1.00 86.69 205 TRP A N 1
ATOM 1612 C CA . TRP A 1 205 ? -9.315 1.475 9.255 1.00 86.69 205 TRP A CA 1
ATOM 1613 C C . TRP A 1 205 ? -9.838 2.820 9.769 1.00 86.69 205 TRP A C 1
ATOM 1615 O O . TRP A 1 205 ? -10.600 3.479 9.055 1.00 86.69 205 TRP A O 1
ATOM 1625 N N . ASP A 1 206 ? -9.452 3.256 10.973 1.00 83.56 206 ASP A N 1
ATOM 1626 C CA . ASP A 1 206 ? -9.964 4.496 11.568 1.00 83.56 206 ASP A CA 1
ATOM 1627 C C . ASP A 1 206 ? -9.281 5.746 10.994 1.00 83.56 206 ASP A C 1
ATOM 1629 O O . ASP A 1 206 ? -8.438 6.398 11.613 1.00 83.56 206 ASP A O 1
ATOM 1633 N N . TYR A 1 207 ? -9.682 6.111 9.781 1.00 81.69 207 TYR A N 1
ATOM 1634 C CA . TYR A 1 207 ? -9.121 7.243 9.048 1.00 81.69 207 TYR A CA 1
ATOM 1635 C C . TYR A 1 207 ? -9.327 8.608 9.741 1.00 81.69 207 TYR A C 1
ATOM 1637 O O . TYR A 1 207 ? -8.525 9.512 9.525 1.00 81.69 207 TYR A O 1
ATOM 1645 N N . ASN A 1 208 ? -10.355 8.772 10.587 1.00 82.69 208 ASN A N 1
ATOM 1646 C CA . ASN A 1 208 ? -10.666 10.043 11.266 1.00 82.69 208 ASN A CA 1
ATOM 1647 C C . ASN A 1 208 ? -10.162 10.098 12.717 1.00 82.69 208 ASN A C 1
ATOM 1649 O O . ASN A 1 208 ? -9.746 11.153 13.206 1.00 82.69 208 ASN A O 1
ATOM 1653 N N . GLY A 1 209 ? -10.279 8.991 13.450 1.00 85.69 209 GLY A N 1
ATOM 1654 C CA . GLY A 1 209 ? -9.926 8.920 14.861 1.00 85.69 209 GLY A CA 1
ATOM 1655 C C . GLY A 1 209 ? -8.448 8.636 15.087 1.00 85.69 209 GLY A C 1
ATOM 1656 O O . GLY A 1 209 ? -7.886 9.217 16.016 1.00 85.69 209 GLY A O 1
ATOM 1657 N N . ALA A 1 210 ? -7.787 7.861 14.217 1.00 84.31 210 ALA A N 1
ATOM 1658 C CA . ALA A 1 210 ? -6.371 7.534 14.383 1.00 84.31 210 ALA A CA 1
ATOM 1659 C C . ALA A 1 210 ? -5.459 8.775 14.432 1.00 84.31 210 ALA A C 1
ATOM 1661 O O . ALA A 1 210 ? -4.653 8.850 15.360 1.00 84.31 210 ALA A O 1
ATOM 1662 N N . PRO A 1 211 ? -5.606 9.804 13.567 1.00 84.44 211 PRO A N 1
ATOM 1663 C CA . PRO A 1 211 ? -4.769 10.997 13.673 1.00 84.44 211 PRO A CA 1
ATOM 1664 C C . PRO A 1 211 ? -4.886 11.704 15.031 1.00 84.44 211 PRO A C 1
ATOM 1666 O O . PRO A 1 211 ? -3.885 12.039 15.665 1.00 84.44 211 PRO A O 1
ATOM 1669 N N . ASN A 1 212 ? -6.117 11.856 15.528 1.00 88.94 212 ASN A N 1
ATOM 1670 C CA . ASN A 1 212 ? -6.388 12.456 16.835 1.00 88.94 212 ASN A CA 1
ATOM 1671 C C . ASN A 1 212 ? -5.882 11.586 17.986 1.00 88.94 212 ASN A C 1
ATOM 1673 O O . ASN A 1 212 ? -5.367 12.095 18.978 1.00 88.94 212 ASN A O 1
ATOM 1677 N N . TYR A 1 213 ? -6.036 10.271 17.869 1.00 87.19 213 TYR A N 1
ATOM 1678 C CA . TYR A 1 213 ? -5.592 9.332 18.886 1.00 87.19 213 TYR A CA 1
ATOM 1679 C C . TYR A 1 213 ? -4.099 9.478 19.147 1.00 87.19 213 TYR A C 1
ATOM 1681 O O . TYR A 1 213 ? -3.661 9.581 20.288 1.00 87.19 213 TYR A O 1
ATOM 1689 N N . LEU A 1 214 ? -3.331 9.556 18.075 1.00 83.12 214 LEU A N 1
ATOM 1690 C CA . LEU A 1 214 ? -1.885 9.546 18.125 1.00 83.12 214 LEU A CA 1
ATOM 1691 C C . LEU A 1 214 ? -1.315 10.924 18.478 1.00 83.12 214 LEU A C 1
ATOM 1693 O O . LEU A 1 214 ? -0.397 10.998 19.295 1.00 83.12 214 LEU A O 1
ATOM 1697 N N . ALA A 1 215 ? -1.954 12.011 18.028 1.00 85.88 215 ALA A N 1
ATOM 1698 C CA . ALA A 1 215 ? -1.693 13.357 18.541 1.00 85.88 215 ALA A CA 1
ATOM 1699 C C . ALA A 1 215 ? -1.955 13.461 20.059 1.00 85.88 215 ALA A C 1
ATOM 1701 O O . ALA A 1 215 ? -1.174 14.072 20.790 1.00 85.88 215 ALA A O 1
ATOM 1702 N N . ALA A 1 216 ? -3.013 12.816 20.570 1.00 88.75 216 ALA A N 1
ATOM 1703 C CA . ALA A 1 216 ? -3.281 12.762 22.009 1.00 88.75 216 ALA A CA 1
ATOM 1704 C C . ALA A 1 216 ? -2.193 12.001 22.769 1.00 88.75 216 ALA A C 1
ATOM 1706 O O . ALA A 1 216 ? -1.793 12.392 23.863 1.00 88.75 216 ALA A O 1
ATOM 1707 N N . CYS A 1 217 ? -1.730 10.909 22.175 1.00 85.19 217 CYS A N 1
ATOM 1708 C CA . CYS A 1 217 ? -0.730 10.010 22.722 1.00 85.19 217 CYS A CA 1
ATOM 1709 C C . CYS A 1 217 ? 0.634 10.733 22.825 1.00 85.19 217 CYS A C 1
ATOM 1711 O O . CYS A 1 217 ? 1.279 10.694 23.875 1.00 85.19 217 CYS A O 1
ATOM 1713 N N . GLN A 1 218 ? 0.993 11.516 21.799 1.00 83.12 218 GLN A N 1
ATOM 1714 C CA . GLN A 1 218 ? 2.126 12.446 21.803 1.00 83.12 218 GLN A CA 1
ATOM 1715 C C . GLN A 1 218 ? 2.006 13.525 22.880 1.00 83.12 218 GLN A C 1
ATOM 1717 O O . GLN A 1 218 ? 2.886 13.636 23.735 1.00 83.12 218 GLN A O 1
ATOM 1722 N N . ALA A 1 219 ? 0.910 14.283 22.877 1.00 88.38 219 ALA A N 1
ATOM 1723 C CA . ALA A 1 219 ? 0.707 15.354 23.844 1.00 88.38 219 ALA A CA 1
ATOM 1724 C C . ALA A 1 219 ? 0.705 14.824 25.290 1.00 88.38 219 ALA A C 1
ATOM 1726 O O . ALA A 1 219 ? 1.166 15.504 26.204 1.00 88.38 219 ALA A O 1
ATOM 1727 N N . TYR A 1 220 ? 0.217 13.600 25.516 1.00 87.81 220 TYR A N 1
ATOM 1728 C CA . TYR A 1 220 ? 0.256 12.963 26.829 1.00 87.81 220 TYR A CA 1
ATOM 1729 C C . TYR A 1 220 ? 1.689 12.652 27.281 1.00 87.81 220 TYR A C 1
ATOM 1731 O O . TYR A 1 220 ? 2.025 12.951 28.428 1.00 87.81 220 TYR A O 1
ATOM 1739 N N . LEU A 1 221 ? 2.535 12.098 26.402 1.00 85.00 221 LEU A N 1
ATOM 1740 C CA . LEU A 1 221 ? 3.943 11.822 26.721 1.00 85.00 221 LEU A CA 1
ATOM 1741 C C . LEU A 1 221 ? 4.762 13.087 26.969 1.00 85.00 221 LEU A C 1
ATOM 1743 O O . LEU A 1 221 ? 5.601 13.113 27.865 1.00 85.00 221 LEU A O 1
ATOM 1747 N N . GLU A 1 222 ? 4.480 14.147 26.219 1.00 88.12 222 GLU A N 1
ATOM 1748 C CA . GLU A 1 222 ? 5.091 15.468 26.402 1.00 88.12 222 GLU A CA 1
ATOM 1749 C C . GLU A 1 222 ? 4.522 16.223 27.615 1.00 88.12 222 GLU A C 1
ATOM 1751 O O . GLU A 1 222 ? 4.908 17.355 27.883 1.00 88.12 222 GLU A O 1
ATOM 1756 N N . GLN A 1 223 ? 3.606 15.602 28.368 1.00 90.88 223 GLN A N 1
ATOM 1757 C CA . GLN A 1 223 ? 2.943 16.176 29.543 1.00 90.88 223 GLN A CA 1
ATOM 1758 C C . GLN A 1 223 ? 2.092 17.424 29.233 1.00 90.88 223 GLN A C 1
ATOM 1760 O O . GLN A 1 223 ? 1.654 18.143 30.131 1.00 90.88 223 GLN A O 1
ATOM 1765 N N . HIS A 1 224 ? 1.747 17.641 27.962 1.00 93.75 224 HIS A N 1
ATOM 1766 C CA . HIS A 1 224 ? 0.809 18.659 27.494 1.00 93.75 224 HIS A CA 1
ATOM 1767 C C . HIS A 1 224 ? -0.649 18.207 27.705 1.00 93.75 224 HIS A C 1
ATOM 1769 O O . HIS A 1 224 ? -1.430 18.047 26.765 1.00 93.75 224 HIS A O 1
ATOM 1775 N N . HIS A 1 225 ? -1.047 17.996 28.964 1.00 93.00 225 HIS A N 1
ATOM 1776 C CA . HIS A 1 225 ? -2.317 17.345 29.319 1.00 93.00 225 HIS A CA 1
ATOM 1777 C C . HIS A 1 225 ? -3.577 18.041 28.774 1.00 93.00 225 HIS A C 1
ATOM 1779 O O . HIS A 1 225 ? -4.548 17.363 28.445 1.00 93.00 225 HIS A O 1
ATOM 1785 N N . GLY A 1 226 ? -3.569 19.370 28.618 1.00 95.31 226 GLY A N 1
ATOM 1786 C CA . GLY A 1 226 ? -4.685 20.102 28.003 1.00 95.31 226 GLY A CA 1
ATOM 1787 C C . GLY A 1 226 ? -4.871 19.777 26.515 1.00 95.31 226 GLY A C 1
ATOM 1788 O O . GLY A 1 226 ? -5.992 19.527 26.071 1.00 95.31 226 GLY A O 1
ATOM 1789 N N . GLN A 1 227 ? -3.773 19.707 25.755 1.00 94.38 227 GLN A N 1
ATOM 1790 C CA . GLN A 1 227 ? -3.799 19.291 24.347 1.00 94.38 227 GLN A CA 1
ATOM 1791 C C . GLN A 1 227 ? -4.166 17.810 24.225 1.00 94.38 227 GLN A C 1
ATOM 1793 O O . GLN A 1 227 ? -5.034 17.449 23.432 1.00 94.38 227 GLN A O 1
ATOM 1798 N N . ALA A 1 228 ? -3.579 16.963 25.076 1.00 93.25 228 ALA A N 1
ATOM 1799 C CA . ALA A 1 228 ? -3.899 15.541 25.126 1.00 93.25 228 ALA A CA 1
ATOM 1800 C C . ALA A 1 228 ? -5.394 15.303 25.388 1.00 93.25 228 ALA A C 1
ATOM 1802 O O . ALA A 1 228 ? -6.000 14.402 24.804 1.00 93.25 228 ALA A O 1
ATOM 1803 N N . LEU A 1 229 ? -6.019 16.128 26.235 1.00 97.31 229 LEU A N 1
ATOM 1804 C CA . LEU A 1 229 ? -7.448 16.044 26.525 1.00 97.31 229 LEU A CA 1
ATOM 1805 C C . LEU A 1 229 ? -8.288 16.407 25.301 1.00 97.31 229 LEU A C 1
ATOM 1807 O O . LEU A 1 229 ? -9.235 15.686 24.984 1.00 97.31 229 LEU A O 1
ATOM 1811 N N . ALA A 1 230 ? -7.936 17.488 24.601 1.00 96.81 230 ALA A N 1
ATOM 1812 C CA . ALA A 1 230 ? -8.636 17.905 23.390 1.00 96.81 230 ALA A CA 1
ATOM 1813 C C . ALA A 1 230 ? -8.584 16.812 22.309 1.00 96.81 230 ALA A C 1
ATOM 1815 O O . ALA A 1 230 ? -9.631 16.386 21.815 1.00 96.81 230 ALA A O 1
ATOM 1816 N N . PHE A 1 231 ? -7.389 16.299 22.009 1.00 94.44 231 PHE A N 1
ATOM 1817 C CA . PHE A 1 231 ? -7.199 15.259 21.001 1.00 94.44 231 PHE A CA 1
ATOM 1818 C C . PHE A 1 231 ? -7.855 13.927 21.393 1.00 94.44 231 PHE A C 1
ATOM 1820 O O . PHE A 1 231 ? -8.592 13.356 20.592 1.00 94.44 231 PHE A O 1
ATOM 1827 N N . SER A 1 232 ? -7.689 13.450 22.634 1.00 94.38 232 SER A N 1
ATOM 1828 C CA . SER A 1 232 ? -8.292 12.174 23.071 1.00 94.38 232 SER A CA 1
ATOM 1829 C C . SER A 1 232 ? -9.826 12.221 23.101 1.00 94.38 232 SER A C 1
ATOM 1831 O O . SER A 1 232 ? -10.486 11.226 22.794 1.00 94.38 232 SER A O 1
ATOM 1833 N N . SER A 1 233 ? -10.411 13.387 23.394 1.00 97.06 233 SER A N 1
ATOM 1834 C CA . SER A 1 233 ? -11.865 13.593 23.320 1.00 97.06 233 SER A CA 1
ATOM 1835 C C . SER A 1 233 ? -12.388 13.507 21.882 1.00 97.06 233 SER A C 1
ATOM 1837 O O . SER A 1 233 ? -13.472 12.976 21.639 1.00 97.06 233 SER A O 1
ATOM 1839 N N . GLN A 1 234 ? -11.636 14.031 20.908 1.00 96.56 234 GLN A N 1
ATOM 1840 C CA . GLN A 1 234 ? -11.984 13.893 19.492 1.00 96.56 234 GLN A CA 1
ATOM 1841 C C . GLN A 1 234 ? -11.780 12.451 19.015 1.00 96.56 234 GLN A C 1
ATOM 1843 O O . GLN A 1 234 ? -12.668 11.897 18.369 1.00 96.56 234 GLN A O 1
ATOM 1848 N N . ALA A 1 235 ? -10.666 11.823 19.395 1.00 93.06 235 ALA A N 1
ATOM 1849 C CA . ALA A 1 235 ? -10.336 10.449 19.035 1.00 93.06 235 ALA A CA 1
ATOM 1850 C C . ALA A 1 235 ? -11.427 9.461 19.471 1.00 93.06 235 ALA A C 1
ATOM 1852 O O . ALA A 1 235 ? -11.953 8.730 18.639 1.00 93.06 235 ALA A O 1
ATOM 1853 N N . THR A 1 236 ? -11.840 9.492 20.744 1.00 95.75 236 THR A N 1
ATOM 1854 C CA . THR A 1 236 ? -12.912 8.618 21.263 1.00 95.75 236 THR A CA 1
ATOM 1855 C C . THR A 1 236 ? -14.233 8.820 20.521 1.00 95.75 236 THR A C 1
ATOM 1857 O O . THR A 1 236 ? -14.896 7.849 20.157 1.00 95.75 236 THR A O 1
ATOM 1860 N N . ARG A 1 237 ? -14.600 10.074 20.224 1.00 96.12 237 ARG A N 1
ATOM 1861 C CA . ARG A 1 237 ? -15.810 10.401 19.457 1.00 96.12 237 ARG A CA 1
ATOM 1862 C C . ARG A 1 237 ? -15.766 9.839 18.036 1.00 96.12 237 ARG A C 1
ATOM 1864 O O . ARG A 1 237 ? -16.779 9.322 17.569 1.00 96.12 237 ARG A O 1
ATOM 1871 N N . HIS A 1 238 ? -14.644 9.987 17.336 1.00 94.75 238 HIS A N 1
ATOM 1872 C CA . HIS A 1 238 ? -14.493 9.488 15.969 1.00 94.75 238 HIS A CA 1
ATOM 1873 C C . HIS A 1 238 ? -14.446 7.961 15.933 1.00 94.75 238 HIS A C 1
ATOM 1875 O O . HIS A 1 238 ? -15.231 7.368 15.196 1.00 94.75 238 HIS A O 1
ATOM 1881 N N . ALA A 1 239 ? -13.629 7.343 16.786 1.00 92.31 239 ALA A N 1
ATOM 1882 C CA . ALA A 1 239 ? -13.451 5.897 16.853 1.00 92.31 239 ALA A CA 1
ATOM 1883 C C . ALA A 1 239 ? -14.758 5.166 17.212 1.00 92.31 239 ALA A C 1
ATOM 1885 O O . ALA A 1 239 ? -15.124 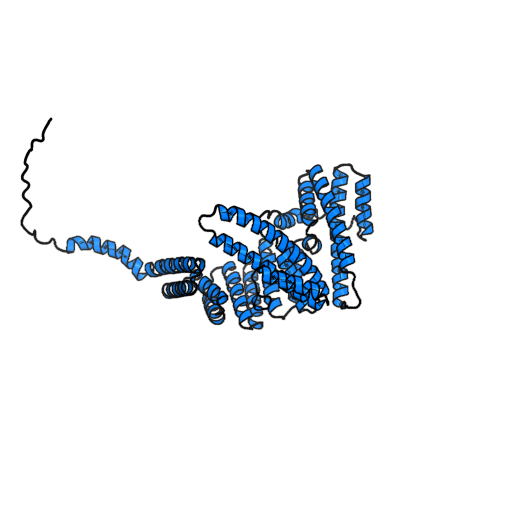4.192 16.556 1.00 92.31 239 ALA A O 1
ATOM 1886 N N . SER A 1 240 ? -15.519 5.672 18.194 1.00 94.06 240 SER A N 1
ATOM 1887 C CA . SER A 1 240 ? -16.829 5.108 18.557 1.00 94.06 240 SER A CA 1
ATOM 1888 C C . SER A 1 240 ? -17.841 5.231 17.416 1.00 94.06 240 SER A C 1
ATOM 1890 O O . SER A 1 240 ? -18.484 4.246 17.066 1.00 94.06 240 SER A O 1
ATOM 1892 N N . LYS A 1 241 ? -17.946 6.405 16.774 1.00 94.75 241 LYS A N 1
ATOM 1893 C CA . LYS A 1 241 ? -18.844 6.585 15.620 1.00 94.75 241 LYS A CA 1
ATOM 1894 C C . LYS A 1 241 ? -18.461 5.694 14.442 1.00 94.75 241 LYS A C 1
ATOM 1896 O O . LYS A 1 241 ? -19.350 5.188 13.758 1.00 94.75 241 LYS A O 1
ATOM 1901 N N . PHE A 1 242 ? -17.163 5.543 14.187 1.00 92.75 242 PHE A N 1
ATOM 1902 C CA . PHE A 1 242 ? -16.665 4.662 13.142 1.00 92.75 242 PHE A CA 1
ATOM 1903 C C . PHE A 1 242 ? -17.069 3.219 13.441 1.00 92.75 242 PHE A C 1
ATOM 1905 O O . PHE A 1 242 ? -17.734 2.619 12.605 1.00 92.75 242 PHE A O 1
ATOM 1912 N N . LEU A 1 243 ? -16.756 2.697 14.635 1.00 93.31 243 LEU A N 1
ATOM 1913 C CA . LEU A 1 243 ? -17.093 1.326 15.032 1.00 93.31 243 LEU A CA 1
ATOM 1914 C C . LEU A 1 243 ? -18.597 1.058 14.913 1.00 93.31 243 LEU A C 1
ATOM 1916 O O . LEU A 1 243 ? -18.992 0.115 14.236 1.00 93.31 243 LEU A O 1
ATOM 1920 N N . ASP A 1 244 ? -19.429 1.934 15.472 1.00 93.19 244 ASP A N 1
ATOM 1921 C CA . ASP A 1 244 ? -20.887 1.828 15.410 1.00 93.19 244 ASP A CA 1
ATOM 1922 C C . ASP A 1 244 ? -21.423 1.758 13.973 1.00 93.19 244 ASP A C 1
ATOM 1924 O O . ASP A 1 244 ? -22.365 1.016 13.681 1.00 93.19 244 ASP A O 1
ATOM 1928 N N . SER A 1 245 ? -20.871 2.582 13.078 1.00 91.75 245 SER A N 1
ATOM 1929 C CA . SER A 1 245 ? -21.240 2.591 11.661 1.00 91.75 245 SER A CA 1
ATOM 1930 C C . SER A 1 245 ? -20.739 1.336 10.954 1.00 91.75 245 SER A C 1
ATOM 1932 O O . SER A 1 245 ? -21.451 0.776 10.122 1.00 91.75 245 SER A O 1
ATOM 1934 N N . TRP A 1 246 ? -19.522 0.906 11.275 1.00 89.81 246 TRP A N 1
ATOM 1935 C CA . TRP A 1 246 ? -18.845 -0.222 10.650 1.00 89.81 246 TRP A CA 1
ATOM 1936 C C . TRP A 1 246 ? -19.537 -1.543 10.979 1.00 89.81 246 TRP A C 1
ATOM 1938 O O . TRP A 1 246 ? -19.864 -2.303 10.071 1.00 89.81 246 TRP A O 1
ATOM 1948 N N . GLU A 1 247 ? -19.858 -1.772 12.254 1.00 91.38 247 GLU A N 1
ATOM 1949 C CA . GLU A 1 247 ? -20.578 -2.967 12.708 1.00 91.38 247 GLU A CA 1
ATOM 1950 C C . GLU A 1 247 ? -21.964 -3.075 12.065 1.00 91.38 247 GLU A C 1
ATOM 1952 O O . GLU A 1 247 ? -22.369 -4.156 11.643 1.00 91.38 247 GLU A O 1
ATOM 1957 N N . ARG A 1 248 ? -22.676 -1.950 11.925 1.00 91.81 248 ARG A N 1
ATOM 1958 C CA . ARG A 1 248 ? -23.978 -1.912 11.242 1.00 91.81 248 ARG A CA 1
ATOM 1959 C C . ARG A 1 248 ? -23.862 -2.169 9.743 1.00 91.81 248 ARG A C 1
ATOM 1961 O O . ARG A 1 248 ? -24.723 -2.823 9.160 1.00 91.81 248 ARG A O 1
ATOM 1968 N N . GLN A 1 249 ? -22.834 -1.621 9.101 1.00 90.31 249 GLN A N 1
ATOM 1969 C CA . GLN A 1 249 ? -22.639 -1.763 7.662 1.00 90.31 249 GLN A CA 1
ATOM 1970 C C . GLN A 1 249 ? -22.240 -3.193 7.271 1.00 90.31 249 GLN A C 1
ATOM 1972 O O . GLN A 1 249 ? -22.678 -3.674 6.223 1.00 90.31 249 GLN A O 1
ATOM 1977 N N . PHE A 1 250 ? -21.434 -3.856 8.101 1.00 90.19 250 PHE A N 1
ATOM 1978 C CA . PHE A 1 250 ? -20.830 -5.159 7.817 1.00 90.19 250 PHE A CA 1
ATOM 1979 C C . PHE A 1 250 ? -21.381 -6.303 8.671 1.00 90.19 250 PHE A C 1
ATOM 1981 O O . PHE A 1 250 ? -20.733 -7.333 8.826 1.00 90.19 250 PHE A O 1
ATOM 1988 N N . GLU A 1 251 ? -22.609 -6.170 9.170 1.00 90.12 251 GLU A N 1
ATOM 1989 C CA . GLU A 1 251 ? -23.291 -7.266 9.855 1.00 90.12 251 GLU A CA 1
ATOM 1990 C C . GLU A 1 251 ? -23.380 -8.506 8.934 1.00 90.12 251 GLU A C 1
ATOM 1992 O O . GLU A 1 251 ? -23.966 -8.415 7.843 1.00 90.12 251 GLU A O 1
ATOM 1997 N N . PRO A 1 252 ? -22.803 -9.665 9.323 1.00 88.38 252 PRO A N 1
ATOM 1998 C CA . PRO A 1 252 ? -22.738 -10.822 8.443 1.00 88.38 252 PRO A CA 1
ATOM 1999 C C . PRO A 1 252 ? -24.119 -11.335 8.043 1.00 88.38 252 PRO A C 1
ATOM 2001 O O . PRO A 1 252 ? -24.959 -11.670 8.878 1.00 88.38 252 PRO A O 1
ATOM 2004 N N . ARG A 1 253 ? -24.337 -11.459 6.733 1.00 87.25 253 ARG A N 1
ATOM 2005 C CA . ARG A 1 253 ? -25.593 -11.950 6.150 1.00 87.25 253 ARG A CA 1
ATOM 2006 C C . ARG A 1 253 ? -25.461 -13.395 5.671 1.00 87.25 253 ARG A C 1
ATOM 2008 O O . ARG A 1 253 ? -24.384 -13.996 5.685 1.00 87.25 253 ARG A O 1
ATOM 2015 N N . SER A 1 254 ? -26.574 -13.973 5.221 1.00 82.50 254 SER A N 1
ATOM 2016 C CA . SER A 1 254 ? -26.631 -15.359 4.734 1.00 82.50 254 SER A CA 1
ATOM 2017 C C . SER A 1 254 ? -25.648 -15.653 3.593 1.00 82.50 254 SER A C 1
ATOM 2019 O O . SER A 1 254 ? -25.175 -16.781 3.496 1.00 82.50 254 SER A O 1
ATOM 2021 N N . ASN A 1 255 ? -25.289 -14.648 2.788 1.00 83.19 255 ASN A N 1
ATOM 2022 C CA . ASN A 1 255 ? -24.353 -14.750 1.665 1.00 83.19 255 ASN A CA 1
ATOM 2023 C C . ASN A 1 255 ? -22.861 -14.772 2.060 1.00 83.19 255 ASN A C 1
ATOM 2025 O O . ASN A 1 255 ? -22.022 -14.967 1.188 1.00 83.19 255 ASN A O 1
ATOM 2029 N N . TRP A 1 256 ? -22.512 -14.585 3.337 1.00 92.38 256 TRP A N 1
ATOM 2030 C CA . TRP A 1 256 ? -21.119 -14.650 3.798 1.00 92.38 256 TRP A CA 1
ATOM 2031 C C . TRP A 1 256 ? -20.656 -16.095 3.969 1.00 92.38 256 TRP A C 1
ATOM 2033 O O . TRP A 1 256 ? -21.345 -16.887 4.628 1.00 92.38 256 TRP A O 1
ATOM 2043 N N . LYS A 1 257 ? -19.455 -16.416 3.475 1.00 92.81 257 LYS A N 1
ATOM 2044 C CA . LYS A 1 257 ? -18.807 -17.717 3.704 1.00 92.81 257 LYS A CA 1
ATOM 2045 C C . LYS A 1 257 ? -18.425 -17.890 5.177 1.00 92.81 257 LYS A C 1
ATOM 2047 O O . LYS A 1 257 ? -18.172 -16.922 5.890 1.00 92.81 257 LYS A O 1
ATOM 2052 N N . ALA A 1 258 ? -18.322 -19.136 5.643 1.00 92.31 258 ALA A N 1
ATOM 2053 C CA . ALA A 1 258 ? -17.923 -19.426 7.026 1.00 92.31 258 ALA A CA 1
ATOM 2054 C C . ALA A 1 258 ? -16.529 -18.864 7.373 1.00 92.31 258 ALA A C 1
ATOM 2056 O O . ALA A 1 258 ? -16.337 -18.338 8.469 1.00 92.31 258 ALA A O 1
ATOM 2057 N N . SER A 1 259 ? -15.583 -18.920 6.428 1.00 91.31 259 SER A N 1
ATOM 2058 C CA . SER A 1 259 ? -14.254 -18.312 6.567 1.00 91.31 259 SER A CA 1
ATOM 2059 C C . SER A 1 259 ? -14.326 -16.790 6.717 1.00 91.31 259 SER A C 1
ATOM 2061 O O . SER A 1 259 ? -13.687 -16.245 7.614 1.00 91.31 259 SER A O 1
ATOM 2063 N N . GLU A 1 260 ? -15.159 -16.120 5.912 1.00 93.88 260 GLU A N 1
ATOM 2064 C CA . GLU A 1 260 ? -15.372 -14.671 6.011 1.00 93.88 260 GLU A CA 1
ATOM 2065 C C . GLU A 1 260 ? -15.972 -14.289 7.363 1.00 93.88 260 GLU A C 1
ATOM 2067 O O . GLU A 1 260 ? -15.488 -13.366 8.006 1.00 93.88 260 GLU A O 1
ATOM 2072 N N . ARG A 1 261 ? -16.984 -15.030 7.839 1.00 94.56 261 ARG A N 1
ATOM 2073 C CA . ARG A 1 261 ? -17.605 -14.775 9.151 1.00 94.56 261 ARG A CA 1
ATOM 2074 C C . ARG A 1 261 ? -16.609 -14.917 10.295 1.00 94.56 261 ARG A C 1
ATOM 2076 O O . ARG A 1 261 ? -16.619 -14.098 11.209 1.00 94.56 261 ARG A O 1
ATOM 2083 N N . LYS A 1 262 ? -15.754 -15.943 10.244 1.00 94.00 262 LYS A N 1
ATOM 2084 C CA . LYS A 1 262 ? -14.717 -16.164 11.256 1.00 94.00 262 LYS A CA 1
ATOM 2085 C C . LYS A 1 262 ? -13.737 -14.989 11.292 1.00 94.00 262 LYS A C 1
ATOM 2087 O O . LYS A 1 262 ? -13.574 -14.373 12.340 1.00 94.00 262 LYS A O 1
ATOM 2092 N N . ARG A 1 263 ? -13.148 -14.647 10.142 1.00 92.62 263 ARG A N 1
ATOM 2093 C CA . ARG A 1 263 ? -12.163 -13.562 10.039 1.00 92.62 263 ARG A CA 1
ATOM 2094 C C . ARG A 1 263 ? -12.772 -12.194 10.356 1.00 92.62 263 ARG A C 1
ATOM 2096 O O . ARG A 1 263 ? -12.137 -11.390 11.024 1.00 92.62 263 ARG A O 1
ATOM 2103 N N . HIS A 1 264 ? -14.022 -11.951 9.968 1.00 93.75 264 HIS A N 1
ATOM 2104 C CA . HIS A 1 264 ? -14.758 -10.752 10.369 1.00 93.75 264 HIS A CA 1
ATOM 2105 C C . HIS A 1 264 ? -14.933 -10.652 11.881 1.00 93.75 264 HIS A C 1
ATOM 2107 O O . HIS A 1 264 ? -14.706 -9.587 12.442 1.00 93.75 264 HIS A O 1
ATOM 2113 N N . GLY A 1 265 ? -15.289 -11.750 12.556 1.00 92.69 265 GLY A N 1
ATOM 2114 C CA . GLY A 1 265 ? -15.367 -11.775 14.018 1.00 92.69 265 GLY A CA 1
ATOM 2115 C C . GLY A 1 265 ? -14.034 -11.408 14.679 1.00 92.69 265 GLY A C 1
ATOM 2116 O O . GLY A 1 265 ? -14.006 -10.598 15.602 1.00 92.69 265 GLY A O 1
ATOM 2117 N N . GLU A 1 266 ? -12.922 -11.936 14.160 1.00 91.69 266 GLU A N 1
ATOM 2118 C CA . GLU A 1 266 ? -11.564 -11.611 14.628 1.00 91.69 266 GLU A CA 1
ATOM 2119 C C . GLU A 1 266 ? -11.213 -10.128 14.393 1.00 91.69 266 GLU A C 1
ATOM 2121 O O . GLU A 1 266 ? -10.674 -9.453 15.277 1.00 91.69 266 GLU A O 1
ATOM 2126 N N . GLN A 1 267 ? -11.561 -9.585 13.223 1.00 89.19 267 GLN A N 1
ATOM 2127 C CA . GLN A 1 267 ? -11.347 -8.176 12.883 1.00 89.19 267 GLN A CA 1
ATOM 2128 C C . GLN A 1 267 ? -12.221 -7.231 13.719 1.00 89.19 267 GLN A C 1
ATOM 2130 O O . GLN A 1 267 ? -11.753 -6.177 14.148 1.00 89.19 267 GLN A O 1
ATOM 2135 N N . GLN A 1 268 ? -13.468 -7.611 13.994 1.00 90.44 268 GLN A N 1
ATOM 2136 C CA . GLN A 1 268 ? -14.393 -6.846 14.825 1.00 90.44 268 GLN A CA 1
ATOM 2137 C C . GLN A 1 268 ? -13.913 -6.787 16.278 1.00 90.44 268 GLN A C 1
ATOM 2139 O O . GLN A 1 268 ? -13.900 -5.714 16.877 1.00 90.44 268 GLN A O 1
ATOM 2144 N N . GLU A 1 269 ? -13.446 -7.909 16.826 1.00 90.50 269 GLU A N 1
ATOM 2145 C CA . GLU A 1 269 ? -12.832 -7.948 18.154 1.00 90.50 269 GLU A CA 1
ATOM 2146 C C . GLU A 1 269 ? -11.562 -7.084 18.213 1.00 90.50 269 GLU A C 1
ATOM 2148 O O . GLU A 1 269 ? -11.372 -6.303 19.147 1.00 90.50 269 GLU A O 1
ATOM 2153 N N . THR A 1 270 ? -10.731 -7.140 17.169 1.00 88.62 270 THR A N 1
ATOM 2154 C CA . THR A 1 270 ? -9.548 -6.275 17.041 1.00 88.62 270 THR A CA 1
ATOM 2155 C C . THR A 1 270 ? -9.931 -4.792 17.025 1.00 88.62 270 THR A C 1
ATOM 2157 O O . THR A 1 270 ? -9.294 -3.980 17.698 1.00 88.62 270 THR A O 1
ATOM 2160 N N . MET A 1 271 ? -10.996 -4.427 16.306 1.00 89.38 271 MET A N 1
ATOM 2161 C CA . MET A 1 271 ? -11.491 -3.051 16.248 1.00 89.38 271 MET A CA 1
ATOM 2162 C C . MET A 1 271 ? -12.058 -2.589 17.596 1.00 89.38 271 MET A C 1
ATOM 2164 O O . MET A 1 271 ? -11.735 -1.494 18.052 1.00 89.38 271 MET A O 1
ATOM 2168 N N . ARG A 1 272 ? -12.849 -3.423 18.283 1.00 92.25 272 ARG A N 1
ATOM 2169 C CA . ARG A 1 272 ? -13.354 -3.125 19.635 1.00 92.25 272 ARG A CA 1
ATOM 2170 C C . ARG A 1 272 ? -12.216 -2.907 20.622 1.00 92.25 272 ARG A C 1
ATOM 2172 O O . ARG A 1 272 ? -12.250 -1.937 21.378 1.00 92.25 272 ARG A O 1
ATOM 2179 N N . ARG A 1 273 ? -11.182 -3.753 20.571 1.00 90.56 273 ARG A N 1
ATOM 2180 C CA . ARG A 1 273 ? -9.966 -3.584 21.373 1.00 90.56 273 ARG A CA 1
ATOM 2181 C C . ARG A 1 273 ? -9.258 -2.269 21.062 1.00 90.56 273 ARG A C 1
ATOM 2183 O O . ARG A 1 273 ? -8.891 -1.562 21.993 1.00 90.56 273 ARG A O 1
ATOM 2190 N N . TYR A 1 274 ? -9.123 -1.902 19.787 1.00 89.75 274 TYR A N 1
ATOM 2191 C CA . TYR A 1 274 ? -8.563 -0.608 19.391 1.00 89.75 274 TYR A CA 1
ATOM 2192 C C . TYR A 1 274 ? -9.359 0.566 19.978 1.00 89.75 274 TYR A C 1
ATOM 2194 O O . TYR A 1 274 ? -8.780 1.410 20.660 1.00 89.75 274 TYR A O 1
ATOM 2202 N N . VAL A 1 275 ? -10.684 0.600 19.797 1.00 92.94 275 VAL A N 1
ATOM 2203 C CA . VAL A 1 275 ? -11.528 1.674 20.351 1.00 92.94 275 VAL A CA 1
ATOM 2204 C C . VAL A 1 275 ? -11.421 1.720 21.878 1.00 92.94 275 VAL A C 1
ATOM 2206 O O . VAL A 1 275 ? -11.316 2.798 22.465 1.00 92.94 275 VAL A O 1
ATOM 2209 N N . ALA A 1 276 ? -11.365 0.563 22.537 1.00 93.25 276 ALA A N 1
ATOM 2210 C CA . ALA A 1 276 ? -11.152 0.485 23.975 1.00 93.25 276 ALA A CA 1
ATOM 2211 C C . ALA A 1 276 ? -9.780 1.046 24.395 1.00 93.25 276 ALA A C 1
ATOM 2213 O O . ALA A 1 276 ? -9.694 1.753 25.399 1.00 93.25 276 ALA A O 1
ATOM 2214 N N . SER A 1 277 ? -8.723 0.827 23.610 1.00 89.50 277 SER A N 1
ATOM 2215 C CA . SER A 1 277 ? -7.410 1.450 23.820 1.00 89.50 277 SER A CA 1
ATOM 2216 C C . SER A 1 277 ? -7.423 2.972 23.627 1.00 89.50 277 SER A C 1
ATOM 2218 O O . SER A 1 277 ? -6.709 3.687 24.338 1.00 89.50 277 SER A O 1
ATOM 2220 N N . VAL A 1 278 ? -8.263 3.499 22.728 1.00 91.69 278 VAL A N 1
ATOM 2221 C CA . VAL A 1 278 ? -8.502 4.949 22.600 1.00 91.69 278 VAL A CA 1
ATOM 2222 C C . VAL A 1 278 ? -9.166 5.497 23.870 1.00 91.69 278 VAL A C 1
ATOM 2224 O O . VAL A 1 278 ? -8.712 6.504 24.422 1.00 91.69 278 VAL A O 1
ATOM 2227 N N . TYR A 1 279 ? -10.180 4.804 24.399 1.00 94.88 279 TYR A N 1
ATOM 2228 C CA . TYR A 1 279 ? -10.799 5.154 25.684 1.00 94.88 279 TYR A CA 1
ATOM 2229 C C . TYR A 1 279 ? -9.839 5.013 26.868 1.00 94.88 279 TYR A C 1
ATOM 2231 O O . TYR A 1 279 ? -9.887 5.835 27.782 1.00 94.88 279 TYR A O 1
ATOM 2239 N N . LYS A 1 280 ? -8.934 4.026 26.853 1.00 93.38 280 LYS A N 1
ATOM 2240 C CA . LYS A 1 280 ? -7.914 3.850 27.894 1.00 93.38 280 LYS A CA 1
ATOM 2241 C C . LYS A 1 280 ? -6.984 5.058 27.958 1.00 93.38 280 LYS A C 1
ATOM 2243 O O . LYS A 1 280 ? -6.791 5.602 29.043 1.00 93.38 280 LYS A O 1
ATOM 2248 N N . LEU A 1 281 ? -6.472 5.523 26.814 1.00 91.06 281 LEU A N 1
ATOM 2249 C CA . LEU A 1 281 ? -5.675 6.753 26.754 1.00 91.06 281 LEU A CA 1
ATOM 2250 C C . LEU A 1 281 ? -6.478 7.955 27.267 1.00 91.06 281 LEU A C 1
ATOM 2252 O O . LEU A 1 281 ? -5.976 8.730 28.077 1.00 91.06 281 LEU A O 1
ATOM 2256 N N . HIS A 1 282 ? -7.734 8.098 26.835 1.00 95.50 282 HIS A N 1
ATOM 2257 C CA . HIS A 1 282 ? -8.592 9.191 27.286 1.00 95.50 282 HIS A CA 1
ATOM 2258 C C . HIS A 1 282 ? -8.803 9.176 28.808 1.00 95.50 282 HIS A C 1
ATOM 2260 O O . HIS A 1 282 ? -8.671 10.214 29.452 1.00 95.50 282 HIS A O 1
ATOM 2266 N N . ALA A 1 283 ? -9.038 8.004 29.406 1.00 95.19 283 ALA A N 1
ATOM 2267 C CA . ALA A 1 283 ? -9.155 7.846 30.853 1.00 95.19 283 ALA A CA 1
ATOM 2268 C C . ALA A 1 283 ? -7.864 8.259 31.585 1.00 95.19 283 ALA A C 1
ATOM 2270 O O . ALA A 1 283 ? -7.931 8.985 32.575 1.00 95.19 283 ALA A O 1
ATOM 2271 N N . MET A 1 284 ? -6.690 7.875 31.069 1.00 92.44 284 MET A N 1
ATOM 2272 C CA . MET A 1 284 ? -5.395 8.289 31.631 1.00 92.44 284 MET A CA 1
ATOM 2273 C C . MET A 1 284 ? -5.206 9.813 31.580 1.00 92.44 284 MET A C 1
ATOM 2275 O O . MET A 1 284 ? -4.733 10.425 32.536 1.00 92.44 284 MET A O 1
ATOM 2279 N N . VAL A 1 285 ? -5.614 10.455 30.482 1.00 94.12 285 VAL A N 1
ATOM 2280 C CA . VAL A 1 285 ? -5.573 11.919 30.340 1.00 94.12 285 VAL A CA 1
ATOM 2281 C C . VAL A 1 285 ? -6.553 12.606 31.304 1.00 94.12 285 VAL A C 1
ATOM 2283 O O . VAL A 1 285 ? -6.219 13.617 31.928 1.00 94.12 285 VAL A O 1
ATOM 2286 N N . LEU A 1 286 ? -7.763 12.066 31.454 1.00 97.00 286 LEU A N 1
ATOM 2287 C CA . LEU A 1 286 ? -8.775 12.580 32.380 1.00 97.00 286 LEU A CA 1
ATOM 2288 C C . LEU A 1 286 ? -8.311 12.488 33.836 1.00 97.00 286 LEU A C 1
ATOM 2290 O O . LEU A 1 286 ? -8.522 13.425 34.603 1.00 97.00 286 LEU A O 1
ATOM 2294 N N . GLU A 1 287 ? -7.612 11.413 34.196 1.00 94.44 287 GLU A N 1
ATOM 2295 C CA . GLU A 1 287 ? -6.987 11.262 35.508 1.00 94.44 287 GLU A CA 1
ATOM 2296 C C . GLU A 1 287 ? -5.936 12.352 35.765 1.00 94.44 287 GLU A C 1
ATOM 2298 O O . GLU A 1 287 ? -5.987 13.021 36.797 1.00 94.44 287 GLU A O 1
ATOM 2303 N N . LYS A 1 288 ? -5.046 12.622 34.798 1.00 93.88 288 LYS A N 1
ATOM 2304 C CA . LYS A 1 288 ? -4.054 13.712 34.902 1.00 93.88 288 LYS A CA 1
ATOM 2305 C C . LYS A 1 288 ? -4.674 15.105 34.990 1.00 93.88 288 LYS A C 1
ATOM 2307 O O . LYS A 1 288 ? -4.059 16.005 35.552 1.00 93.88 288 LYS A O 1
ATOM 2312 N N . THR A 1 289 ? -5.877 15.288 34.450 1.00 95.06 289 THR A N 1
ATOM 2313 C CA . THR A 1 289 ? -6.609 16.566 34.486 1.00 95.06 289 THR A CA 1
ATOM 2314 C C . THR A 1 289 ? -7.631 16.654 35.626 1.00 95.06 289 THR A C 1
ATOM 2316 O O . THR A 1 289 ? -8.362 17.638 35.704 1.00 95.06 289 THR A O 1
ATOM 2319 N N . GLY A 1 290 ? -7.690 15.659 36.521 1.00 94.75 290 GLY A N 1
ATOM 2320 C CA . GLY A 1 290 ? -8.572 15.661 37.694 1.00 94.75 290 GLY A CA 1
ATOM 2321 C C . GLY A 1 290 ? -10.061 15.433 37.395 1.00 94.75 290 GLY A C 1
ATOM 2322 O O . GLY A 1 290 ? -10.902 15.685 38.254 1.00 94.75 290 GLY A O 1
ATOM 2323 N N . GLN A 1 291 ? -10.418 14.953 36.200 1.00 96.50 291 GLN A N 1
ATOM 2324 C CA . GLN A 1 291 ? -11.807 14.725 35.775 1.00 96.50 291 GLN A CA 1
ATOM 2325 C C . GLN A 1 291 ? -12.270 13.293 36.091 1.00 96.50 291 GLN A C 1
ATOM 2327 O O . GLN A 1 291 ? -12.482 12.476 35.195 1.00 96.50 291 GLN A O 1
ATOM 2332 N N . VAL A 1 292 ? -12.421 12.998 37.385 1.00 95.69 292 VAL A N 1
ATOM 2333 C CA . VAL A 1 292 ? -12.679 11.648 37.927 1.00 95.69 292 VAL A CA 1
ATOM 2334 C C . VAL A 1 292 ? -13.963 11.008 37.378 1.00 95.69 292 VAL A C 1
ATOM 2336 O O . VAL A 1 292 ? -13.922 9.864 36.936 1.00 95.69 292 VAL A O 1
ATOM 2339 N N . GLU A 1 293 ? -15.080 11.738 37.335 1.00 96.88 293 GLU A N 1
ATOM 2340 C CA . GLU A 1 293 ? -16.365 11.198 36.853 1.00 96.88 293 GLU A CA 1
ATOM 2341 C C . GLU A 1 293 ? -16.286 10.771 35.380 1.00 96.88 293 GLU A C 1
ATOM 2343 O O . GLU A 1 293 ? -16.601 9.636 35.032 1.00 96.88 293 GLU A O 1
ATOM 2348 N N . LYS A 1 294 ? -15.753 11.644 34.517 1.00 97.56 294 LYS A N 1
ATOM 2349 C CA . LYS A 1 294 ? -15.563 11.339 33.090 1.00 97.56 294 LYS A CA 1
ATOM 2350 C C . LYS A 1 294 ? -14.569 10.204 32.865 1.00 97.56 294 LYS A C 1
ATOM 2352 O O . LYS A 1 294 ? -14.699 9.449 31.904 1.00 97.56 294 LYS A O 1
ATOM 2357 N N . ARG A 1 295 ? -13.547 10.086 33.723 1.00 97.06 295 ARG A N 1
ATOM 2358 C CA . ARG A 1 295 ? -12.611 8.956 33.675 1.00 97.06 295 ARG A CA 1
ATOM 2359 C C . ARG A 1 295 ? -13.380 7.657 33.900 1.00 97.06 295 ARG A C 1
ATOM 2361 O O . ARG A 1 295 ? -13.188 6.716 33.137 1.00 97.06 295 ARG A O 1
ATOM 2368 N N . ASP A 1 296 ? -14.256 7.610 34.898 1.00 97.50 296 ASP A N 1
ATOM 2369 C CA . ASP A 1 296 ? -15.040 6.411 35.206 1.00 97.50 296 ASP A CA 1
ATOM 2370 C C . ASP A 1 296 ? -16.050 6.079 34.103 1.00 97.50 296 ASP A C 1
ATOM 2372 O O . ASP A 1 296 ? -16.204 4.908 33.757 1.00 97.50 296 ASP A O 1
ATOM 2376 N N . GLU A 1 297 ? -16.644 7.088 33.460 1.00 97.56 297 GLU A N 1
ATOM 2377 C CA . GLU A 1 297 ? -17.443 6.902 32.241 1.00 97.56 297 GLU A CA 1
ATOM 2378 C C . GLU A 1 297 ? -16.620 6.270 31.107 1.00 97.56 297 GLU A C 1
ATOM 2380 O O . GLU A 1 297 ? -17.054 5.293 30.491 1.00 97.56 297 GLU A O 1
ATOM 2385 N N . ALA A 1 298 ? -15.408 6.775 30.849 1.00 96.56 298 ALA A N 1
ATOM 2386 C CA . ALA A 1 298 ? -14.514 6.227 29.827 1.00 96.56 298 ALA A CA 1
ATOM 2387 C C . ALA A 1 298 ? -14.104 4.775 30.137 1.00 96.56 298 ALA A C 1
ATOM 2389 O O . ALA A 1 298 ? -14.098 3.927 29.244 1.00 96.56 298 ALA A O 1
ATOM 2390 N N . LEU A 1 299 ? -13.824 4.454 31.404 1.00 96.38 299 LEU A N 1
ATOM 2391 C CA . LEU A 1 299 ? -13.562 3.081 31.848 1.00 96.38 299 LEU A CA 1
ATOM 2392 C C . LEU A 1 299 ? -14.807 2.186 31.731 1.00 96.38 299 LEU A C 1
ATOM 2394 O O . LEU A 1 299 ? -14.679 0.997 31.436 1.00 96.38 299 LEU A O 1
ATOM 2398 N N . GLY A 1 300 ? -16.004 2.742 31.928 1.00 97.56 300 GLY A N 1
ATOM 2399 C CA . GLY A 1 300 ? -17.277 2.073 31.665 1.00 97.56 300 GLY A CA 1
ATOM 2400 C C . GLY A 1 300 ? -17.429 1.694 30.192 1.00 97.56 300 GLY A C 1
ATOM 2401 O O . GLY A 1 300 ? -17.740 0.542 29.892 1.00 97.56 300 GLY A O 1
ATOM 2402 N N . LYS A 1 301 ? -17.095 2.607 29.268 1.00 97.25 301 LYS A N 1
ATOM 2403 C CA . LYS A 1 301 ? -17.111 2.336 27.818 1.00 97.25 301 LYS A CA 1
ATOM 2404 C C . LYS A 1 301 ? -16.189 1.197 27.400 1.00 97.25 301 LYS A C 1
ATOM 2406 O O . LYS A 1 301 ? -16.570 0.389 26.561 1.00 97.25 301 LYS A O 1
ATOM 2411 N N . ILE A 1 302 ? -15.023 1.061 28.028 1.00 96.00 302 ILE A N 1
ATOM 2412 C CA . ILE A 1 302 ? -14.132 -0.087 27.795 1.00 96.00 302 ILE A CA 1
ATOM 2413 C C . ILE A 1 302 ? -14.838 -1.415 28.122 1.00 96.00 302 ILE A C 1
ATOM 2415 O O . ILE A 1 302 ? -14.739 -2.372 27.355 1.00 96.00 302 ILE A O 1
ATOM 2419 N N . ARG A 1 303 ? -15.585 -1.462 29.233 1.00 96.56 303 ARG A N 1
ATOM 2420 C CA . ARG A 1 303 ? -16.325 -2.662 29.659 1.00 96.56 303 ARG A CA 1
ATOM 2421 C C . ARG A 1 303 ? -17.524 -2.950 28.758 1.00 96.56 303 ARG A C 1
ATOM 2423 O O . ARG A 1 303 ? -17.783 -4.113 28.469 1.00 96.56 303 ARG A O 1
ATOM 2430 N N . GLU A 1 304 ? -18.227 -1.916 28.291 1.00 96.50 304 GLU A N 1
ATOM 2431 C CA . GLU A 1 304 ? -19.308 -2.054 27.299 1.00 96.50 304 GLU A CA 1
ATOM 2432 C C . GLU A 1 304 ? -18.806 -2.678 25.985 1.00 96.50 304 GLU A C 1
ATOM 2434 O O . GLU A 1 304 ? -19.513 -3.474 25.373 1.00 96.50 304 GLU A O 1
ATOM 2439 N N . LEU A 1 305 ? -17.561 -2.386 25.590 1.00 94.75 305 LEU A N 1
ATOM 2440 C CA . LEU A 1 305 ? -16.890 -2.998 24.434 1.00 94.75 305 LEU A CA 1
ATOM 2441 C C . LEU A 1 305 ? -16.414 -4.444 24.689 1.00 94.75 305 LEU A C 1
ATOM 2443 O O . LEU A 1 305 ? -15.750 -5.033 23.836 1.00 94.75 305 LEU A O 1
ATOM 2447 N N . GLY A 1 306 ? -16.716 -5.017 25.859 1.00 94.56 306 GLY A N 1
ATOM 2448 C CA . GLY A 1 306 ? -16.308 -6.368 26.252 1.00 94.56 306 GLY A CA 1
ATOM 2449 C C . GLY A 1 306 ? -14.834 -6.496 26.647 1.00 94.56 306 GLY A C 1
ATOM 2450 O O . GLY A 1 306 ? -14.352 -7.611 26.820 1.00 94.56 306 GLY A O 1
ATOM 2451 N N . GLN A 1 307 ? -14.114 -5.380 26.801 1.00 93.56 307 GLN A N 1
ATOM 2452 C CA . GLN A 1 307 ? -12.692 -5.370 27.146 1.00 93.56 307 GLN A CA 1
ATOM 2453 C C . GLN A 1 307 ? -12.482 -5.099 28.642 1.00 93.56 307 GLN A C 1
ATOM 2455 O O . GLN A 1 307 ? -13.311 -4.480 29.314 1.00 93.56 307 GLN A O 1
ATOM 2460 N N . GLN A 1 308 ? -11.339 -5.530 29.178 1.00 91.75 308 GLN A N 1
ATOM 2461 C CA . GLN A 1 308 ? -10.956 -5.248 30.563 1.00 91.75 308 GLN A CA 1
ATOM 2462 C C . GLN A 1 308 ? -9.928 -4.110 30.613 1.00 91.75 308 GLN A C 1
ATOM 2464 O O . GLN A 1 308 ? -8.849 -4.259 30.038 1.00 91.75 308 GLN A O 1
ATOM 2469 N N . PRO A 1 309 ? -10.198 -2.995 31.326 1.00 88.62 309 PRO A N 1
ATOM 2470 C CA . PRO A 1 309 ? -9.279 -1.856 31.375 1.00 88.62 309 PRO A CA 1
ATOM 2471 C C . PRO A 1 309 ? -7.859 -2.187 31.844 1.00 88.62 309 PRO A C 1
ATOM 2473 O O . PRO A 1 309 ? -6.926 -1.492 31.447 1.00 88.62 309 PRO A O 1
ATOM 2476 N N . ASP A 1 310 ? -7.699 -3.207 32.687 1.00 85.69 310 ASP A N 1
ATOM 2477 C CA . ASP A 1 310 ? -6.409 -3.604 33.267 1.00 85.69 310 ASP A CA 1
ATOM 2478 C C . ASP A 1 310 ? -5.609 -4.542 32.351 1.00 85.69 310 ASP A C 1
ATOM 2480 O O . ASP A 1 310 ? -4.402 -4.680 32.517 1.00 85.69 310 ASP A O 1
ATOM 2484 N N . GLN A 1 311 ? -6.272 -5.165 31.370 1.00 84.75 311 GLN A N 1
ATOM 2485 C CA . GLN A 1 311 ? -5.646 -6.038 30.369 1.00 84.75 311 GLN A CA 1
ATOM 2486 C C . GLN A 1 311 ? -5.290 -5.294 29.077 1.00 84.75 311 GLN A C 1
ATOM 2488 O O . GLN A 1 311 ? -4.576 -5.829 28.232 1.00 84.75 311 GLN A O 1
ATOM 2493 N N . LEU A 1 312 ? -5.796 -4.070 28.902 1.00 81.44 312 LEU A N 1
ATOM 2494 C CA . LEU A 1 312 ? -5.406 -3.218 27.789 1.00 81.44 312 LEU A CA 1
ATOM 2495 C C . LEU A 1 312 ? -4.036 -2.616 28.078 1.00 81.44 312 LEU A C 1
ATOM 2497 O O . LEU A 1 312 ? -3.879 -1.810 28.999 1.00 81.44 312 LEU A O 1
ATOM 2501 N N . GLU A 1 313 ? -3.058 -2.977 27.255 1.00 67.44 313 GLU A N 1
ATOM 2502 C CA . GLU A 1 313 ? -1.771 -2.298 27.245 1.00 67.44 313 GLU A CA 1
ATOM 2503 C C . GLU A 1 313 ? -1.981 -0.800 26.989 1.00 67.44 313 GLU A C 1
ATOM 2505 O O . GLU A 1 313 ? -2.757 -0.384 26.120 1.00 67.44 313 GLU A O 1
ATOM 2510 N N . GLY A 1 314 ? -1.281 0.037 27.756 1.00 58.78 314 GLY A N 1
ATOM 2511 C CA . GLY A 1 314 ? -1.189 1.453 27.441 1.00 58.78 314 GLY A CA 1
ATOM 2512 C C . GLY A 1 314 ? -0.453 1.596 26.114 1.00 58.78 314 GLY A C 1
ATOM 2513 O O . GLY A 1 314 ? 0.756 1.402 26.061 1.00 58.78 314 GLY A O 1
ATOM 2514 N N . VAL A 1 315 ? -1.167 1.966 25.050 1.00 57.28 315 VAL A N 1
ATOM 2515 C CA . VAL A 1 315 ? -0.637 2.117 23.674 1.00 57.28 315 VAL A CA 1
ATOM 2516 C C . VAL A 1 315 ? 0.531 3.112 23.559 1.00 57.28 315 VAL A C 1
ATOM 2518 O O . VAL A 1 315 ? 1.237 3.166 22.558 1.00 57.28 315 VAL A O 1
ATOM 2521 N N . ILE A 1 316 ? 0.817 3.819 24.646 1.00 52.91 316 ILE A N 1
ATOM 2522 C CA . ILE A 1 316 ? 2.010 4.625 24.879 1.00 52.91 316 ILE A CA 1
ATOM 2523 C C . ILE A 1 316 ? 3.319 3.848 24.624 1.00 52.91 316 ILE A C 1
ATOM 2525 O O . ILE A 1 316 ? 4.293 4.453 24.189 1.00 52.91 316 ILE A O 1
ATOM 2529 N N . GLY A 1 317 ? 3.356 2.525 24.836 1.00 43.72 317 GLY A N 1
ATOM 2530 C CA . GLY A 1 317 ? 4.586 1.727 24.707 1.00 43.72 317 GLY A CA 1
ATOM 2531 C C . GLY A 1 317 ? 5.189 1.648 23.296 1.00 43.72 317 GLY A C 1
ATOM 2532 O O . GLY A 1 317 ? 6.387 1.426 23.177 1.00 43.72 317 GLY A O 1
ATOM 2533 N N . ARG A 1 318 ? 4.394 1.873 22.240 1.00 53.78 318 ARG A N 1
ATOM 2534 C CA . ARG A 1 318 ? 4.861 1.913 20.837 1.00 53.78 318 ARG A CA 1
ATOM 2535 C C . ARG A 1 318 ? 4.759 3.306 20.221 1.00 53.78 318 ARG A C 1
ATOM 2537 O O . ARG A 1 318 ? 4.706 3.448 19.003 1.00 53.78 318 ARG A O 1
ATOM 2544 N N . LEU A 1 319 ? 4.696 4.352 21.049 1.00 54.53 319 LEU A N 1
ATOM 2545 C CA . LEU A 1 319 ? 4.452 5.700 20.550 1.00 54.53 319 LEU A CA 1
ATOM 2546 C C . LEU A 1 319 ? 5.524 6.158 19.557 1.00 54.53 319 LEU A C 1
ATOM 2548 O O . LEU A 1 319 ? 5.164 6.778 18.570 1.00 54.53 319 LEU A O 1
ATOM 2552 N N . ASP A 1 320 ? 6.804 5.859 19.773 1.00 51.16 320 ASP A N 1
ATOM 2553 C CA . ASP A 1 320 ? 7.860 6.322 18.864 1.00 51.16 320 ASP A CA 1
ATOM 2554 C C . ASP A 1 320 ? 7.823 5.600 17.502 1.00 51.16 320 ASP A C 1
ATOM 2556 O O . ASP A 1 320 ? 8.039 6.230 16.468 1.00 51.16 320 ASP A O 1
ATOM 2560 N N . GLU A 1 321 ? 7.422 4.326 17.474 1.00 53.88 321 GLU A N 1
ATOM 2561 C CA . GLU A 1 321 ? 7.168 3.567 16.238 1.00 53.88 321 GLU A CA 1
ATOM 2562 C C . GLU A 1 321 ? 5.932 4.105 15.501 1.00 53.88 321 GLU A C 1
ATOM 2564 O O . GLU A 1 321 ? 5.961 4.324 14.291 1.00 53.88 321 GLU A O 1
ATOM 2569 N N . ILE A 1 322 ? 4.858 4.401 16.240 1.00 52.69 322 ILE A N 1
ATOM 2570 C CA . ILE A 1 322 ? 3.609 4.943 15.693 1.00 52.69 322 ILE A CA 1
ATOM 2571 C C . ILE A 1 322 ? 3.751 6.426 15.299 1.00 52.69 322 ILE A C 1
ATOM 2573 O O . ILE A 1 322 ? 3.119 6.885 14.350 1.00 52.69 322 ILE A O 1
ATOM 2577 N N . ARG A 1 323 ? 4.632 7.179 15.966 1.00 54.03 323 ARG A N 1
ATOM 2578 C CA . ARG A 1 323 ? 5.050 8.530 15.574 1.00 54.03 323 ARG A CA 1
ATOM 2579 C C . ARG A 1 323 ? 5.774 8.494 14.245 1.00 54.03 323 ARG A C 1
ATOM 2581 O O . ARG A 1 323 ? 5.504 9.360 13.435 1.00 54.03 323 ARG A O 1
ATOM 2588 N N . LEU A 1 324 ? 6.631 7.508 13.984 1.00 50.50 324 LEU A N 1
ATOM 2589 C CA . LEU A 1 324 ? 7.307 7.373 12.688 1.00 50.50 324 LEU A CA 1
ATOM 2590 C C . LEU A 1 324 ? 6.319 7.152 11.529 1.00 50.50 324 LEU A C 1
ATOM 2592 O O . LEU A 1 324 ? 6.583 7.573 10.409 1.00 50.50 324 LEU A O 1
ATOM 2596 N N . LEU A 1 325 ? 5.159 6.553 11.812 1.00 48.84 325 LEU A N 1
ATOM 2597 C CA . LEU A 1 325 ? 4.058 6.389 10.856 1.00 48.84 325 LEU A CA 1
ATOM 2598 C C . LEU A 1 325 ? 3.261 7.679 10.598 1.00 48.84 325 LEU A C 1
ATOM 2600 O O . LEU A 1 325 ? 2.463 7.726 9.668 1.00 48.84 325 LEU A O 1
ATOM 2604 N N . MET A 1 326 ? 3.435 8.707 11.431 1.00 46.47 326 MET A N 1
ATOM 2605 C CA . MET A 1 326 ? 2.546 9.872 11.503 1.00 46.47 326 MET A CA 1
ATOM 2606 C C . MET A 1 326 ? 3.221 11.235 11.465 1.00 46.47 326 MET A C 1
ATOM 2608 O O . MET A 1 326 ? 2.592 12.214 11.074 1.00 46.47 326 MET A O 1
ATOM 2612 N N . SER A 1 327 ? 4.489 11.311 11.870 1.00 45.88 327 SER A N 1
ATOM 2613 C CA . SER A 1 327 ? 5.365 12.477 11.727 1.00 45.88 327 SER A CA 1
ATOM 2614 C C . SER A 1 327 ? 5.630 12.807 10.262 1.00 45.88 327 SER A C 1
ATOM 2616 O O . SER A 1 327 ? 6.201 13.844 9.940 1.00 45.88 327 SER A O 1
ATOM 2618 N N . LEU A 1 328 ? 5.148 11.955 9.368 1.00 43.00 328 LEU A N 1
ATOM 2619 C CA . LEU A 1 328 ? 5.061 12.177 7.952 1.00 43.00 328 LEU A CA 1
ATOM 2620 C C . LEU A 1 328 ? 3.909 13.139 7.600 1.00 43.00 328 LEU A C 1
ATOM 2622 O O . LEU A 1 328 ? 3.037 12.829 6.790 1.00 43.00 328 LEU A O 1
ATOM 2626 N N . GLN A 1 329 ? 3.923 14.344 8.176 1.00 40.31 329 GLN A N 1
ATOM 2627 C CA . GLN A 1 329 ? 3.262 15.501 7.569 1.00 40.31 329 GLN A CA 1
ATOM 2628 C C . GLN A 1 329 ? 4.021 15.834 6.275 1.00 40.31 329 GLN A C 1
ATOM 2630 O O . GLN A 1 329 ? 4.910 16.680 6.258 1.00 40.31 329 GLN A O 1
ATOM 2635 N N . GLY A 1 330 ? 3.724 15.075 5.215 1.00 45.28 330 GLY A N 1
ATOM 2636 C CA . GLY A 1 330 ? 4.326 15.210 3.886 1.00 45.28 330 GLY A CA 1
ATOM 2637 C C . GLY A 1 330 ? 4.846 13.913 3.251 1.00 45.28 330 GLY A C 1
ATOM 2638 O O . GLY A 1 330 ? 5.221 13.932 2.081 1.00 45.28 330 GLY A O 1
ATOM 2639 N N . THR A 1 331 ? 4.848 12.780 3.959 1.00 50.56 331 THR A N 1
ATOM 2640 C CA . THR A 1 331 ? 5.476 11.531 3.486 1.00 50.56 331 THR A CA 1
ATOM 2641 C C . THR A 1 331 ? 4.484 10.358 3.516 1.00 50.56 331 THR A C 1
ATOM 2643 O O . THR A 1 331 ? 4.275 9.700 4.516 1.00 50.56 331 THR A O 1
ATOM 2646 N N . LEU A 1 332 ? 3.837 10.112 2.377 1.00 59.91 332 LEU A N 1
ATOM 2647 C CA . LEU A 1 332 ? 3.126 8.879 2.004 1.00 59.91 332 LEU A CA 1
ATOM 2648 C C . LEU A 1 332 ? 2.474 8.067 3.158 1.00 59.91 332 LEU A C 1
ATOM 2650 O O . LEU A 1 332 ? 3.042 7.082 3.626 1.00 59.91 332 LEU A O 1
ATOM 2654 N N . ASP A 1 333 ? 1.245 8.420 3.564 1.00 75.94 333 ASP A N 1
ATOM 2655 C CA . ASP A 1 333 ? 0.370 7.484 4.294 1.00 75.94 333 ASP A CA 1
ATOM 2656 C C . ASP A 1 333 ? 0.239 6.204 3.453 1.00 75.94 333 ASP A C 1
ATOM 2658 O O . ASP A 1 333 ? -0.204 6.274 2.306 1.00 75.94 333 ASP A O 1
ATOM 2662 N N . LEU A 1 334 ? 0.703 5.070 3.988 1.00 85.88 334 LEU A N 1
ATOM 2663 C CA . LEU A 1 334 ? 0.732 3.772 3.301 1.00 85.88 334 LEU A CA 1
ATOM 2664 C C . LEU A 1 334 ? -0.522 2.932 3.556 1.00 85.88 334 LEU A C 1
ATOM 2666 O O . LEU A 1 334 ? -0.645 1.836 3.005 1.00 85.88 334 LEU A O 1
ATOM 2670 N N . ARG A 1 335 ? -1.444 3.398 4.406 1.00 89.75 335 ARG A N 1
ATOM 2671 C CA . ARG A 1 335 ? -2.632 2.619 4.774 1.00 89.75 335 ARG A CA 1
ATOM 2672 C C . ARG A 1 335 ? -3.508 2.326 3.567 1.00 89.75 335 ARG A C 1
ATOM 2674 O O . ARG A 1 335 ? -3.997 1.209 3.455 1.00 89.75 335 ARG A O 1
ATOM 2681 N N . ASP A 1 336 ? -3.691 3.289 2.666 1.00 92.06 336 ASP A N 1
ATOM 2682 C CA . ASP A 1 336 ? -4.481 3.080 1.455 1.00 92.06 336 ASP A CA 1
ATOM 2683 C C . ASP A 1 336 ? -3.863 2.015 0.548 1.00 92.06 336 ASP A C 1
ATOM 2685 O O . ASP A 1 336 ? -4.568 1.102 0.131 1.00 92.06 336 ASP A O 1
ATOM 2689 N N . THR A 1 337 ? -2.548 2.068 0.333 1.00 92.69 337 THR A N 1
ATOM 2690 C CA . THR A 1 337 ? -1.808 1.086 -0.465 1.00 92.69 337 THR A CA 1
ATOM 2691 C C . THR A 1 337 ? -1.911 -0.326 0.123 1.00 92.69 337 THR A C 1
ATOM 2693 O O . THR A 1 337 ? -2.238 -1.270 -0.590 1.00 92.69 337 THR A O 1
ATOM 2696 N N . VAL A 1 338 ? -1.669 -0.495 1.427 1.00 94.94 338 VAL A N 1
ATOM 2697 C CA . VAL A 1 338 ? -1.681 -1.833 2.047 1.00 94.94 338 VAL A CA 1
ATOM 2698 C C . VAL A 1 338 ? -3.097 -2.406 2.137 1.00 94.94 338 VAL A C 1
ATOM 2700 O O . VAL A 1 338 ? -3.299 -3.606 1.931 1.00 94.94 338 VAL A O 1
ATOM 2703 N N . LEU A 1 339 ? -4.093 -1.560 2.419 1.00 96.88 339 LEU A N 1
ATOM 2704 C CA . LEU A 1 339 ? -5.496 -1.971 2.414 1.00 96.88 339 LEU A CA 1
ATOM 2705 C C . LEU A 1 339 ? -5.972 -2.328 1.004 1.00 96.88 339 LEU A C 1
ATOM 2707 O O . LEU A 1 339 ? -6.708 -3.301 0.861 1.00 96.88 339 LEU A O 1
ATOM 2711 N N . ASP A 1 340 ? -5.529 -1.611 -0.030 1.00 97.31 340 ASP A N 1
ATOM 2712 C CA . ASP A 1 340 ? -5.815 -1.984 -1.416 1.00 97.31 340 ASP A CA 1
ATOM 2713 C C . ASP A 1 340 ? -5.257 -3.373 -1.743 1.00 97.31 340 ASP A C 1
ATOM 2715 O O . ASP A 1 340 ? -6.005 -4.256 -2.162 1.00 97.31 340 ASP A O 1
ATOM 2719 N N . THR A 1 341 ? -3.983 -3.621 -1.427 1.00 97.62 341 THR A N 1
ATOM 2720 C CA . THR A 1 341 ? -3.338 -4.925 -1.635 1.00 97.62 341 THR A CA 1
ATOM 2721 C C . THR A 1 341 ? -4.075 -6.056 -0.919 1.00 97.62 341 THR A C 1
ATOM 2723 O O . THR A 1 341 ? -4.398 -7.077 -1.536 1.00 97.62 341 THR A O 1
ATOM 2726 N N . ARG A 1 342 ? -4.388 -5.895 0.377 1.00 98.00 342 ARG A N 1
ATOM 2727 C CA . ARG A 1 342 ? -5.114 -6.929 1.133 1.00 98.00 342 ARG A CA 1
ATOM 2728 C C . ARG A 1 342 ? -6.527 -7.120 0.593 1.00 98.00 342 ARG A C 1
ATOM 2730 O O . ARG A 1 342 ? -6.964 -8.260 0.435 1.00 98.00 342 ARG A O 1
ATOM 2737 N N . GLY A 1 343 ? -7.220 -6.028 0.276 1.00 98.06 343 GLY A N 1
ATOM 2738 C CA . GLY A 1 343 ? -8.559 -6.045 -0.298 1.00 98.06 343 GLY A CA 1
ATOM 2739 C C . GLY A 1 343 ? -8.599 -6.783 -1.635 1.00 98.06 343 GLY A C 1
ATOM 2740 O O . GLY A 1 343 ? -9.416 -7.686 -1.826 1.00 98.06 343 GLY A O 1
ATOM 2741 N N . PHE A 1 344 ? -7.665 -6.482 -2.534 1.00 97.75 344 PHE A N 1
ATOM 2742 C CA . PHE A 1 344 ? -7.535 -7.152 -3.823 1.00 97.75 344 PHE A CA 1
ATOM 2743 C C . PHE A 1 344 ? -7.187 -8.641 -3.676 1.00 97.75 344 PHE A C 1
ATOM 2745 O O . PHE A 1 344 ? -7.815 -9.494 -4.312 1.00 97.75 344 PHE A O 1
ATOM 2752 N N . ALA A 1 345 ? -6.258 -8.987 -2.781 1.00 97.88 345 ALA A N 1
ATOM 2753 C CA . ALA A 1 345 ? -5.911 -10.378 -2.495 1.00 97.88 345 ALA A CA 1
ATOM 2754 C C . ALA A 1 345 ? -7.094 -11.167 -1.904 1.00 97.88 345 ALA A C 1
ATOM 2756 O O . ALA A 1 345 ? -7.353 -12.299 -2.317 1.00 97.88 345 ALA A O 1
ATOM 2757 N N . LEU A 1 346 ? -7.861 -10.567 -0.985 1.00 97.81 346 LEU A N 1
ATOM 2758 C CA . LEU A 1 346 ? -9.095 -11.145 -0.440 1.00 97.81 346 LEU A CA 1
ATOM 2759 C C . LEU A 1 346 ? -10.137 -11.374 -1.537 1.00 97.81 346 LEU A C 1
ATOM 2761 O O . LEU A 1 346 ? -10.768 -12.433 -1.572 1.00 97.81 346 LEU A O 1
ATOM 2765 N N . LEU A 1 347 ? -10.289 -10.422 -2.460 1.00 97.50 347 LEU A N 1
ATOM 2766 C CA . LEU A 1 347 ? -11.207 -10.540 -3.588 1.00 97.50 347 LEU A CA 1
ATOM 2767 C C . LEU A 1 347 ? -10.818 -11.710 -4.500 1.00 97.50 347 LEU A C 1
ATOM 2769 O O . LEU A 1 347 ? -11.658 -12.564 -4.794 1.00 97.50 347 LEU A O 1
ATOM 2773 N N . LYS A 1 348 ? -9.539 -11.801 -4.886 1.00 96.31 348 LYS A N 1
ATOM 2774 C CA . LYS A 1 348 ? -8.987 -12.929 -5.658 1.00 96.31 348 LYS A CA 1
ATOM 2775 C C . LYS A 1 348 ? -9.157 -14.256 -4.916 1.00 96.31 348 LYS A C 1
ATOM 2777 O O . LYS A 1 348 ? -9.466 -15.271 -5.535 1.00 96.31 348 LYS A O 1
ATOM 2782 N N . ASN A 1 349 ? -9.047 -14.240 -3.587 1.00 96.38 349 ASN A N 1
ATOM 2783 C CA . ASN A 1 349 ? -9.270 -15.400 -2.722 1.00 96.38 349 ASN A CA 1
ATOM 2784 C C . ASN A 1 349 ? -10.765 -15.670 -2.443 1.00 96.38 349 ASN A C 1
ATOM 2786 O O . ASN A 1 349 ? -11.116 -16.404 -1.518 1.00 96.38 349 ASN A O 1
ATOM 2790 N N . GLN A 1 350 ? -11.665 -15.078 -3.237 1.00 95.38 350 GLN A N 1
ATOM 2791 C CA . GLN A 1 350 ? -13.115 -15.252 -3.167 1.00 95.38 350 GLN A CA 1
ATOM 2792 C C . GLN A 1 350 ? -13.725 -14.897 -1.798 1.00 95.38 350 GLN A C 1
ATOM 2794 O O . GLN A 1 350 ? -14.654 -15.577 -1.339 1.00 95.38 350 GLN A O 1
ATOM 2799 N N . GLN A 1 351 ? -13.212 -13.849 -1.154 1.00 96.38 351 GLN A N 1
ATOM 2800 C CA . GLN A 1 351 ? -13.712 -13.272 0.100 1.00 96.38 351 GLN A CA 1
ATOM 2801 C C . GLN A 1 351 ? -14.152 -11.810 -0.121 1.00 96.38 351 GLN A C 1
ATOM 2803 O O . GLN A 1 351 ? -13.542 -10.882 0.419 1.00 96.38 351 GLN A O 1
ATOM 2808 N N . PRO A 1 352 ? -15.175 -11.568 -0.966 1.00 96.69 352 PRO A N 1
ATOM 2809 C CA . PRO A 1 352 ? -15.506 -10.230 -1.449 1.00 96.69 352 PRO A CA 1
ATOM 2810 C C . PRO A 1 352 ? -16.073 -9.302 -0.369 1.00 96.69 352 PRO A C 1
ATOM 2812 O O . PRO A 1 352 ? -15.936 -8.086 -0.491 1.00 96.69 352 PRO A O 1
ATOM 2815 N N . ASN A 1 353 ? -16.681 -9.834 0.699 1.00 95.69 353 ASN A N 1
ATOM 2816 C CA . ASN A 1 353 ? -17.209 -8.988 1.771 1.00 95.69 353 ASN A CA 1
ATOM 2817 C C . ASN A 1 353 ? -16.064 -8.376 2.584 1.00 95.69 353 ASN A C 1
ATOM 2819 O O . ASN A 1 353 ? -16.077 -7.179 2.858 1.00 95.69 353 ASN A O 1
ATOM 2823 N N . LEU A 1 354 ? -15.046 -9.184 2.899 1.00 95.94 354 LEU A N 1
ATOM 2824 C CA . LEU A 1 354 ? -13.831 -8.709 3.563 1.00 95.94 354 LEU A CA 1
ATOM 2825 C C . LEU A 1 354 ? -13.015 -7.786 2.655 1.00 95.94 354 LEU A C 1
ATOM 2827 O O . LEU A 1 354 ? -12.493 -6.779 3.119 1.00 95.94 354 LEU A O 1
ATOM 2831 N N . ALA A 1 355 ? -12.940 -8.094 1.357 1.00 97.69 355 ALA A N 1
ATOM 2832 C CA . ALA A 1 355 ? -12.295 -7.218 0.385 1.00 97.69 355 ALA A CA 1
ATOM 2833 C C . ALA A 1 355 ? -12.930 -5.821 0.369 1.00 97.69 355 ALA A C 1
ATOM 2835 O O . ALA A 1 355 ? -12.232 -4.810 0.414 1.00 97.69 355 ALA A O 1
ATOM 2836 N N . LEU A 1 356 ? -14.267 -5.758 0.354 1.00 97.06 356 LEU A N 1
ATOM 2837 C CA . LEU A 1 356 ? -14.996 -4.495 0.327 1.00 97.06 356 LEU A CA 1
ATOM 2838 C C . LEU A 1 356 ? -14.746 -3.642 1.581 1.00 97.06 356 LEU A C 1
ATOM 2840 O O . LEU A 1 356 ? -14.716 -2.417 1.477 1.00 97.06 356 LEU A O 1
ATOM 2844 N N . MET A 1 357 ? -14.554 -4.267 2.745 1.00 95.25 357 MET A N 1
ATOM 2845 C CA . MET A 1 357 ? -14.187 -3.563 3.979 1.00 95.25 357 MET A CA 1
ATOM 2846 C C . MET A 1 357 ? -12.886 -2.774 3.798 1.00 95.25 357 MET A C 1
ATOM 2848 O O . MET A 1 357 ? -12.860 -1.571 4.050 1.00 95.25 357 MET A O 1
ATOM 2852 N N . ASP A 1 358 ? -11.834 -3.416 3.294 1.00 97.06 358 ASP A N 1
ATOM 2853 C CA . ASP A 1 358 ? -10.546 -2.752 3.082 1.00 97.06 358 ASP A CA 1
ATOM 2854 C C . ASP A 1 358 ? -10.621 -1.689 1.982 1.00 97.06 358 ASP A C 1
ATOM 2856 O O . ASP A 1 358 ? -10.203 -0.548 2.187 1.00 97.06 358 ASP A O 1
ATOM 2860 N N . LEU A 1 359 ? -11.234 -2.025 0.845 1.00 98.12 359 LEU A N 1
ATOM 2861 C CA . LEU A 1 359 ? -11.290 -1.154 -0.333 1.00 98.12 359 LEU A CA 1
ATOM 2862 C C . LEU A 1 359 ? -12.120 0.117 -0.103 1.00 98.12 359 LEU A C 1
ATOM 2864 O O . LEU A 1 359 ? -11.845 1.162 -0.696 1.00 98.12 359 LEU A O 1
ATOM 2868 N N . LEU A 1 360 ? -13.123 0.081 0.782 1.00 97.00 360 LEU A N 1
ATOM 2869 C CA . LEU A 1 360 ? -13.846 1.290 1.185 1.00 97.00 360 LEU A CA 1
ATOM 2870 C C . LEU A 1 360 ? -12.947 2.295 1.902 1.00 97.00 360 LEU A C 1
ATOM 2872 O O . LEU A 1 360 ? -13.052 3.496 1.637 1.00 97.00 360 LEU A O 1
ATOM 2876 N N . VAL A 1 361 ? -12.106 1.817 2.820 1.00 95.06 361 VAL A N 1
ATOM 2877 C CA . VAL A 1 361 ? -11.175 2.676 3.556 1.00 95.06 361 VAL A CA 1
ATOM 2878 C C . VAL A 1 361 ? -10.044 3.120 2.638 1.00 95.06 361 VAL A C 1
ATOM 2880 O O . VAL A 1 361 ? -9.751 4.313 2.602 1.00 95.06 361 VAL A O 1
ATOM 2883 N N . ALA A 1 362 ? -9.474 2.201 1.853 1.00 96.44 362 ALA A N 1
ATOM 2884 C CA . ALA A 1 362 ? -8.392 2.490 0.918 1.00 96.44 362 ALA A CA 1
ATOM 2885 C C . ALA A 1 362 ? -8.769 3.622 -0.044 1.00 96.44 362 ALA A C 1
ATOM 2887 O O . ALA A 1 362 ? -8.087 4.644 -0.086 1.00 96.44 362 ALA A O 1
ATOM 2888 N N . VAL A 1 363 ? -9.912 3.504 -0.738 1.00 97.19 363 VAL A N 1
ATOM 2889 C CA . VAL A 1 363 ? -10.382 4.561 -1.646 1.00 97.19 363 VAL A CA 1
ATOM 2890 C C . VAL A 1 363 ? -10.582 5.872 -0.897 1.00 97.19 363 VAL A C 1
ATOM 2892 O O . VAL A 1 363 ? -10.210 6.914 -1.412 1.00 97.19 363 VAL A O 1
ATOM 2895 N N . ARG A 1 364 ? -11.149 5.858 0.314 1.00 94.25 364 ARG A N 1
ATOM 2896 C CA . ARG A 1 364 ? -11.390 7.096 1.067 1.00 94.25 364 ARG A CA 1
ATOM 2897 C C . ARG A 1 364 ? -10.091 7.817 1.436 1.00 94.25 364 ARG A C 1
ATOM 2899 O O . ARG A 1 364 ? -10.032 9.038 1.318 1.00 94.25 364 ARG A O 1
ATOM 2906 N N . LEU A 1 365 ? -9.092 7.077 1.909 1.00 91.50 365 LEU A N 1
ATOM 2907 C CA . LEU A 1 365 ? -7.780 7.618 2.259 1.00 91.50 365 LEU A CA 1
ATOM 2908 C C . LEU A 1 365 ? -7.063 8.158 1.016 1.00 91.50 365 LEU A C 1
ATOM 2910 O O . LEU A 1 365 ? -6.598 9.297 1.023 1.00 91.50 365 LEU A O 1
ATOM 2914 N N . CYS A 1 366 ? -7.046 7.374 -0.064 1.00 92.81 366 CYS A N 1
ATOM 2915 C CA . CYS A 1 366 ? -6.436 7.765 -1.329 1.00 92.81 366 CYS A CA 1
ATOM 2916 C C . CYS A 1 366 ? -7.108 9.008 -1.925 1.00 92.81 366 CYS A C 1
ATOM 2918 O O . CYS A 1 366 ? -6.424 9.923 -2.365 1.00 92.81 366 CYS A O 1
ATOM 2920 N N . ASP A 1 367 ? -8.439 9.082 -1.871 1.00 93.94 367 ASP A N 1
ATOM 2921 C CA . ASP A 1 367 ? -9.228 10.200 -2.393 1.00 93.94 367 ASP A CA 1
ATOM 2922 C C . ASP A 1 367 ? -8.967 11.508 -1.632 1.00 93.94 367 ASP A C 1
ATOM 2924 O O . ASP A 1 367 ? -8.751 12.558 -2.236 1.00 93.94 367 ASP A O 1
ATOM 2928 N N . ALA A 1 368 ? -8.914 11.447 -0.296 1.00 90.69 368 ALA A N 1
ATOM 2929 C CA . ALA A 1 368 ? -8.565 12.604 0.527 1.00 90.69 368 ALA A CA 1
ATOM 2930 C C . ALA A 1 368 ? -7.148 13.113 0.213 1.00 90.69 368 ALA A C 1
ATOM 2932 O O . ALA A 1 368 ? -6.947 14.314 0.032 1.00 90.69 368 ALA A O 1
ATOM 2933 N N . ARG A 1 369 ? -6.188 12.188 0.085 1.00 88.38 369 ARG A N 1
ATOM 2934 C CA . ARG A 1 369 ? -4.794 12.494 -0.257 1.00 88.38 369 ARG A CA 1
ATOM 2935 C C . ARG A 1 369 ? -4.652 13.048 -1.674 1.00 88.38 369 ARG A C 1
ATOM 2937 O O . ARG A 1 369 ? -3.887 13.982 -1.885 1.00 88.38 369 ARG A O 1
ATOM 2944 N N . TRP A 1 370 ? -5.387 12.493 -2.637 1.00 91.94 370 TRP A N 1
ATOM 2945 C CA . TRP A 1 370 ? -5.437 12.987 -4.012 1.00 91.94 370 TRP A CA 1
ATOM 2946 C C . TRP A 1 370 ? -5.948 14.429 -4.044 1.00 91.94 370 TRP A C 1
ATOM 2948 O O . TRP A 1 370 ? -5.297 15.286 -4.629 1.00 91.94 370 TRP A O 1
ATOM 2958 N N . HIS A 1 371 ? -7.036 14.732 -3.328 1.00 90.75 371 HIS A N 1
ATOM 2959 C CA . HIS A 1 371 ? -7.585 16.087 -3.273 1.00 90.75 371 HIS A CA 1
ATOM 2960 C C . HIS A 1 371 ? -6.613 17.104 -2.653 1.00 90.75 371 HIS A C 1
ATOM 2962 O O . HIS A 1 371 ? -6.415 18.182 -3.211 1.00 90.75 371 HIS A O 1
ATOM 2968 N N . GLU A 1 372 ? -5.982 16.762 -1.525 1.00 88.06 372 GLU A N 1
ATOM 2969 C CA . GLU A 1 372 ? -4.973 17.615 -0.883 1.00 88.06 372 GLU A CA 1
ATOM 2970 C C . GLU A 1 372 ? -3.776 17.872 -1.812 1.00 88.06 372 GLU A C 1
ATOM 2972 O O . GLU A 1 372 ? -3.340 19.014 -1.975 1.00 88.06 372 GLU A O 1
ATOM 2977 N N . MET A 1 373 ? -3.290 16.821 -2.478 1.00 87.06 373 MET A N 1
ATOM 2978 C CA . MET A 1 373 ? -2.170 16.909 -3.412 1.00 87.06 373 MET A CA 1
ATOM 2979 C C . MET A 1 373 ? -2.507 17.756 -4.640 1.00 87.06 373 MET A C 1
ATOM 2981 O O . MET A 1 373 ? -1.708 18.613 -4.999 1.00 87.06 373 MET A O 1
ATOM 2985 N N . THR A 1 374 ? -3.666 17.556 -5.273 1.00 88.62 374 THR A N 1
ATOM 2986 C CA . THR A 1 374 ? -4.078 18.334 -6.453 1.00 88.62 374 THR A CA 1
ATOM 2987 C C . THR A 1 374 ? -4.166 19.822 -6.126 1.00 88.62 374 THR A C 1
ATOM 2989 O O . THR A 1 374 ? -3.643 20.641 -6.875 1.00 88.62 374 THR A O 1
ATOM 2992 N N . VAL A 1 375 ? -4.719 20.188 -4.963 1.00 88.69 375 VAL A N 1
ATOM 2993 C CA . VAL A 1 375 ? -4.752 21.593 -4.521 1.00 88.69 375 VAL A CA 1
ATOM 2994 C C . VAL A 1 375 ? -3.338 22.164 -4.350 1.00 88.69 375 VAL A C 1
ATOM 2996 O O . VAL A 1 375 ? -3.091 23.299 -4.755 1.00 88.69 375 VAL A O 1
ATOM 2999 N N . SER A 1 376 ? -2.406 21.394 -3.777 1.00 87.06 376 SER A N 1
ATOM 3000 C CA . SER A 1 376 ? -0.999 21.805 -3.642 1.00 87.06 376 SER A CA 1
ATOM 3001 C C . SER A 1 376 ? -0.315 21.955 -5.004 1.00 87.06 376 SER A C 1
ATOM 3003 O O . SER A 1 376 ? 0.358 22.953 -5.254 1.00 87.06 376 SER A O 1
ATOM 3005 N N . ILE A 1 377 ? -0.517 20.988 -5.903 1.00 87.38 377 ILE A N 1
ATOM 3006 C CA . ILE A 1 377 ? 0.050 20.988 -7.253 1.00 87.38 377 ILE A CA 1
ATOM 3007 C C . ILE A 1 377 ? -0.463 22.185 -8.049 1.00 87.38 377 ILE A C 1
ATOM 3009 O O . ILE A 1 377 ? 0.341 22.875 -8.661 1.00 87.38 377 ILE A O 1
ATOM 3013 N N . ASP A 1 378 ? -1.758 22.496 -8.001 1.00 87.75 378 ASP A N 1
ATOM 3014 C CA . ASP A 1 378 ? -2.319 23.647 -8.714 1.00 87.75 378 ASP A CA 1
ATOM 3015 C C . ASP A 1 378 ? -1.747 24.984 -8.219 1.00 87.75 378 ASP A C 1
ATOM 3017 O O . ASP A 1 378 ? -1.541 25.913 -9.005 1.00 87.75 378 ASP A O 1
ATOM 3021 N N . GLN A 1 379 ? -1.448 25.099 -6.922 1.00 87.62 379 GLN A N 1
ATOM 3022 C CA . GLN A 1 379 ? -0.784 26.283 -6.370 1.00 87.62 379 GLN A CA 1
ATOM 3023 C C . GLN A 1 379 ? 0.656 26.414 -6.881 1.00 87.62 379 GLN A C 1
ATOM 3025 O O . GLN A 1 379 ? 1.058 27.501 -7.298 1.00 87.62 379 GLN A O 1
ATOM 3030 N N . GLU A 1 380 ? 1.416 25.316 -6.888 1.00 87.56 380 GLU A N 1
ATOM 3031 C CA . GLU A 1 380 ? 2.806 25.282 -7.360 1.00 87.56 380 GLU A CA 1
ATOM 3032 C C . GLU A 1 380 ? 2.914 25.458 -8.881 1.00 87.56 380 GLU A C 1
ATOM 3034 O O . GLU A 1 380 ? 3.780 26.189 -9.362 1.00 87.56 380 GLU A O 1
ATOM 3039 N N . ARG A 1 381 ? 1.995 24.857 -9.643 1.00 86.12 381 ARG A N 1
ATOM 3040 C CA . ARG A 1 381 ? 1.930 24.898 -11.112 1.00 86.12 381 ARG A CA 1
ATOM 3041 C C . ARG A 1 381 ? 1.868 26.329 -11.638 1.00 86.12 381 ARG A C 1
ATOM 3043 O O . ARG A 1 381 ? 2.540 26.650 -12.611 1.00 86.12 381 ARG A O 1
ATOM 3050 N N . ASN A 1 382 ? 1.126 27.208 -10.963 1.00 80.31 382 ASN A N 1
ATOM 3051 C CA . ASN A 1 382 ? 1.012 28.623 -11.336 1.00 80.31 382 ASN A CA 1
ATOM 3052 C C . ASN A 1 382 ? 2.312 29.427 -11.144 1.00 80.31 382 ASN A C 1
ATOM 3054 O O . ASN A 1 382 ? 2.426 30.542 -11.655 1.00 80.31 382 ASN A O 1
ATOM 3058 N N . LEU A 1 383 ? 3.273 28.889 -10.391 1.00 86.75 383 LEU A N 1
ATOM 3059 C CA . LEU A 1 383 ? 4.556 29.522 -10.079 1.00 86.75 383 LEU A CA 1
ATOM 3060 C C . LEU A 1 383 ? 5.739 28.825 -10.772 1.00 86.75 383 LEU A C 1
ATOM 3062 O O . LEU A 1 383 ? 6.850 29.358 -10.770 1.00 86.75 383 LEU A O 1
ATOM 3066 N N . ALA A 1 384 ? 5.516 27.640 -11.343 1.00 84.00 384 ALA A N 1
ATOM 3067 C CA . ALA A 1 384 ? 6.549 26.816 -11.947 1.00 84.00 384 ALA A CA 1
ATOM 3068 C C . ALA A 1 384 ? 6.943 27.320 -13.344 1.00 84.00 384 ALA A C 1
ATOM 3070 O O . ALA A 1 384 ? 6.100 27.665 -14.169 1.00 84.00 384 ALA A O 1
ATOM 3071 N N . VAL A 1 385 ? 8.250 27.319 -13.621 1.00 82.94 385 VAL A N 1
ATOM 3072 C CA . VAL A 1 385 ? 8.793 27.591 -14.966 1.00 82.94 385 VAL A CA 1
ATOM 3073 C C . VAL A 1 385 ? 8.518 26.418 -15.914 1.00 82.94 385 VAL A C 1
ATOM 3075 O O . VAL A 1 385 ? 8.265 26.635 -17.095 1.00 82.94 385 VAL A O 1
ATOM 3078 N N . ASP A 1 386 ? 8.542 25.193 -15.385 1.00 81.69 386 ASP A N 1
ATOM 3079 C CA . ASP A 1 386 ? 8.196 23.960 -16.088 1.00 81.69 386 ASP A CA 1
ATOM 3080 C C . ASP A 1 386 ? 7.243 23.121 -15.212 1.00 81.69 386 ASP A C 1
ATOM 3082 O O . ASP A 1 386 ? 7.655 22.659 -14.142 1.00 81.69 386 ASP A O 1
ATOM 3086 N N . PRO A 1 387 ? 5.970 22.949 -15.613 1.00 82.81 387 PRO A N 1
ATOM 3087 C CA . PRO A 1 387 ? 4.996 22.174 -14.853 1.00 82.81 387 PRO A CA 1
ATOM 3088 C C . PRO A 1 387 ? 5.108 20.657 -15.075 1.00 82.81 387 PRO A C 1
ATOM 3090 O O . PRO A 1 387 ? 4.501 19.905 -14.315 1.00 82.81 387 PRO A O 1
ATOM 3093 N N . ALA A 1 388 ? 5.893 20.173 -16.046 1.00 81.50 388 ALA A N 1
ATOM 3094 C CA . ALA A 1 388 ? 5.895 18.760 -16.432 1.00 81.50 388 ALA A CA 1
ATOM 3095 C C . ALA A 1 388 ? 6.171 17.772 -15.271 1.00 81.50 388 ALA A C 1
ATOM 3097 O O . ALA A 1 388 ? 5.495 16.740 -15.195 1.00 81.50 388 ALA A O 1
ATOM 3098 N N . PRO A 1 389 ? 7.090 18.042 -14.317 1.00 82.25 389 PRO A N 1
ATOM 3099 C CA . PRO A 1 389 ? 7.275 17.170 -13.154 1.00 82.25 389 PRO A CA 1
ATOM 3100 C C . PRO A 1 389 ? 6.049 17.113 -12.231 1.00 82.25 389 PRO A C 1
ATOM 3102 O O . PRO A 1 389 ? 5.747 16.056 -11.671 1.00 82.25 389 PRO A O 1
ATOM 3105 N N . LEU A 1 390 ? 5.340 18.236 -12.076 1.00 85.25 390 LEU A N 1
ATOM 3106 C CA . LEU A 1 390 ? 4.120 18.322 -11.273 1.00 85.25 390 LEU A CA 1
ATOM 3107 C C . LEU A 1 390 ? 2.972 17.573 -11.955 1.00 85.25 390 LEU A C 1
ATOM 3109 O O . LEU A 1 390 ? 2.265 16.814 -11.295 1.00 85.25 390 LEU A O 1
ATOM 3113 N N . ASP A 1 391 ? 2.848 17.710 -13.274 1.00 85.06 391 ASP A N 1
ATOM 3114 C CA . ASP A 1 391 ? 1.832 17.026 -14.076 1.00 85.06 391 ASP A CA 1
ATOM 3115 C C . ASP A 1 391 ? 2.006 15.501 -14.015 1.00 85.06 391 ASP A C 1
ATOM 3117 O O . ASP A 1 391 ? 1.039 14.771 -13.799 1.00 85.06 391 ASP A O 1
ATOM 3121 N N . ARG A 1 392 ? 3.247 14.999 -14.099 1.00 83.56 392 ARG A N 1
ATOM 3122 C CA . ARG A 1 392 ? 3.535 13.563 -13.926 1.00 83.56 392 ARG A CA 1
ATOM 3123 C C . ARG A 1 392 ? 3.186 13.065 -12.527 1.00 83.56 392 ARG A C 1
ATOM 3125 O O . ARG A 1 392 ? 2.611 11.986 -12.384 1.00 83.56 392 ARG A O 1
ATOM 3132 N N . LYS A 1 393 ? 3.507 13.848 -11.493 1.00 85.88 393 LYS A N 1
ATOM 3133 C CA . LYS A 1 393 ? 3.157 13.516 -10.105 1.00 85.88 393 LYS A CA 1
ATOM 3134 C C . LYS A 1 393 ? 1.638 13.450 -9.921 1.00 85.88 393 LYS A C 1
ATOM 3136 O O . LYS A 1 393 ? 1.140 12.507 -9.305 1.00 85.88 393 LYS A O 1
ATOM 3141 N N . GLU A 1 394 ? 0.902 14.410 -10.480 1.00 89.81 394 GLU A N 1
ATOM 3142 C CA . GLU A 1 394 ? -0.562 14.397 -10.485 1.00 89.81 394 GLU A CA 1
ATOM 3143 C C . GLU A 1 394 ? -1.100 13.170 -11.229 1.00 89.81 394 GLU A C 1
ATOM 3145 O O . GLU A 1 394 ? -1.958 12.460 -10.701 1.00 89.81 394 GLU A O 1
ATOM 3150 N N . GLN A 1 395 ? -0.570 12.863 -12.414 1.00 90.00 395 GLN A N 1
ATOM 3151 C CA . GLN A 1 395 ? -0.993 11.712 -13.210 1.00 90.00 395 GLN A CA 1
ATOM 3152 C C . GLN A 1 395 ? -0.754 10.385 -12.476 1.00 90.00 395 GLN A C 1
ATOM 3154 O O . GLN A 1 395 ? -1.645 9.534 -12.458 1.00 90.00 395 GLN A O 1
ATOM 3159 N N . GLN A 1 396 ? 0.397 10.216 -11.817 1.00 87.94 396 GLN A N 1
ATOM 3160 C CA . GLN A 1 396 ? 0.713 9.022 -11.030 1.00 87.94 396 GLN A CA 1
ATOM 3161 C C . GLN A 1 396 ? -0.271 8.835 -9.865 1.00 87.94 396 GLN A C 1
ATOM 3163 O O . GLN A 1 396 ? -0.810 7.744 -9.672 1.00 87.94 396 GLN A O 1
ATOM 3168 N N . MET A 1 397 ? -0.560 9.904 -9.119 1.00 88.81 397 MET A N 1
ATOM 3169 C CA . MET A 1 397 ? -1.533 9.871 -8.020 1.00 88.81 397 MET A CA 1
ATOM 3170 C C . MET A 1 397 ? -2.956 9.600 -8.519 1.00 88.81 397 MET A C 1
ATOM 3172 O O . MET A 1 397 ? -3.705 8.836 -7.910 1.00 88.81 397 MET A O 1
ATOM 3176 N N . THR A 1 398 ? -3.322 10.193 -9.653 1.00 94.69 398 THR A N 1
ATOM 3177 C CA . THR A 1 398 ? -4.626 9.987 -10.291 1.00 94.69 398 THR A CA 1
ATOM 3178 C C . THR A 1 398 ? -4.774 8.537 -10.766 1.00 94.69 398 THR A C 1
ATOM 3180 O O . THR A 1 398 ? -5.827 7.930 -10.559 1.00 94.69 398 THR A O 1
ATOM 3183 N N . ARG A 1 399 ? -3.703 7.938 -11.310 1.00 93.94 399 ARG A N 1
ATOM 3184 C CA . ARG A 1 399 ? -3.658 6.511 -11.666 1.00 93.94 399 ARG A CA 1
ATOM 3185 C C . ARG A 1 399 ? -3.857 5.628 -10.435 1.00 93.94 399 ARG A C 1
ATOM 3187 O O . ARG A 1 399 ? -4.649 4.692 -10.497 1.00 93.94 399 ARG A O 1
ATOM 3194 N N . GLN A 1 400 ? -3.208 5.941 -9.310 1.00 93.00 400 GLN A N 1
ATOM 3195 C CA . GLN A 1 400 ? -3.389 5.184 -8.067 1.00 93.00 400 GLN A CA 1
ATOM 3196 C C . GLN A 1 400 ? -4.858 5.196 -7.612 1.00 93.00 400 GLN A C 1
ATOM 3198 O O . GLN A 1 400 ? -5.428 4.137 -7.350 1.00 93.00 400 GLN A O 1
ATOM 3203 N N . LEU A 1 401 ? -5.510 6.363 -7.590 1.00 96.12 401 LEU A N 1
ATOM 3204 C CA . LEU A 1 401 ? -6.932 6.454 -7.243 1.00 96.12 401 LEU A CA 1
ATOM 3205 C C . LEU A 1 401 ? -7.811 5.644 -8.211 1.00 96.12 401 LEU A C 1
ATOM 3207 O O . LEU A 1 401 ? -8.746 4.968 -7.778 1.00 96.12 401 LEU A O 1
ATOM 3211 N N . ALA A 1 402 ? -7.500 5.672 -9.509 1.00 97.56 402 ALA A N 1
ATOM 3212 C CA . ALA A 1 402 ? -8.212 4.888 -10.511 1.00 97.56 402 ALA A CA 1
ATOM 3213 C C . ALA A 1 402 ? -8.092 3.368 -10.264 1.00 97.56 402 ALA A C 1
ATOM 3215 O O . ALA A 1 402 ? -9.095 2.662 -10.382 1.00 97.56 402 ALA A O 1
ATOM 3216 N N . ILE A 1 403 ? -6.912 2.871 -9.868 1.00 96.31 403 ILE A N 1
ATOM 3217 C CA . ILE A 1 403 ? -6.687 1.454 -9.513 1.00 96.31 403 ILE A CA 1
ATOM 3218 C C . ILE A 1 403 ? -7.561 1.048 -8.328 1.00 96.31 403 ILE A C 1
ATOM 3220 O O . ILE A 1 403 ? -8.322 0.083 -8.426 1.00 96.31 403 ILE A O 1
ATOM 3224 N N . LEU A 1 404 ? -7.540 1.827 -7.246 1.00 97.06 404 LEU A N 1
ATOM 3225 C CA . LEU A 1 404 ? -8.324 1.534 -6.044 1.00 97.06 404 LEU A CA 1
ATOM 3226 C C . LEU A 1 404 ? -9.838 1.552 -6.324 1.00 97.06 404 LEU A C 1
ATOM 3228 O O . LEU A 1 404 ? -10.582 0.695 -5.838 1.00 97.06 404 LEU A O 1
ATOM 3232 N N . LEU A 1 405 ? -10.310 2.508 -7.133 1.00 98.25 405 LEU A N 1
ATOM 3233 C CA . LEU A 1 405 ? -11.705 2.558 -7.583 1.00 98.25 405 LEU A CA 1
ATOM 3234 C C . LEU A 1 405 ? -12.067 1.327 -8.416 1.00 98.25 405 LEU A C 1
ATOM 3236 O O . LEU A 1 405 ? -13.135 0.746 -8.221 1.00 98.25 405 LEU A O 1
ATOM 3240 N N . TYR A 1 406 ? -11.176 0.888 -9.305 1.00 98.00 406 TYR A N 1
ATOM 3241 C CA . TYR A 1 406 ? -11.394 -0.318 -10.090 1.00 98.00 406 TYR A CA 1
ATOM 3242 C C . TYR A 1 406 ? -11.471 -1.566 -9.200 1.00 98.00 406 TYR A C 1
ATOM 3244 O O . TYR A 1 406 ? -12.452 -2.306 -9.294 1.00 98.00 406 TYR A O 1
ATOM 3252 N N . HIS A 1 407 ? -10.536 -1.773 -8.269 1.00 97.94 407 HIS A N 1
ATOM 3253 C CA . HIS A 1 407 ? -10.603 -2.887 -7.314 1.00 97.94 407 HIS A CA 1
ATOM 3254 C C . HIS A 1 407 ? -11.900 -2.876 -6.499 1.00 97.94 407 HIS A C 1
ATOM 3256 O O . HIS A 1 407 ? -12.560 -3.913 -6.358 1.00 97.94 407 HIS A O 1
ATOM 3262 N N . ARG A 1 408 ? -12.324 -1.704 -6.010 1.00 98.38 408 ARG A N 1
ATOM 3263 C CA . ARG A 1 408 ? -13.585 -1.567 -5.272 1.00 98.38 408 ARG A CA 1
ATOM 3264 C C . ARG A 1 408 ? -14.805 -1.858 -6.141 1.00 98.38 408 ARG A C 1
ATOM 3266 O O . ARG A 1 408 ? -15.738 -2.502 -5.659 1.00 98.38 408 ARG A O 1
ATOM 3273 N N . SER A 1 409 ? -14.785 -1.465 -7.413 1.00 98.38 409 SER A N 1
ATOM 3274 C CA . SER A 1 409 ? -15.856 -1.792 -8.356 1.00 98.38 409 SER A CA 1
ATOM 3275 C C . SER A 1 409 ? -16.031 -3.307 -8.507 1.00 98.38 409 SER A C 1
ATOM 3277 O O . SER A 1 409 ? -17.153 -3.803 -8.398 1.00 98.38 409 SER A O 1
ATOM 3279 N N . LEU A 1 410 ? -14.927 -4.058 -8.613 1.00 97.81 410 LEU A N 1
ATOM 3280 C CA . LEU A 1 410 ? -14.951 -5.521 -8.681 1.00 97.81 410 LEU A CA 1
ATOM 3281 C C . LEU A 1 410 ? -15.504 -6.138 -7.388 1.00 97.81 410 LEU A C 1
ATOM 3283 O O . LEU A 1 410 ? -16.289 -7.088 -7.429 1.00 97.81 410 LEU A O 1
ATOM 3287 N N . ALA A 1 411 ? -15.141 -5.583 -6.228 1.00 97.81 411 ALA A N 1
ATOM 3288 C CA . ALA A 1 411 ? -15.701 -6.016 -4.951 1.00 97.81 411 ALA A CA 1
ATOM 3289 C C . ALA A 1 411 ? -17.212 -5.742 -4.867 1.00 97.81 411 ALA A C 1
ATOM 3291 O O . ALA A 1 411 ? -17.964 -6.615 -4.431 1.00 97.81 411 ALA A O 1
ATOM 3292 N N . TYR A 1 412 ? -17.684 -4.579 -5.334 1.00 98.06 412 TYR A N 1
ATOM 3293 C CA . TYR A 1 412 ? -19.113 -4.265 -5.410 1.00 98.06 412 TYR A CA 1
ATOM 3294 C C . TYR A 1 412 ? -19.883 -5.221 -6.318 1.00 98.06 412 TYR A C 1
ATOM 3296 O O . TYR A 1 412 ? -20.974 -5.657 -5.943 1.00 98.06 412 TYR A O 1
ATOM 3304 N N . GLU A 1 413 ? -19.338 -5.580 -7.480 1.00 97.38 413 GLU A N 1
ATOM 3305 C CA . GLU A 1 413 ? -19.940 -6.597 -8.348 1.00 97.38 413 GLU A CA 1
ATOM 3306 C C . GLU A 1 413 ? -20.046 -7.946 -7.628 1.00 97.38 413 GLU A C 1
ATOM 3308 O O . GLU A 1 413 ? -21.122 -8.553 -7.604 1.00 97.38 413 GLU A O 1
ATOM 3313 N N . ALA A 1 414 ? -18.970 -8.367 -6.959 1.00 96.31 414 ALA A N 1
ATOM 3314 C CA . ALA A 1 414 ? -18.910 -9.631 -6.234 1.00 96.31 414 ALA A CA 1
ATOM 3315 C C . ALA A 1 414 ? -19.862 -9.700 -5.022 1.00 96.31 414 ALA A C 1
ATOM 3317 O O . ALA A 1 414 ? -20.304 -10.790 -4.660 1.00 96.31 414 ALA A O 1
ATOM 3318 N N . VAL A 1 415 ? -20.228 -8.560 -4.419 1.00 95.38 415 VAL A N 1
ATOM 3319 C CA . VAL A 1 415 ? -21.249 -8.483 -3.352 1.00 95.38 415 VAL A CA 1
ATOM 3320 C C . VAL A 1 415 ? -22.650 -8.105 -3.857 1.00 95.38 415 VAL A C 1
ATOM 3322 O O . VAL A 1 415 ? -23.511 -7.720 -3.062 1.00 95.38 415 VAL A O 1
ATOM 3325 N N . HIS A 1 416 ? -22.900 -8.210 -5.166 1.00 95.06 416 HIS A N 1
ATOM 3326 C CA . HIS A 1 416 ? -24.188 -7.920 -5.809 1.00 95.06 416 HIS A CA 1
ATOM 3327 C C . HIS A 1 416 ? -24.680 -6.469 -5.638 1.00 95.06 416 HIS A C 1
ATOM 3329 O O . HIS A 1 416 ? -25.877 -6.214 -5.492 1.00 95.06 416 HIS A O 1
ATOM 3335 N N . GLN A 1 417 ? -23.767 -5.496 -5.701 1.00 95.94 417 GLN A N 1
ATOM 3336 C CA . GLN A 1 417 ? -24.054 -4.054 -5.685 1.00 95.94 417 GLN A CA 1
ATOM 3337 C C . GLN A 1 417 ? -23.638 -3.367 -7.006 1.00 95.94 417 GLN A C 1
ATOM 3339 O O . GLN A 1 417 ? -22.838 -2.430 -6.998 1.00 95.94 417 GLN A O 1
ATOM 3344 N N . PRO A 1 418 ? -24.201 -3.765 -8.165 1.00 97.31 418 PRO A N 1
ATOM 3345 C CA . PRO A 1 418 ? -23.727 -3.317 -9.479 1.00 97.31 418 PRO A CA 1
ATOM 3346 C C . PRO A 1 418 ? -23.925 -1.816 -9.743 1.00 97.31 418 PRO A C 1
ATOM 3348 O O . PRO A 1 418 ? -23.251 -1.251 -10.596 1.00 97.31 418 PRO A O 1
ATOM 3351 N N . ALA A 1 419 ? -24.846 -1.150 -9.038 1.00 98.25 419 ALA A N 1
ATOM 3352 C CA . ALA A 1 419 ? -25.013 0.299 -9.157 1.00 98.25 419 ALA A CA 1
ATOM 3353 C C . ALA A 1 419 ? -23.771 1.054 -8.655 1.00 98.25 419 ALA A C 1
ATOM 3355 O O . ALA A 1 419 ? -23.255 1.904 -9.369 1.00 98.25 419 ALA A O 1
ATOM 3356 N N . ARG A 1 420 ? -23.239 0.664 -7.490 1.00 98.19 420 ARG A N 1
ATOM 3357 C CA . ARG A 1 420 ? -22.020 1.258 -6.922 1.00 98.19 420 ARG A CA 1
ATOM 3358 C C . ARG A 1 420 ? -20.775 0.913 -7.730 1.00 98.19 420 ARG A C 1
ATOM 3360 O O . ARG A 1 420 ? -19.898 1.750 -7.888 1.00 98.19 420 ARG A O 1
ATOM 3367 N N . ALA A 1 421 ? -20.722 -0.297 -8.290 1.00 98.25 421 ALA A N 1
ATOM 3368 C CA . ALA A 1 421 ? -19.660 -0.658 -9.224 1.00 98.25 421 ALA A CA 1
ATOM 3369 C C . ALA A 1 421 ? -19.641 0.284 -10.438 1.00 98.25 421 ALA A C 1
ATOM 3371 O O . ALA A 1 421 ? -18.587 0.796 -10.798 1.00 98.25 421 ALA A O 1
ATOM 3372 N N . ARG A 1 422 ? -20.807 0.578 -11.035 1.00 98.38 422 ARG A N 1
ATOM 3373 C CA . ARG A 1 422 ? -20.900 1.525 -12.159 1.00 98.38 422 ARG A CA 1
ATOM 3374 C C . ARG A 1 422 ? -20.455 2.938 -11.787 1.00 98.38 422 ARG A C 1
ATOM 3376 O O . ARG A 1 422 ? -19.754 3.541 -12.589 1.00 98.38 422 ARG A O 1
ATOM 3383 N N . GLU A 1 423 ? -20.807 3.424 -10.597 1.00 98.38 423 GLU A N 1
ATOM 3384 C CA . GLU A 1 423 ? -20.343 4.728 -10.094 1.00 98.38 423 GLU A CA 1
ATOM 3385 C C . GLU A 1 423 ? -18.806 4.791 -10.031 1.00 98.38 423 GLU A C 1
ATOM 3387 O O . GLU A 1 423 ? -18.207 5.749 -10.521 1.00 98.38 423 GLU A O 1
ATOM 3392 N N . ASP A 1 424 ? -18.155 3.747 -9.508 1.00 98.31 424 ASP A N 1
ATOM 3393 C CA . ASP A 1 424 ? -16.689 3.670 -9.467 1.00 98.31 424 ASP A CA 1
ATOM 3394 C C . ASP A 1 424 ? -16.079 3.606 -10.876 1.00 98.31 424 ASP A C 1
ATOM 3396 O O . ASP A 1 424 ? -15.126 4.325 -11.170 1.00 98.31 424 ASP A O 1
ATOM 3400 N N . LEU A 1 425 ? -16.652 2.806 -11.782 1.00 98.25 425 LEU A N 1
ATOM 3401 C CA . LEU A 1 425 ? -16.173 2.689 -13.165 1.00 98.25 425 LEU A CA 1
ATOM 3402 C C . LEU A 1 425 ? -16.347 3.990 -13.964 1.00 98.25 425 LEU A C 1
ATOM 3404 O O . LEU A 1 425 ? -15.500 4.328 -14.788 1.00 98.25 425 LEU A O 1
ATOM 3408 N N . GLU A 1 426 ? -17.437 4.727 -13.751 1.00 98.44 426 GLU A N 1
ATOM 3409 C CA . GLU A 1 426 ? -17.628 6.065 -14.320 1.00 98.44 426 GLU A CA 1
ATOM 3410 C C . GLU A 1 426 ? -16.604 7.049 -13.764 1.00 98.44 426 GLU A C 1
ATOM 3412 O O . GLU A 1 426 ? -16.010 7.812 -14.526 1.00 98.44 426 GLU A O 1
ATOM 3417 N N . ARG A 1 427 ? -16.321 6.981 -12.461 1.00 97.94 427 ARG A N 1
ATOM 3418 C CA . ARG A 1 427 ? -15.288 7.805 -11.838 1.00 97.94 427 ARG A CA 1
ATOM 3419 C C . ARG A 1 427 ? -13.901 7.527 -12.422 1.00 97.94 427 ARG A C 1
ATOM 3421 O O . ARG A 1 427 ? -13.200 8.480 -12.735 1.00 97.94 427 ARG A O 1
ATOM 3428 N N . VAL A 1 428 ? -13.534 6.265 -12.650 1.00 98.12 428 VAL A N 1
ATOM 3429 C CA . VAL A 1 428 ? -12.275 5.892 -13.329 1.00 98.12 428 VAL A CA 1
ATOM 3430 C C . VAL A 1 428 ? -12.175 6.532 -14.720 1.00 98.12 428 VAL A C 1
ATOM 3432 O O . VAL A 1 428 ? -11.137 7.099 -15.057 1.00 98.12 428 VAL A O 1
ATOM 3435 N N . ARG A 1 429 ? -13.263 6.518 -15.504 1.00 97.75 429 ARG A N 1
ATOM 3436 C CA . ARG A 1 429 ? -13.301 7.173 -16.827 1.00 97.75 429 ARG A CA 1
ATOM 3437 C C . ARG A 1 429 ? -13.151 8.688 -16.730 1.00 97.75 429 ARG A C 1
ATOM 3439 O O . ARG A 1 429 ? -12.426 9.274 -17.526 1.00 97.75 429 ARG A O 1
ATOM 3446 N N . ASN A 1 430 ? -13.793 9.314 -15.745 1.00 97.38 430 ASN A N 1
ATOM 3447 C CA . ASN A 1 430 ? -13.685 10.756 -15.512 1.00 97.38 430 ASN A CA 1
ATOM 3448 C C . ASN A 1 430 ? -12.272 11.182 -15.087 1.00 97.38 430 ASN A C 1
ATOM 3450 O O . ASN A 1 430 ? -11.884 12.316 -15.341 1.00 97.38 430 ASN A O 1
ATOM 3454 N N . LEU A 1 431 ? -11.500 10.276 -14.479 1.00 95.94 431 LEU A N 1
ATOM 3455 C CA . LEU A 1 431 ? -10.083 10.475 -14.164 1.00 95.94 431 LEU A CA 1
ATOM 3456 C C . LEU A 1 431 ? -9.155 10.278 -15.382 1.00 95.94 431 LEU A C 1
ATOM 3458 O O . LEU A 1 431 ? -7.945 10.410 -15.242 1.00 95.94 431 LEU A O 1
ATOM 3462 N N . GLY A 1 432 ? -9.696 9.963 -16.565 1.00 95.38 432 GLY A N 1
ATOM 3463 C CA . GLY A 1 432 ? -8.928 9.817 -17.807 1.00 95.38 432 GLY A CA 1
ATOM 3464 C C . GLY A 1 432 ? -8.414 8.404 -18.088 1.00 95.38 432 GLY A C 1
ATOM 3465 O O . GLY A 1 432 ? -7.626 8.224 -19.013 1.00 95.38 432 GLY A O 1
ATOM 3466 N N . PHE A 1 433 ? -8.861 7.393 -17.336 1.00 96.00 433 PHE A N 1
ATOM 3467 C CA . PHE A 1 433 ? -8.394 6.017 -17.501 1.00 96.00 433 PHE A CA 1
ATOM 3468 C C . PHE A 1 433 ? -9.482 5.075 -18.026 1.00 96.00 433 PHE A C 1
ATOM 3470 O O . PHE A 1 433 ? -10.677 5.259 -17.789 1.00 96.00 433 PHE A O 1
ATOM 3477 N N . THR A 1 434 ? -9.063 4.014 -18.720 1.00 94.94 434 THR A N 1
ATOM 3478 C CA . THR A 1 434 ? -9.971 2.951 -19.174 1.00 94.94 434 THR A CA 1
ATOM 3479 C C . THR A 1 434 ? -10.054 1.858 -18.106 1.00 94.94 434 THR A C 1
ATOM 3481 O O . THR A 1 434 ? -9.038 1.217 -17.849 1.00 94.94 434 THR A O 1
ATOM 3484 N N . PRO A 1 435 ? -11.228 1.596 -17.497 1.00 93.69 435 PRO A N 1
ATOM 3485 C CA . PRO A 1 435 ? -11.350 0.550 -16.486 1.00 93.69 435 PRO A CA 1
ATOM 3486 C C . PRO A 1 435 ? -11.030 -0.829 -17.070 1.00 93.69 435 PRO A C 1
ATOM 3488 O O . PRO A 1 435 ? -11.616 -1.220 -18.082 1.00 93.69 435 PRO A O 1
ATOM 3491 N N . GLY A 1 436 ? -10.142 -1.582 -16.425 1.00 89.75 436 GLY A N 1
ATOM 3492 C CA . GLY A 1 436 ? -9.780 -2.920 -16.878 1.00 89.75 436 GLY A CA 1
ATOM 3493 C C . GLY A 1 436 ? -8.436 -3.394 -16.346 1.00 89.75 436 GLY A C 1
ATOM 3494 O O . GLY A 1 436 ? -7.842 -2.77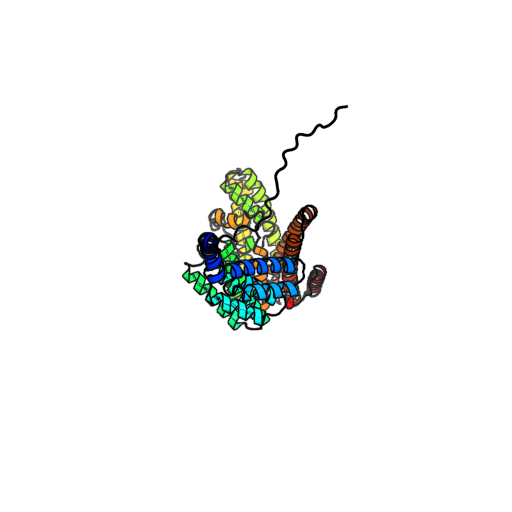1 -15.473 1.00 89.75 436 GLY A O 1
ATOM 3495 N N . ILE A 1 437 ? -7.961 -4.512 -16.902 1.00 77.88 437 ILE A N 1
ATOM 3496 C CA . ILE A 1 437 ? -6.702 -5.146 -16.487 1.00 77.88 437 ILE A CA 1
ATOM 3497 C C . ILE A 1 437 ? -5.474 -4.303 -16.840 1.00 77.88 437 ILE A C 1
ATOM 3499 O O . ILE A 1 437 ? -4.530 -4.269 -16.071 1.00 77.88 437 ILE A O 1
ATOM 3503 N N . GLY A 1 438 ? -5.509 -3.556 -17.945 1.00 77.12 438 GLY A N 1
ATOM 3504 C CA . GLY A 1 438 ? -4.401 -2.674 -18.336 1.00 77.12 438 GLY A CA 1
ATOM 3505 C C . GLY A 1 438 ? -4.220 -1.437 -17.449 1.00 77.12 438 GLY A C 1
ATOM 3506 O O . GLY A 1 438 ? -3.438 -0.557 -17.788 1.00 77.12 438 GLY A O 1
ATOM 3507 N N . LEU A 1 439 ? -4.983 -1.317 -16.358 1.00 83.75 439 LEU A N 1
ATOM 3508 C CA . LEU A 1 439 ? -4.876 -0.199 -15.429 1.00 83.75 439 LEU A CA 1
ATOM 3509 C C . LEU A 1 439 ? -3.738 -0.389 -14.419 1.00 83.75 439 LEU A C 1
ATOM 3511 O O . LEU A 1 439 ? -3.239 0.612 -13.902 1.00 83.75 439 LEU A O 1
ATOM 3515 N N . PHE A 1 440 ? -3.343 -1.638 -14.160 1.00 73.88 440 PHE A N 1
ATOM 3516 C CA . PHE A 1 440 ? -2.288 -2.033 -13.229 1.00 73.88 440 PHE A CA 1
ATOM 3517 C C . PHE A 1 440 ? -1.030 -2.417 -13.991 1.00 73.88 440 PHE A C 1
ATOM 3519 O O . PH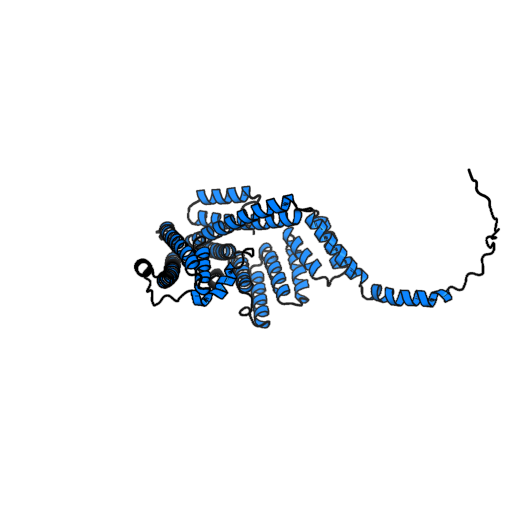E A 1 440 ? -1.135 -3.267 -14.902 1.00 73.88 440 PHE A O 1
#

Radius of gyration: 31.48 Å; chains: 1; bounding box: 89×92×84 Å